Protein AF-A0A661V2V6-F1 (afdb_monomer_lite)

Secondary structure (DSSP, 8-state):
-HHHHHHHHHHHHHHHHHHHHHTEEEEEEE-GGGGGTSSTHHHHHHHHHHHHHHTT-HHHHHHHTTS----TTS-HHHHHHHHHHHHHHS-HHHHHHHHHHHHHHHT---THHHHHHHHHHHHHH--SEEEEE-HHHHHHHHHHHHHHHHTT-EEEEEEES--TTSTT--TTHHHHHHHHHHHT--SS-EEEEEEESSS-TTTHHHHHHHHHHHHT--TTSEEEEEGGGGGSHHHHHHHHHHHHHHHHHHHHHHHHHHHHHHHHHHHHHHHHT--HHHHIIIIIIHHHHHT--HHHHHHHHHHHHHHHHHHHHHTSHHHHHHHHHHHHHHHHHHHS---------HHHHHHHHHHHH---HHHHHHHTPPP-TT-EEEETTEEEEEE--HHHHPPPTTS--S-SEEEEEEEE--SSPPPTTTEEEETT-SSSTTT--EEEEEEEEEEEETT--

Foldseek 3Di:
DVVQVVQLVLLLVLLVLLQVLQQAFEEEEEALLCVLVDLQVLVLVLVLVVVLVVVVVQVLLCVLLVHNLNDPPDDSVRSSVVSSVVSVVDDSVSSLVSVVSSCVSVVHPPCSVVVVVLVVLVVSSHPHHYHYDYPVRCVVCVLVVQVVCVVRGEYEYEYECANVSGPPGGNHVSVVSLVVNLVSHDPGHYQYEYEYQVDDPPCFLVVLVVCCVVVVHDSLRYTYDYSVLSVGSLSVSVVSLVSSLSNLVVQLVVLLVVLLVVLLVQLVVVLVVQDPVNLCVQQPVVCLQQLHHSVVSSVVSSVVSSVVSSCCVCPDPVNVVVNVSSVVSSVSSVPSDSPDDDPDPLPPVLVVVCVVQDDDPVVCVVVVDFDDQQDWDDDDPWIWGWHDDRQQRRQHPVRDGNDQKTKIFTKDFDPDDDDPVFWDWDPSPDPDRPPTIIIGGPVRMDIDTSVVD

Radius of gyration: 32.31 Å; chains: 1; bounding box: 74×48×96 Å

Sequence (453 aa):
MSENKENIVAARQAIEQIFSGLEIKTVVYVDDVYSIQDDAGVELVIEWFSNALSKGKTQECNALVGKTWFSDDRDDEIWKRRLREHWSNINTDARANMLDRLAAILGIEVETERDRKRVSLLQSLIPCKTLELSPSEWEERSKEIIQQAAAGNGVLCLFDYNLQGAHGYTDQHGVAFLKGAINARGERPVICGLLTHTVQEGDEIDRSSQLADEYGLNRSDFLILSKDRLNDSMHFAHGLKMMSLNYARDSLARSVREIAQEADRQANEDLMQVSVYNFDYMVLRSSEKEGVWEVETLFRLFEILRRIAFQKQAFSPNNIATFNTQIARIRVIREVKTDVEPDYPPNQRWKIRKSELYDEGEFINSAHLPLEPGDIFAIGDTKFILVAQPCDLVIRRNGKRAAETVVLLKVTTPSDPPSAVSSFTLNYFALDAGTRRAYAKFRSAYSISASVL

pLDDT: mean 83.72, std 11.11, range [40.19, 97.62]

Structure (mmCIF, N/CA/C/O backbone):
data_AF-A0A661V2V6-F1
#
_entry.id   AF-A0A661V2V6-F1
#
loop_
_atom_site.group_PDB
_atom_site.id
_atom_site.type_symbol
_atom_site.label_atom_id
_atom_site.label_alt_id
_atom_site.label_comp_id
_atom_site.label_asym_id
_atom_site.label_entity_id
_atom_site.label_seq_id
_atom_site.pdbx_PDB_ins_code
_atom_site.Cartn_x
_atom_site.Cartn_y
_atom_site.Cartn_z
_atom_site.occupancy
_atom_site.B_iso_or_equiv
_atom_site.auth_seq_id
_atom_site.auth_comp_id
_atom_site.auth_asym_id
_atom_site.auth_atom_id
_atom_site.pdbx_PDB_model_num
ATOM 1 N N . MET A 1 1 ? 1.151 21.329 -31.130 1.00 40.19 1 MET A N 1
ATOM 2 C CA . MET A 1 1 ? 2.611 21.138 -30.920 1.00 40.19 1 MET A CA 1
ATOM 3 C C . MET A 1 1 ? 3.157 21.910 -29.715 1.00 40.19 1 MET A C 1
ATOM 5 O O . MET A 1 1 ? 4.079 21.392 -29.101 1.00 40.19 1 MET A O 1
ATOM 9 N N . SER A 1 2 ? 2.635 23.096 -29.361 1.00 40.97 2 SER A N 1
ATOM 10 C CA . SER A 1 2 ? 3.008 23.806 -28.117 1.00 40.97 2 SER A CA 1
ATOM 11 C C . SER A 1 2 ? 2.483 23.103 -26.858 1.00 40.97 2 SER A C 1
ATOM 13 O O . SER A 1 2 ? 3.243 22.877 -25.928 1.00 40.97 2 SER A O 1
ATOM 15 N N . GLU A 1 3 ? 1.231 22.646 -26.897 1.00 47.69 3 GLU A N 1
ATOM 16 C CA . GLU A 1 3 ? 0.523 22.008 -25.773 1.00 47.69 3 GLU A CA 1
ATOM 17 C C . GLU A 1 3 ? 1.192 20.705 -25.288 1.00 47.69 3 GLU A C 1
ATOM 19 O O . GLU A 1 3 ? 1.349 20.485 -24.094 1.00 47.69 3 GLU A O 1
ATOM 24 N N . ASN A 1 4 ? 1.719 19.886 -26.210 1.00 66.88 4 ASN A N 1
ATOM 25 C CA . ASN A 1 4 ? 2.446 18.658 -25.860 1.00 66.88 4 ASN A CA 1
ATOM 26 C C . ASN A 1 4 ? 3.811 18.949 -25.194 1.00 66.88 4 ASN A C 1
ATOM 28 O O . ASN A 1 4 ? 4.265 18.203 -24.337 1.00 66.88 4 ASN A O 1
ATOM 32 N N . LYS A 1 5 ? 4.471 20.063 -25.549 1.00 73.75 5 LYS A N 1
ATOM 33 C CA . LYS A 1 5 ? 5.744 20.458 -24.921 1.00 73.75 5 LYS A CA 1
ATOM 34 C C . LYS A 1 5 ? 5.538 21.035 -23.523 1.00 73.75 5 LYS A C 1
ATOM 36 O O . LYS A 1 5 ? 6.331 20.736 -22.637 1.00 73.75 5 LYS A O 1
ATOM 41 N N . GLU A 1 6 ? 4.497 21.842 -23.327 1.00 79.00 6 GLU A N 1
ATOM 42 C CA . GLU A 1 6 ? 4.143 22.373 -22.005 1.00 79.00 6 GLU A CA 1
ATOM 43 C C . GLU A 1 6 ? 3.748 21.249 -21.040 1.00 79.00 6 GLU A C 1
ATOM 45 O O . GLU A 1 6 ? 4.233 21.233 -19.909 1.00 79.00 6 GLU A O 1
ATOM 50 N N . ASN A 1 7 ? 2.980 20.259 -21.514 1.00 84.31 7 ASN A N 1
ATOM 51 C CA . ASN A 1 7 ? 2.626 19.070 -20.736 1.00 84.31 7 ASN A CA 1
ATOM 52 C C . ASN A 1 7 ? 3.879 18.269 -20.305 1.00 84.31 7 ASN A C 1
ATOM 54 O O . ASN A 1 7 ? 4.078 18.024 -19.117 1.00 84.31 7 ASN A O 1
ATOM 58 N N . ILE A 1 8 ? 4.796 17.960 -21.232 1.00 86.56 8 ILE A N 1
ATOM 59 C CA . ILE A 1 8 ? 6.053 17.249 -20.914 1.00 86.56 8 ILE A CA 1
ATOM 60 C C . ILE A 1 8 ? 6.891 18.004 -19.867 1.00 86.56 8 ILE A C 1
ATOM 62 O O . ILE A 1 8 ? 7.448 17.388 -18.958 1.00 86.56 8 ILE A O 1
ATOM 66 N N . VAL A 1 9 ? 6.987 19.336 -19.966 1.00 89.31 9 VAL A N 1
ATOM 67 C CA . VAL A 1 9 ? 7.743 20.152 -19.000 1.00 89.31 9 VAL A CA 1
ATOM 68 C C . VAL A 1 9 ? 7.091 20.126 -17.617 1.00 89.31 9 VAL A C 1
ATOM 70 O O . VAL A 1 9 ? 7.796 19.930 -16.626 1.00 89.31 9 VAL A O 1
ATOM 73 N N . ALA A 1 10 ? 5.767 20.285 -17.538 1.00 91.25 10 ALA A N 1
ATOM 74 C CA . ALA A 1 10 ? 5.030 20.221 -16.276 1.00 91.25 10 ALA A CA 1
ATOM 75 C C . ALA A 1 10 ? 5.155 18.836 -15.617 1.00 91.25 10 ALA A C 1
ATOM 77 O O . ALA A 1 10 ? 5.474 18.736 -14.431 1.00 91.25 10 ALA A O 1
ATOM 78 N N . ALA A 1 11 ? 5.004 17.768 -16.402 1.00 91.75 11 ALA A N 1
ATOM 79 C CA . ALA A 1 11 ? 5.161 16.395 -15.939 1.00 91.75 11 ALA A CA 1
ATOM 80 C C . ALA A 1 11 ? 6.579 16.123 -15.428 1.00 91.75 11 ALA A C 1
ATOM 82 O O . ALA A 1 11 ? 6.752 15.578 -14.339 1.00 91.75 11 ALA A O 1
ATOM 83 N N . ARG A 1 12 ? 7.607 16.564 -16.161 1.00 93.81 12 ARG A N 1
ATOM 84 C CA . ARG A 1 12 ? 9.005 16.442 -15.733 1.00 93.81 12 ARG A CA 1
ATOM 85 C C . ARG A 1 12 ? 9.267 17.163 -14.409 1.00 93.81 12 ARG A C 1
ATOM 87 O O . ARG A 1 12 ? 9.924 16.599 -13.538 1.00 93.81 12 ARG A O 1
ATOM 94 N N . GLN A 1 13 ? 8.734 18.374 -14.229 1.00 93.62 13 GLN A N 1
ATOM 95 C CA . GLN A 1 13 ? 8.841 19.112 -12.962 1.00 93.62 13 GLN A CA 1
ATOM 96 C C . GLN A 1 13 ? 8.143 18.376 -11.811 1.00 93.62 13 GLN A C 1
ATOM 98 O O . GLN A 1 13 ? 8.682 18.304 -10.706 1.00 93.62 13 GLN A O 1
ATOM 103 N N . ALA A 1 14 ? 6.967 17.795 -12.061 1.00 93.44 14 ALA A N 1
ATOM 104 C CA . ALA A 1 14 ? 6.266 16.982 -11.073 1.00 93.44 14 ALA A CA 1
ATOM 105 C C . ALA A 1 14 ? 7.093 15.746 -10.674 1.00 93.44 14 ALA A C 1
ATOM 107 O O . ALA A 1 14 ? 7.284 15.483 -9.485 1.00 93.44 14 ALA A O 1
ATOM 108 N N . ILE A 1 15 ? 7.651 15.024 -11.650 1.00 94.44 15 ILE A N 1
ATOM 109 C CA . ILE A 1 15 ? 8.514 13.856 -11.418 1.00 94.44 15 ILE A CA 1
ATOM 110 C C . ILE A 1 15 ? 9.763 14.248 -10.617 1.00 94.44 15 ILE A C 1
ATOM 112 O O . ILE A 1 15 ? 10.130 13.550 -9.673 1.00 94.44 15 ILE A O 1
ATOM 116 N N . GLU A 1 16 ? 10.379 15.390 -10.921 1.00 93.94 16 GLU A N 1
ATOM 117 C CA . GLU A 1 16 ? 11.544 15.902 -10.189 1.00 93.94 16 GLU A CA 1
ATOM 118 C C . GLU A 1 16 ? 11.236 16.166 -8.709 1.00 93.94 16 GLU A C 1
ATOM 120 O O . GLU A 1 16 ? 12.020 15.793 -7.830 1.00 93.94 16 GLU A O 1
ATOM 125 N N . GLN A 1 17 ? 10.069 16.744 -8.412 1.00 92.69 17 GLN A N 1
ATOM 126 C CA . GLN A 1 17 ? 9.615 16.964 -7.036 1.00 92.69 17 GLN A CA 1
ATOM 127 C C . GLN A 1 17 ? 9.354 15.641 -6.302 1.00 92.69 17 GLN A C 1
ATOM 129 O O . GLN A 1 17 ? 9.771 15.485 -5.150 1.00 92.69 17 GLN A O 1
ATOM 134 N N . ILE A 1 18 ? 8.720 14.669 -6.969 1.00 92.81 18 ILE A N 1
ATOM 135 C CA . ILE A 1 18 ? 8.469 13.327 -6.414 1.00 92.81 18 ILE A CA 1
ATOM 136 C C . ILE A 1 18 ? 9.797 12.640 -6.071 1.00 92.81 18 ILE A C 1
ATOM 138 O O . ILE A 1 18 ? 9.973 12.145 -4.955 1.00 92.81 18 ILE A O 1
ATOM 142 N N . PHE A 1 19 ? 10.750 12.646 -7.006 1.00 91.25 19 PHE A N 1
ATOM 143 C CA . PHE A 1 19 ? 12.050 11.996 -6.842 1.00 91.25 19 PHE A CA 1
ATOM 144 C C . PHE A 1 19 ? 12.886 12.658 -5.754 1.00 91.25 19 PHE A C 1
ATOM 146 O O . PHE A 1 19 ? 13.491 11.958 -4.942 1.00 91.25 19 PHE A O 1
ATOM 153 N N . SER A 1 20 ? 12.847 13.988 -5.665 1.00 88.44 20 SER A N 1
ATOM 154 C CA . SER A 1 20 ? 13.505 14.742 -4.596 1.00 88.44 20 SER A CA 1
ATOM 155 C C . SER A 1 20 ? 12.972 14.351 -3.214 1.00 88.44 20 SER A C 1
ATOM 157 O O . SER A 1 20 ? 13.760 14.123 -2.298 1.00 88.44 20 SER A O 1
ATOM 159 N N . GLY A 1 21 ? 11.652 14.173 -3.068 1.00 84.25 21 GLY A N 1
ATOM 160 C CA . GLY A 1 21 ? 11.034 13.718 -1.815 1.00 84.25 21 GLY A CA 1
ATOM 161 C C . GLY A 1 21 ? 11.477 12.316 -1.372 1.00 84.25 21 GLY A C 1
ATOM 162 O O . GLY A 1 21 ? 11.432 11.988 -0.183 1.00 84.25 21 GLY A O 1
ATOM 163 N N . LEU A 1 22 ? 11.943 11.484 -2.306 1.00 84.56 22 LEU A N 1
ATOM 164 C CA . LEU A 1 22 ? 12.401 10.117 -2.052 1.00 84.56 22 LEU A CA 1
ATOM 165 C C . LEU A 1 22 ? 13.917 9.928 -2.203 1.00 84.56 22 LEU A C 1
ATOM 167 O O . LEU A 1 22 ? 14.404 8.817 -2.006 1.00 84.56 22 LEU A O 1
ATOM 171 N N . GLU A 1 23 ? 14.661 11.007 -2.451 1.00 87.19 23 GLU A N 1
ATOM 172 C CA . GLU A 1 23 ? 16.105 10.991 -2.722 1.00 87.19 23 GLU A CA 1
ATOM 173 C C . GLU A 1 23 ? 16.491 10.079 -3.904 1.00 87.19 23 GLU A C 1
ATOM 175 O O . GLU A 1 23 ? 17.594 9.530 -3.942 1.00 87.19 23 GLU A O 1
ATOM 180 N N . ILE A 1 24 ? 15.588 9.901 -4.874 1.00 89.06 24 ILE A N 1
ATOM 181 C CA . ILE A 1 24 ? 15.822 9.072 -6.061 1.00 89.06 24 ILE A CA 1
ATOM 182 C C . ILE A 1 24 ? 16.727 9.839 -7.020 1.00 89.06 24 ILE A C 1
ATOM 184 O O . ILE A 1 24 ? 16.363 10.913 -7.497 1.00 89.06 24 ILE A O 1
ATOM 188 N N . LYS A 1 25 ? 17.904 9.285 -7.326 1.00 87.81 25 LYS A N 1
ATOM 189 C CA . LYS A 1 25 ? 18.853 9.905 -8.276 1.00 87.81 25 LYS A CA 1
ATOM 190 C C . LYS A 1 25 ? 19.132 9.064 -9.515 1.00 87.81 25 LYS A C 1
ATOM 192 O O . LYS A 1 25 ? 19.698 9.585 -10.476 1.00 87.81 25 LYS A O 1
ATOM 197 N N . THR A 1 26 ? 18.719 7.802 -9.488 1.00 90.00 26 THR A N 1
ATOM 198 C CA . THR A 1 26 ? 18.871 6.868 -10.599 1.00 90.00 26 THR A CA 1
ATOM 199 C C . THR A 1 26 ? 17.530 6.204 -10.879 1.00 90.00 26 THR A C 1
ATOM 201 O O . THR A 1 26 ? 16.888 5.700 -9.955 1.00 90.00 26 THR A O 1
ATOM 204 N N . VAL A 1 27 ? 17.132 6.178 -12.146 1.00 91.62 27 VAL A N 1
ATOM 205 C CA . VAL A 1 27 ? 16.068 5.302 -12.638 1.00 91.62 27 VAL A CA 1
ATOM 206 C C . VAL A 1 27 ? 16.713 4.196 -13.455 1.00 91.62 27 VAL A C 1
ATOM 208 O O . VAL A 1 27 ? 17.593 4.460 -14.268 1.00 91.62 27 VAL A O 1
ATOM 211 N N . VAL A 1 28 ? 16.296 2.962 -13.226 1.00 92.06 28 VAL A N 1
ATOM 212 C CA . VAL A 1 28 ? 16.625 1.815 -14.063 1.00 92.06 28 VAL A CA 1
ATOM 213 C C . VAL A 1 28 ? 15.369 1.440 -14.822 1.00 92.06 28 VAL A C 1
ATOM 215 O O . VAL A 1 28 ? 14.318 1.281 -14.204 1.00 92.06 28 VAL A O 1
ATOM 218 N N . TYR A 1 29 ? 15.482 1.297 -16.134 1.00 91.38 29 TYR A N 1
ATOM 219 C CA . TYR A 1 29 ? 14.418 0.781 -16.973 1.00 91.38 29 TYR A CA 1
ATOM 220 C C . TYR A 1 29 ? 14.922 -0.451 -17.717 1.00 91.38 29 TYR A C 1
ATOM 222 O O . TYR A 1 29 ? 15.934 -0.381 -18.413 1.00 91.38 29 TYR A O 1
ATOM 230 N N . VAL A 1 30 ? 14.238 -1.576 -17.512 1.00 89.56 30 VAL A N 1
ATOM 231 C CA . VAL A 1 30 ? 14.553 -2.851 -18.156 1.00 89.56 30 VAL A CA 1
ATOM 232 C C . VAL A 1 30 ? 13.418 -3.215 -19.095 1.00 89.56 30 VAL A C 1
ATOM 234 O O . VAL A 1 30 ? 12.274 -3.345 -18.657 1.00 89.56 30 VAL A O 1
ATOM 237 N N . ASP A 1 31 ? 13.746 -3.373 -20.368 1.00 85.50 31 ASP A N 1
ATOM 238 C CA . ASP A 1 31 ? 12.794 -3.640 -21.445 1.00 85.50 31 ASP A CA 1
ATOM 239 C C . ASP A 1 31 ? 13.508 -4.454 -22.539 1.00 85.50 31 ASP A C 1
ATOM 241 O O . ASP A 1 31 ? 14.721 -4.314 -22.740 1.00 85.50 31 ASP A O 1
ATOM 245 N N . ASP A 1 32 ? 12.786 -5.338 -23.221 1.00 77.69 32 ASP A N 1
ATOM 246 C CA . ASP A 1 32 ? 13.356 -6.200 -24.259 1.00 77.69 32 ASP A CA 1
ATOM 247 C C . ASP A 1 32 ? 13.728 -5.427 -25.536 1.00 77.69 32 ASP A C 1
ATOM 249 O O . ASP A 1 32 ? 14.610 -5.853 -26.288 1.00 77.69 32 ASP A O 1
ATOM 253 N N . VAL A 1 33 ? 13.192 -4.215 -25.723 1.00 73.19 33 VAL A N 1
ATOM 254 C CA . VAL A 1 33 ? 13.611 -3.284 -26.782 1.00 73.19 33 VAL A CA 1
ATOM 255 C C . VAL A 1 33 ? 15.115 -2.982 -26.717 1.00 73.19 33 VAL A C 1
ATOM 257 O O . VAL A 1 33 ? 15.740 -2.724 -27.753 1.00 73.19 33 VAL A O 1
ATOM 260 N N . TYR A 1 34 ? 15.733 -3.047 -25.533 1.00 71.88 34 TYR A N 1
ATOM 261 C CA . TYR A 1 34 ? 17.171 -2.813 -25.371 1.00 71.88 34 TYR A CA 1
ATOM 262 C C . TYR A 1 34 ? 18.037 -4.023 -25.732 1.00 71.88 34 TYR A C 1
ATOM 264 O O . TYR A 1 34 ? 19.221 -3.839 -26.014 1.00 71.88 34 TYR A O 1
ATOM 272 N N . SER A 1 35 ? 17.472 -5.230 -25.863 1.00 66.94 35 SER A N 1
ATOM 273 C CA . SER A 1 35 ? 18.210 -6.393 -26.385 1.00 66.94 35 SER A CA 1
ATOM 274 C C . SER A 1 35 ? 18.684 -6.187 -27.824 1.00 66.94 35 SER A C 1
ATOM 276 O O . SER A 1 35 ? 19.633 -6.810 -28.269 1.00 66.94 35 SER A O 1
ATOM 278 N N . ILE A 1 36 ? 18.104 -5.241 -28.566 1.00 61.72 36 ILE A N 1
ATOM 279 C CA . ILE A 1 36 ? 18.593 -4.846 -29.897 1.00 61.72 36 ILE A CA 1
ATOM 280 C C . ILE A 1 36 ? 20.018 -4.253 -29.828 1.00 61.72 36 ILE A C 1
ATOM 282 O O . ILE A 1 36 ? 20.766 -4.266 -30.811 1.00 61.72 36 ILE A O 1
ATOM 286 N N . GLN A 1 37 ? 20.392 -3.689 -28.680 1.00 57.62 37 GLN A N 1
ATOM 287 C CA . GLN A 1 37 ? 21.665 -3.002 -28.482 1.00 57.62 37 GLN A CA 1
ATOM 288 C C . GLN A 1 37 ? 22.770 -3.938 -27.976 1.00 57.62 37 GLN A C 1
ATOM 290 O O . GLN A 1 37 ? 23.946 -3.624 -28.175 1.00 57.62 37 GLN A O 1
ATOM 295 N N . ASP A 1 38 ? 22.413 -5.088 -27.402 1.00 57.75 38 ASP A N 1
ATOM 296 C CA . ASP A 1 38 ? 23.360 -6.070 -26.875 1.00 57.75 38 ASP A CA 1
ATOM 297 C C . ASP A 1 38 ? 23.757 -7.136 -27.924 1.00 57.75 38 ASP A C 1
ATOM 299 O O . ASP A 1 38 ? 23.220 -7.210 -29.039 1.00 57.75 38 ASP A O 1
ATOM 303 N N . ASP A 1 39 ? 24.761 -7.948 -27.582 1.00 57.69 39 ASP A N 1
ATOM 304 C CA . ASP A 1 39 ? 25.183 -9.088 -28.401 1.00 57.69 39 ASP A CA 1
ATOM 305 C C . ASP A 1 39 ? 24.166 -10.247 -28.353 1.00 57.69 39 ASP A C 1
ATOM 307 O O . ASP A 1 39 ? 24.217 -11.119 -29.215 1.00 57.69 39 ASP A O 1
ATOM 311 N N . ALA A 1 40 ? 23.211 -10.261 -27.413 1.00 56.66 40 ALA A N 1
ATOM 312 C CA . ALA A 1 40 ? 22.142 -11.262 -27.336 1.00 56.66 40 ALA A CA 1
ATOM 313 C C . ALA A 1 40 ? 21.024 -11.010 -28.369 1.00 56.66 40 ALA A C 1
ATOM 315 O O . ALA A 1 40 ? 20.428 -11.965 -28.876 1.00 56.66 40 ALA A O 1
ATOM 316 N N . GLY A 1 41 ? 20.804 -9.758 -28.789 1.00 62.38 41 GLY A N 1
ATOM 317 C CA . GLY A 1 41 ? 19.906 -9.393 -29.889 1.00 62.38 41 GLY A CA 1
ATOM 318 C C . GLY A 1 41 ? 20.276 -10.037 -31.220 1.00 62.38 41 GLY A C 1
ATOM 319 O O . GLY A 1 41 ? 19.418 -10.213 -32.084 1.00 62.38 41 GLY A O 1
ATOM 320 N N . VAL A 1 42 ? 21.533 -10.459 -31.384 1.00 73.69 42 VAL A N 1
ATOM 321 C CA . VAL A 1 42 ? 21.968 -11.161 -32.590 1.00 73.69 42 VAL A CA 1
ATOM 322 C C . VAL A 1 42 ? 21.298 -12.519 -32.753 1.00 73.69 42 VAL A C 1
ATOM 324 O O . VAL A 1 42 ? 21.024 -12.920 -33.881 1.00 73.69 42 VAL A O 1
ATOM 327 N N . GLU A 1 43 ? 20.997 -13.215 -31.654 1.00 75.19 43 GLU A N 1
ATOM 328 C CA . GLU A 1 43 ? 20.341 -14.524 -31.703 1.00 75.19 43 GLU A CA 1
ATOM 329 C C . GLU A 1 43 ? 18.865 -14.380 -32.079 1.00 75.19 43 GLU A C 1
ATOM 331 O O . GLU A 1 43 ? 18.372 -15.144 -32.906 1.00 75.19 43 GLU A O 1
ATOM 336 N N . LEU A 1 44 ? 18.192 -13.333 -31.587 1.00 69.00 44 LEU A N 1
ATOM 337 C CA . LEU A 1 44 ? 16.842 -12.970 -32.028 1.00 69.00 44 LEU A CA 1
ATOM 338 C C . LEU A 1 44 ? 16.819 -12.669 -33.535 1.00 69.00 44 LEU A C 1
ATOM 340 O O . LEU A 1 44 ? 15.975 -13.170 -34.277 1.00 69.00 44 LEU A O 1
ATOM 344 N N . VAL A 1 45 ? 17.788 -11.882 -34.010 1.00 77.19 45 VAL A N 1
ATOM 345 C CA . VAL A 1 45 ? 17.929 -11.550 -35.432 1.00 77.19 45 VAL A CA 1
ATOM 346 C C . VAL A 1 45 ? 18.189 -12.820 -36.248 1.00 77.19 45 VAL A C 1
ATOM 348 O O . VAL A 1 45 ? 17.554 -13.017 -37.282 1.00 77.19 45 VAL A O 1
ATOM 351 N N . ILE A 1 46 ? 19.058 -13.722 -35.780 1.00 82.19 46 ILE A N 1
ATOM 352 C CA . ILE A 1 46 ? 19.303 -15.033 -36.403 1.00 82.19 46 ILE A CA 1
ATOM 353 C C . ILE A 1 46 ? 18.015 -15.856 -36.485 1.00 82.19 46 ILE A C 1
ATOM 355 O O . ILE A 1 46 ? 17.745 -16.455 -37.528 1.00 82.19 46 ILE A O 1
ATOM 359 N N . GLU A 1 47 ? 17.209 -15.890 -35.429 1.00 78.06 47 GLU A N 1
ATOM 360 C CA . GLU A 1 47 ? 15.938 -16.611 -35.411 1.00 78.06 47 GLU A CA 1
ATOM 361 C C . GLU A 1 47 ? 14.953 -16.030 -36.435 1.00 78.06 47 GLU A C 1
ATOM 363 O O . GLU A 1 47 ? 14.350 -16.765 -37.222 1.00 78.06 47 GLU A O 1
ATOM 368 N N . TRP A 1 48 ? 14.857 -14.703 -36.513 1.00 81.00 48 TRP A N 1
ATOM 369 C CA . TRP A 1 48 ? 13.995 -14.011 -37.471 1.00 81.00 48 TRP A CA 1
ATOM 370 C C . TRP A 1 48 ? 14.455 -14.213 -38.916 1.00 81.00 48 TRP A C 1
ATOM 372 O O . TRP A 1 48 ? 13.626 -14.468 -39.793 1.00 81.00 48 TRP A O 1
ATOM 382 N N . PHE A 1 49 ? 15.766 -14.178 -39.178 1.00 84.94 49 PHE A N 1
ATOM 383 C CA . PHE A 1 49 ? 16.318 -14.552 -40.480 1.00 84.94 49 PHE A CA 1
ATOM 384 C C . PHE A 1 49 ? 16.027 -16.021 -40.798 1.00 84.94 49 PHE A C 1
ATOM 386 O O . PHE A 1 49 ? 15.563 -16.307 -41.895 1.00 84.94 49 PHE A O 1
ATOM 393 N N . SER A 1 50 ? 16.200 -16.944 -39.849 1.00 84.50 50 SER A N 1
ATOM 394 C CA . SER A 1 50 ? 15.887 -18.370 -40.046 1.00 84.50 50 SER A CA 1
ATOM 395 C C . SER A 1 50 ? 14.414 -18.572 -40.417 1.00 84.50 50 SER A C 1
ATOM 397 O O . SER A 1 50 ? 14.097 -19.287 -41.367 1.00 84.50 50 SER A O 1
ATOM 399 N N . ASN A 1 51 ? 13.504 -17.876 -39.731 1.00 81.19 51 ASN A N 1
ATOM 400 C CA . ASN A 1 51 ? 12.073 -17.895 -40.024 1.00 81.19 51 ASN A CA 1
ATOM 401 C C . ASN A 1 51 ? 11.775 -17.307 -41.417 1.00 81.19 51 ASN A C 1
ATOM 403 O O . ASN A 1 51 ? 11.084 -17.933 -42.222 1.00 81.19 51 ASN A O 1
ATOM 407 N N . ALA A 1 52 ? 12.352 -16.152 -41.757 1.00 82.81 52 ALA A N 1
ATOM 408 C CA . ALA A 1 52 ? 12.167 -15.517 -43.062 1.00 82.81 52 ALA A CA 1
ATOM 409 C C . ALA A 1 52 ? 12.687 -16.399 -44.213 1.00 82.81 52 ALA A C 1
ATOM 411 O O . ALA A 1 52 ? 12.018 -16.543 -45.241 1.00 82.81 52 ALA A O 1
ATOM 412 N N . LEU A 1 53 ? 13.838 -17.047 -44.022 1.00 85.19 53 LEU A N 1
ATOM 413 C CA . LEU A 1 53 ? 14.424 -17.986 -44.979 1.00 85.19 53 LEU A CA 1
ATOM 414 C C . LEU A 1 53 ? 13.569 -19.248 -45.127 1.00 85.19 53 LEU A C 1
ATOM 416 O O . LEU A 1 53 ? 13.310 -19.666 -46.253 1.00 85.19 53 LEU A O 1
ATOM 420 N N . SER A 1 54 ? 13.028 -19.789 -44.028 1.00 83.06 54 SER A N 1
ATOM 421 C CA . SER A 1 54 ? 12.096 -20.929 -44.072 1.00 83.06 54 SER A CA 1
ATOM 422 C C . SER A 1 54 ? 10.806 -20.625 -44.851 1.00 83.06 54 SER A C 1
ATOM 424 O O . SER A 1 54 ? 10.198 -21.521 -45.433 1.00 83.06 54 SER A O 1
ATOM 426 N N . LYS A 1 55 ? 10.420 -19.344 -44.927 1.00 83.31 55 LYS A N 1
ATOM 427 C CA . LYS A 1 55 ? 9.289 -18.833 -45.721 1.00 83.31 55 LYS A CA 1
ATOM 428 C C . LYS A 1 55 ? 9.670 -18.464 -47.165 1.00 83.31 55 LYS A C 1
ATOM 430 O O . LYS A 1 55 ? 8.860 -17.872 -47.876 1.00 83.31 55 LYS A O 1
ATOM 435 N N . GLY A 1 56 ? 10.891 -18.778 -47.607 1.00 84.12 56 GLY A N 1
ATOM 436 C CA . GLY A 1 56 ? 11.369 -18.530 -48.970 1.00 84.12 56 GLY A CA 1
ATOM 437 C C . GLY A 1 56 ? 11.739 -17.073 -49.268 1.00 84.12 56 GLY A C 1
ATOM 438 O O . GLY A 1 56 ? 11.837 -16.695 -50.435 1.00 84.12 56 GLY A O 1
ATOM 439 N N . LYS A 1 57 ? 11.958 -16.228 -48.250 1.00 86.12 57 LYS A N 1
ATOM 440 C CA . LYS A 1 57 ? 12.259 -14.790 -48.418 1.00 86.12 57 LYS A CA 1
ATOM 441 C C . LYS A 1 57 ? 13.739 -14.472 -48.666 1.00 86.12 57 LYS A C 1
ATOM 443 O O . LYS A 1 57 ? 14.224 -13.385 -48.361 1.00 86.12 57 LYS A O 1
ATOM 448 N N . THR A 1 58 ? 14.471 -15.395 -49.283 1.00 84.44 58 THR A N 1
ATOM 449 C CA . THR A 1 58 ? 15.927 -15.329 -49.489 1.00 84.44 58 THR A CA 1
ATOM 450 C C . THR A 1 58 ? 16.410 -14.049 -50.180 1.00 84.44 58 THR A C 1
ATOM 452 O O . THR A 1 58 ? 17.424 -13.467 -49.784 1.00 84.44 58 THR A O 1
ATOM 455 N N . GLN A 1 59 ? 15.705 -13.573 -51.210 1.00 83.69 59 GLN A N 1
ATOM 456 C CA . GLN A 1 59 ? 16.084 -12.343 -51.921 1.00 83.69 59 GLN A CA 1
ATOM 457 C C . GLN A 1 59 ? 15.919 -11.092 -51.048 1.00 83.69 59 GLN A C 1
ATOM 459 O O . GLN A 1 59 ? 16.777 -10.211 -51.068 1.00 83.69 59 GLN A O 1
ATOM 464 N N . GLU A 1 60 ? 14.858 -11.043 -50.246 1.00 84.69 60 GLU A N 1
ATOM 465 C CA . GLU A 1 60 ? 14.544 -9.925 -49.355 1.00 84.69 60 GLU A CA 1
ATOM 466 C C . GLU A 1 60 ? 15.561 -9.860 -48.203 1.00 84.69 60 GLU A C 1
ATOM 468 O O . GLU A 1 60 ? 16.115 -8.797 -47.919 1.00 84.69 60 GLU A O 1
ATOM 473 N N . CYS A 1 61 ? 15.917 -11.013 -47.625 1.00 85.12 61 CYS A N 1
ATOM 474 C CA . CYS A 1 61 ? 16.971 -11.128 -46.615 1.00 85.12 61 CYS A CA 1
ATOM 475 C C . CYS A 1 61 ? 18.357 -10.722 -47.150 1.00 85.12 61 CYS A C 1
ATOM 477 O O . CYS A 1 61 ? 19.088 -10.003 -46.471 1.00 85.12 61 CYS A O 1
ATOM 479 N N . ASN A 1 62 ? 18.729 -11.131 -48.370 1.00 86.31 62 ASN A N 1
ATOM 480 C CA . ASN A 1 62 ? 20.001 -10.725 -48.989 1.00 86.31 62 ASN A CA 1
ATOM 481 C C . ASN A 1 62 ? 20.047 -9.214 -49.283 1.00 86.31 62 ASN A C 1
ATOM 483 O O . ASN A 1 62 ? 21.087 -8.576 -49.101 1.00 86.31 62 ASN A O 1
ATOM 487 N N . ALA A 1 63 ? 18.925 -8.627 -49.712 1.00 85.25 63 ALA A N 1
ATOM 488 C CA . ALA A 1 63 ? 18.809 -7.186 -49.924 1.00 85.25 63 ALA A CA 1
ATOM 489 C C . ALA A 1 63 ? 18.947 -6.403 -48.610 1.00 85.25 63 ALA A C 1
ATOM 491 O O . ALA A 1 63 ? 19.563 -5.338 -48.591 1.00 85.25 63 ALA A O 1
ATOM 492 N N . LEU A 1 64 ? 18.428 -6.952 -47.509 1.00 84.19 64 LEU A N 1
ATOM 493 C CA . LEU A 1 64 ? 18.483 -6.341 -46.184 1.00 84.19 64 LEU A CA 1
ATOM 494 C C . LEU A 1 64 ? 19.918 -6.184 -45.658 1.00 84.19 64 LEU A C 1
ATOM 496 O O . LEU A 1 64 ? 20.268 -5.129 -45.137 1.00 84.19 64 LEU A O 1
ATOM 500 N N . VAL A 1 65 ? 20.755 -7.208 -45.836 1.00 84.38 65 VAL A N 1
ATOM 501 C CA . VAL A 1 65 ? 22.175 -7.193 -45.428 1.00 84.38 65 VAL A CA 1
ATOM 502 C C . VAL A 1 65 ? 23.111 -6.655 -46.521 1.00 84.38 65 VAL A C 1
ATOM 504 O O . VAL A 1 65 ? 24.327 -6.591 -46.332 1.00 84.38 65 VAL A O 1
ATOM 507 N N . GLY A 1 66 ? 22.565 -6.303 -47.693 1.00 80.50 66 GLY A N 1
ATOM 508 C CA . GLY A 1 66 ? 23.315 -5.809 -48.852 1.00 80.50 66 GLY A CA 1
ATOM 509 C C . GLY A 1 66 ? 24.328 -6.809 -49.425 1.00 80.50 66 GLY A C 1
ATOM 510 O O . GLY A 1 66 ? 25.268 -6.411 -50.115 1.00 80.50 66 GLY A O 1
ATOM 511 N N . LYS A 1 67 ? 24.189 -8.101 -49.108 1.00 82.75 67 LYS A N 1
ATOM 512 C CA . LYS A 1 67 ? 25.146 -9.164 -49.439 1.00 82.75 67 LYS A CA 1
ATOM 513 C C . LYS A 1 67 ? 24.404 -10.457 -49.755 1.00 82.75 67 LYS A C 1
ATOM 515 O O . LYS A 1 67 ? 23.359 -10.747 -49.190 1.00 82.75 67 LYS A O 1
ATOM 520 N N . THR A 1 68 ? 24.977 -11.276 -50.632 1.00 81.38 68 THR A N 1
ATOM 521 C CA . THR A 1 68 ? 24.446 -12.602 -50.972 1.00 81.38 68 THR A CA 1
ATOM 522 C C . THR A 1 68 ? 24.936 -13.635 -49.962 1.00 81.38 68 THR A C 1
ATOM 524 O O . THR A 1 68 ? 25.873 -14.393 -50.222 1.00 81.38 68 THR A O 1
ATOM 527 N N . TRP A 1 69 ? 24.364 -13.634 -48.761 1.00 81.81 69 TRP A N 1
ATOM 528 C CA . TRP A 1 69 ? 24.719 -14.569 -47.689 1.00 81.81 69 TRP A CA 1
ATOM 529 C C . TRP A 1 69 ? 23.891 -15.844 -47.685 1.00 81.81 69 TRP A C 1
ATOM 531 O O . TRP A 1 69 ? 24.446 -16.894 -47.368 1.00 81.81 69 TRP A O 1
ATOM 541 N N . PHE A 1 70 ? 22.633 -15.759 -48.102 1.00 79.06 70 PHE A N 1
ATOM 542 C CA . PHE A 1 70 ? 21.618 -16.783 -47.861 1.00 79.06 70 PHE A CA 1
ATOM 543 C C . PHE A 1 70 ? 21.300 -17.650 -49.094 1.00 79.06 70 PHE A C 1
ATOM 545 O O . PHE A 1 70 ? 20.170 -18.071 -49.273 1.00 79.06 70 PHE A O 1
ATOM 552 N N . SER A 1 71 ? 22.252 -17.855 -50.010 1.00 71.31 71 SER A N 1
ATOM 553 C CA . SER A 1 71 ? 22.017 -18.655 -51.228 1.00 71.31 71 SER A CA 1
ATOM 554 C C . SER A 1 71 ? 21.811 -20.144 -50.919 1.00 71.31 71 SER A C 1
ATOM 556 O O . SER A 1 71 ? 22.533 -20.656 -50.066 1.00 71.31 71 SER A O 1
ATOM 558 N N . ASP A 1 72 ? 20.960 -20.810 -51.706 1.00 59.47 72 ASP A N 1
ATOM 559 C CA . ASP A 1 72 ? 20.376 -22.154 -51.500 1.00 59.47 72 ASP A CA 1
ATOM 560 C C . ASP A 1 72 ? 21.338 -23.325 -51.170 1.00 59.47 72 ASP A C 1
ATOM 562 O O . ASP A 1 72 ? 20.877 -24.359 -50.704 1.00 59.47 72 ASP A O 1
ATOM 566 N N . ASP A 1 73 ? 22.659 -23.164 -51.322 1.00 55.78 73 ASP A N 1
ATOM 567 C CA . ASP A 1 73 ? 23.672 -24.220 -51.119 1.00 55.78 73 ASP A CA 1
ATOM 568 C C . ASP A 1 73 ? 24.638 -23.979 -49.933 1.00 55.78 73 ASP A C 1
ATOM 570 O O . ASP A 1 73 ? 25.714 -24.582 -49.868 1.00 55.78 73 ASP A O 1
ATOM 574 N N . ARG A 1 74 ? 24.342 -23.056 -49.004 1.00 61.00 74 ARG A N 1
ATOM 575 C CA . ARG A 1 74 ? 25.256 -22.747 -47.880 1.00 61.00 74 ARG A CA 1
ATOM 576 C C . ARG A 1 74 ? 24.778 -23.312 -46.548 1.00 61.00 74 ARG A C 1
ATOM 578 O O . ARG A 1 74 ? 23.630 -23.134 -46.177 1.00 61.00 74 ARG A O 1
ATOM 585 N N . ASP A 1 75 ? 25.722 -23.903 -45.816 1.00 74.06 75 ASP A N 1
ATOM 586 C CA . ASP A 1 75 ? 25.580 -24.352 -44.427 1.00 74.06 75 ASP A CA 1
ATOM 587 C C . ASP A 1 75 ? 25.077 -23.215 -43.518 1.00 74.06 75 ASP A C 1
ATOM 589 O O . ASP A 1 75 ? 25.610 -22.094 -43.545 1.00 74.06 75 ASP A O 1
ATOM 593 N N . ASP A 1 76 ? 24.061 -23.525 -42.710 1.00 77.44 76 ASP A N 1
ATOM 594 C CA . ASP A 1 76 ? 23.405 -22.595 -41.799 1.00 77.44 76 ASP A CA 1
ATOM 595 C C . ASP A 1 76 ? 24.380 -21.932 -40.822 1.00 77.44 76 ASP A C 1
ATOM 597 O O . ASP A 1 76 ? 24.261 -20.746 -40.503 1.00 77.44 76 ASP A O 1
ATOM 601 N N . GLU A 1 77 ? 25.419 -22.650 -40.404 1.00 79.44 77 GLU A N 1
ATOM 602 C CA . GLU A 1 77 ? 26.409 -22.120 -39.468 1.00 79.44 77 GLU A CA 1
ATOM 603 C C . GLU A 1 77 ? 27.291 -21.030 -40.096 1.00 79.44 77 GLU A C 1
ATOM 605 O O . GLU A 1 77 ? 27.796 -20.131 -39.412 1.00 79.44 77 GLU A O 1
ATOM 610 N N . ILE A 1 78 ? 27.440 -21.035 -41.425 1.00 81.56 78 ILE A N 1
ATOM 611 C CA . ILE A 1 78 ? 28.261 -20.053 -42.137 1.00 81.56 78 ILE A CA 1
ATOM 612 C C . ILE A 1 78 ? 27.572 -18.691 -42.169 1.00 81.56 78 ILE A C 1
ATOM 614 O O . ILE A 1 78 ? 28.240 -17.671 -41.958 1.00 81.56 78 ILE A O 1
ATOM 618 N N . TRP A 1 79 ? 26.271 -18.638 -42.467 1.00 84.50 79 TRP A N 1
ATOM 619 C CA . TRP A 1 79 ? 25.567 -17.358 -42.526 1.00 84.50 79 TRP A CA 1
ATOM 620 C C . TRP A 1 79 ? 25.286 -16.815 -41.125 1.00 84.50 79 TRP A C 1
ATOM 622 O O . TRP A 1 79 ? 25.456 -15.612 -40.931 1.00 84.50 79 TRP A O 1
ATOM 632 N N . LYS A 1 80 ? 24.981 -17.671 -40.135 1.00 86.50 80 LYS A N 1
ATOM 633 C CA . LYS A 1 80 ? 24.804 -17.251 -38.733 1.00 86.50 80 LYS A CA 1
ATOM 634 C C . LYS A 1 80 ? 26.055 -16.573 -38.191 1.00 86.50 80 LYS A C 1
ATOM 636 O O . LYS A 1 80 ? 25.980 -15.467 -37.665 1.00 86.50 80 LYS A O 1
ATOM 641 N N . ARG A 1 81 ? 27.237 -17.168 -38.400 1.00 83.12 81 ARG A N 1
ATOM 642 C CA . ARG A 1 81 ? 28.515 -16.555 -37.996 1.00 83.12 81 ARG A CA 1
ATOM 643 C C . ARG A 1 81 ? 28.761 -15.206 -38.677 1.00 83.12 81 ARG A C 1
ATOM 645 O O . ARG A 1 81 ? 29.145 -14.251 -38.012 1.00 83.12 81 ARG A O 1
ATOM 652 N N . ARG A 1 82 ? 28.509 -15.106 -39.987 1.00 85.31 82 ARG A N 1
ATOM 653 C CA . ARG A 1 82 ? 28.657 -13.840 -40.733 1.00 85.31 82 ARG A CA 1
ATOM 654 C C . ARG A 1 82 ? 27.695 -12.766 -40.243 1.00 85.31 82 ARG A C 1
ATOM 656 O O . ARG A 1 82 ? 28.059 -11.594 -40.225 1.00 85.31 82 ARG A O 1
ATOM 663 N N . LEU A 1 83 ? 26.483 -13.162 -39.866 1.00 85.12 83 LEU A N 1
ATOM 664 C CA . LEU A 1 83 ? 25.489 -12.259 -39.311 1.00 85.12 83 LEU A CA 1
ATOM 665 C C . LEU A 1 83 ? 25.926 -11.752 -37.933 1.00 85.12 83 LEU A C 1
ATOM 667 O O . LEU A 1 83 ? 25.840 -10.550 -37.709 1.00 85.12 83 LEU A O 1
ATOM 671 N N . ARG A 1 84 ? 26.511 -12.613 -37.083 1.00 84.88 84 ARG A N 1
ATOM 672 C CA . ARG A 1 84 ? 27.123 -12.201 -35.805 1.00 84.88 84 ARG A CA 1
ATOM 673 C C . ARG A 1 84 ? 28.227 -11.165 -35.985 1.00 84.88 84 ARG A C 1
ATOM 675 O O . ARG A 1 84 ? 28.172 -10.094 -35.390 1.00 84.88 84 ARG A O 1
ATOM 682 N N . GLU A 1 85 ? 29.175 -11.443 -36.876 1.00 83.69 85 GLU A N 1
ATOM 683 C CA . GLU A 1 85 ? 30.260 -10.511 -37.212 1.00 83.69 85 GLU A CA 1
ATOM 684 C C . GLU A 1 85 ? 29.746 -9.209 -37.838 1.00 83.69 85 GLU A C 1
ATOM 686 O O . GLU A 1 85 ? 30.342 -8.147 -37.677 1.00 83.69 85 GLU A O 1
ATOM 691 N N . HIS A 1 86 ? 28.656 -9.256 -38.600 1.00 84.56 86 HIS A N 1
ATOM 692 C CA . HIS A 1 86 ? 28.080 -8.045 -39.166 1.00 84.56 86 HIS A CA 1
ATOM 693 C C . HIS A 1 86 ? 27.368 -7.209 -38.112 1.00 84.56 86 HIS A C 1
ATOM 695 O O . HIS A 1 86 ? 27.569 -5.998 -38.081 1.00 84.56 86 HIS A O 1
ATOM 701 N N . TRP A 1 87 ? 26.590 -7.857 -37.246 1.00 81.56 87 TRP A N 1
ATOM 702 C CA . TRP A 1 87 ? 25.840 -7.233 -36.164 1.00 81.56 87 TRP A CA 1
ATOM 703 C C . TRP A 1 87 ? 26.756 -6.477 -35.201 1.00 81.56 87 TRP A C 1
ATOM 705 O O . TRP A 1 87 ? 26.491 -5.317 -34.880 1.00 81.56 87 TRP A O 1
ATOM 715 N N . SER A 1 88 ? 27.893 -7.073 -34.826 1.00 80.81 88 SER A N 1
ATOM 716 C CA . SER A 1 88 ? 28.893 -6.432 -33.962 1.00 80.81 88 SER A CA 1
ATOM 717 C C . SER A 1 88 ? 29.533 -5.185 -34.592 1.00 80.81 88 SER A C 1
ATOM 719 O O . SER A 1 88 ? 30.025 -4.319 -33.877 1.00 80.81 88 SER A O 1
ATOM 721 N N . ASN A 1 89 ? 29.515 -5.073 -35.926 1.00 82.69 89 ASN A N 1
ATOM 722 C CA . ASN A 1 89 ? 30.171 -4.002 -36.683 1.00 82.69 89 ASN A CA 1
ATOM 723 C C . ASN A 1 89 ? 29.227 -2.876 -37.142 1.00 82.69 89 ASN A C 1
ATOM 725 O O . ASN A 1 89 ? 29.701 -1.865 -37.663 1.00 82.69 89 ASN A O 1
ATOM 729 N N . ILE A 1 90 ? 27.909 -3.036 -36.996 1.00 81.31 90 ILE A N 1
ATOM 730 C CA . ILE A 1 90 ? 26.922 -2.005 -37.343 1.00 81.31 90 ILE A CA 1
ATOM 731 C C . ILE A 1 90 ? 26.468 -1.240 -36.094 1.00 81.31 90 ILE A C 1
ATOM 733 O O . ILE A 1 90 ? 26.375 -1.803 -35.006 1.00 81.31 90 ILE A O 1
ATOM 737 N N . ASN A 1 91 ? 26.196 0.058 -36.253 1.00 75.69 91 ASN A N 1
ATOM 738 C CA . ASN A 1 91 ? 25.743 0.918 -35.159 1.00 75.69 91 ASN A CA 1
ATOM 739 C C . ASN A 1 91 ? 24.270 0.661 -34.791 1.00 75.69 91 ASN A C 1
ATOM 741 O O . ASN A 1 91 ? 23.529 0.008 -35.528 1.00 75.69 91 ASN A O 1
ATOM 745 N N . THR A 1 92 ? 23.836 1.212 -33.658 1.00 65.94 92 THR A N 1
ATOM 746 C CA . THR A 1 92 ? 22.488 1.010 -33.108 1.00 65.94 92 THR A CA 1
ATOM 747 C C . THR A 1 92 ? 21.373 1.399 -34.083 1.00 65.94 92 THR A C 1
ATOM 749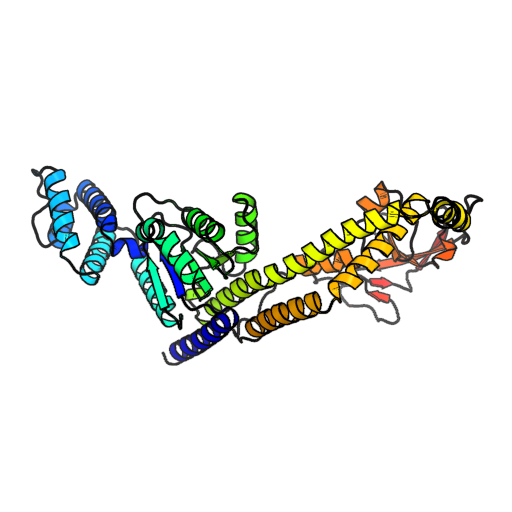 O O . THR A 1 92 ? 20.409 0.651 -34.227 1.00 65.94 92 THR A O 1
ATOM 752 N N . ASP A 1 93 ? 21.525 2.500 -34.825 1.00 65.06 93 ASP A N 1
ATOM 753 C CA . ASP A 1 93 ? 20.536 2.939 -35.822 1.00 65.06 93 ASP A CA 1
ATOM 754 C C . ASP A 1 93 ? 20.411 1.955 -36.998 1.00 65.06 93 ASP A C 1
ATOM 756 O O . ASP A 1 93 ? 19.316 1.698 -37.504 1.00 65.06 93 ASP A O 1
ATOM 760 N N . ALA A 1 94 ? 21.527 1.366 -37.434 1.00 73.44 94 ALA A N 1
ATOM 761 C CA . ALA A 1 94 ? 21.532 0.356 -38.486 1.00 73.44 94 ALA A CA 1
ATOM 762 C C . ALA A 1 94 ? 20.949 -0.983 -38.006 1.00 73.44 94 ALA A C 1
ATOM 764 O O . ALA A 1 94 ? 20.202 -1.611 -38.758 1.00 73.44 94 ALA A O 1
ATOM 765 N N . ARG A 1 95 ? 21.233 -1.396 -36.761 1.00 75.88 95 ARG A N 1
ATOM 766 C CA . ARG A 1 95 ? 20.611 -2.574 -36.118 1.00 75.88 95 ARG A CA 1
ATOM 767 C C . ARG A 1 95 ? 19.094 -2.421 -36.039 1.00 75.88 95 ARG A C 1
ATOM 769 O O . ARG A 1 95 ? 18.350 -3.310 -36.447 1.00 75.88 95 ARG A O 1
ATOM 776 N N . ALA A 1 96 ? 18.648 -1.251 -35.595 1.00 65.69 96 ALA A N 1
ATOM 777 C CA . ALA A 1 96 ? 17.247 -0.873 -35.503 1.00 65.69 96 ALA A CA 1
ATOM 778 C C . ALA A 1 96 ? 16.526 -0.940 -36.862 1.00 65.69 96 ALA A C 1
ATOM 780 O O . ALA A 1 96 ? 15.498 -1.606 -36.981 1.00 65.69 96 ALA A O 1
ATOM 781 N N . ASN A 1 97 ? 17.097 -0.322 -37.901 1.00 74.69 97 ASN A N 1
ATOM 782 C CA . ASN A 1 97 ? 16.544 -0.337 -39.260 1.00 74.69 97 ASN A CA 1
ATOM 783 C C . ASN A 1 97 ? 16.516 -1.755 -39.863 1.00 74.69 97 ASN A C 1
ATOM 785 O O . ASN A 1 97 ? 15.579 -2.121 -40.574 1.00 74.69 97 ASN A O 1
ATOM 789 N N . MET A 1 98 ? 17.530 -2.576 -39.564 1.00 79.00 98 MET A N 1
ATOM 790 C CA . MET A 1 98 ? 17.564 -3.973 -39.992 1.00 79.00 98 MET A CA 1
ATOM 791 C C . MET A 1 98 ? 16.389 -4.763 -39.409 1.00 79.00 98 MET A C 1
ATOM 793 O O . MET A 1 98 ? 15.714 -5.471 -40.154 1.00 79.00 98 MET A O 1
ATOM 797 N N . LEU A 1 99 ? 16.112 -4.603 -38.114 1.00 74.81 99 LEU A N 1
ATOM 798 C CA . LEU A 1 99 ? 14.985 -5.255 -37.449 1.00 74.81 99 LEU A CA 1
ATOM 799 C C . LEU A 1 99 ? 13.630 -4.777 -37.969 1.00 74.81 99 LEU A C 1
ATOM 801 O O . LEU A 1 99 ? 12.781 -5.614 -38.258 1.00 74.81 99 LEU A O 1
ATOM 805 N N . ASP A 1 100 ? 13.440 -3.469 -38.158 1.00 71.88 100 ASP A N 1
ATOM 806 C CA . ASP A 1 100 ? 12.163 -2.924 -38.645 1.00 71.88 100 ASP A CA 1
ATOM 807 C C . ASP A 1 100 ? 11.829 -3.470 -40.043 1.00 71.88 100 ASP A C 1
ATOM 809 O O . ASP A 1 100 ? 10.705 -3.887 -40.329 1.00 71.88 100 ASP A O 1
ATOM 813 N N . ARG A 1 101 ? 12.838 -3.542 -40.919 1.00 79.38 101 ARG A N 1
ATOM 814 C CA . ARG A 1 101 ? 12.693 -4.127 -42.257 1.00 79.38 101 ARG A CA 1
ATOM 815 C C . ARG A 1 101 ? 12.509 -5.644 -42.222 1.00 79.38 101 ARG A C 1
ATOM 817 O O . ARG A 1 101 ? 11.751 -6.168 -43.034 1.00 79.38 101 ARG A O 1
ATOM 824 N N . LEU A 1 102 ? 13.182 -6.352 -41.314 1.00 79.00 102 LEU A N 1
ATOM 825 C CA . LEU A 1 102 ? 13.035 -7.803 -41.164 1.00 79.00 102 LEU A CA 1
ATOM 826 C C . LEU A 1 102 ? 11.643 -8.177 -40.641 1.00 79.00 102 LEU A C 1
ATOM 828 O O . LEU A 1 102 ? 11.025 -9.115 -41.140 1.00 79.00 102 LEU A O 1
ATOM 832 N N . ALA A 1 103 ? 11.111 -7.407 -39.697 1.00 70.38 103 ALA A N 1
ATOM 833 C CA . ALA A 1 103 ? 9.757 -7.585 -39.199 1.00 70.38 103 ALA A CA 1
ATOM 834 C C . ALA A 1 103 ? 8.703 -7.278 -40.277 1.00 70.38 103 ALA A C 1
ATOM 836 O O . ALA A 1 103 ? 7.756 -8.050 -40.438 1.00 70.38 103 ALA A O 1
ATOM 837 N N . ALA A 1 104 ? 8.926 -6.245 -41.103 1.00 77.31 104 ALA A N 1
ATOM 838 C CA . ALA A 1 104 ? 8.092 -5.974 -42.275 1.00 77.31 104 ALA A CA 1
ATOM 839 C C . ALA A 1 104 ? 8.089 -7.142 -43.284 1.00 77.31 104 ALA A C 1
ATOM 841 O O . ALA A 1 104 ? 7.036 -7.482 -43.823 1.00 77.31 104 ALA A O 1
ATOM 842 N N . ILE A 1 105 ? 9.237 -7.797 -43.508 1.00 80.12 105 ILE A N 1
ATOM 843 C CA . ILE A 1 105 ? 9.343 -9.012 -44.343 1.00 80.12 105 ILE A CA 1
ATOM 844 C C . ILE A 1 105 ? 8.533 -10.173 -43.747 1.00 80.12 105 ILE A C 1
ATOM 846 O O . ILE A 1 105 ? 7.884 -10.926 -44.477 1.00 80.12 105 ILE A O 1
ATOM 850 N N . LEU A 1 106 ? 8.564 -10.323 -42.422 1.00 74.50 106 LEU A N 1
ATOM 851 C CA . LEU A 1 106 ? 7.881 -11.399 -41.705 1.00 74.50 106 LEU A CA 1
ATOM 852 C C . LEU A 1 106 ? 6.377 -11.160 -41.513 1.00 74.50 106 LEU A C 1
ATOM 854 O O . LEU A 1 106 ? 5.679 -12.093 -41.108 1.00 74.50 106 LEU A O 1
ATOM 858 N N . GLY A 1 107 ? 5.880 -9.956 -41.819 1.00 61.62 107 GLY A N 1
ATOM 859 C CA . GLY A 1 107 ? 4.499 -9.553 -41.549 1.00 61.62 107 GLY A CA 1
ATOM 860 C C . GLY A 1 107 ? 4.191 -9.467 -40.052 1.00 61.62 107 GLY A C 1
ATOM 861 O O . GLY A 1 107 ? 3.040 -9.624 -39.656 1.00 61.62 107 GLY A O 1
ATOM 862 N N . ILE A 1 108 ? 5.224 -9.273 -39.229 1.00 61.69 108 ILE A N 1
ATOM 863 C CA . ILE A 1 108 ? 5.091 -9.040 -37.794 1.00 61.69 108 ILE A CA 1
ATOM 864 C C . ILE A 1 108 ? 4.809 -7.545 -37.639 1.00 61.69 108 ILE A C 1
ATOM 866 O O . ILE A 1 108 ? 5.600 -6.725 -38.109 1.00 61.69 108 ILE A O 1
ATOM 870 N N . GLU A 1 109 ? 3.680 -7.175 -37.026 1.00 45.81 109 GLU A N 1
ATOM 871 C CA . GLU A 1 109 ? 3.490 -5.797 -36.565 1.00 45.81 109 GLU A CA 1
ATOM 872 C C . GLU A 1 109 ? 4.598 -5.508 -35.556 1.00 45.81 109 GLU A C 1
ATOM 874 O O . GLU A 1 109 ? 4.630 -6.073 -34.466 1.00 45.81 109 GLU A O 1
ATOM 879 N N . VAL A 1 110 ? 5.557 -4.675 -35.950 1.00 51.41 110 VAL A N 1
ATOM 880 C CA . VAL A 1 110 ? 6.650 -4.309 -35.061 1.00 51.41 110 VAL A CA 1
ATOM 881 C C . VAL A 1 110 ? 6.104 -3.305 -34.054 1.00 51.41 110 VAL A C 1
ATOM 883 O O . VAL A 1 110 ? 5.962 -2.117 -34.348 1.00 51.41 110 VAL A O 1
ATOM 886 N N . GLU A 1 111 ? 5.804 -3.782 -32.847 1.00 50.84 111 GLU A N 1
ATOM 887 C CA . GLU A 1 111 ? 5.569 -2.931 -31.673 1.00 50.84 111 GLU A CA 1
ATOM 888 C C . GLU A 1 111 ? 6.760 -1.972 -31.420 1.00 50.84 111 GLU A C 1
ATOM 890 O O . GLU A 1 111 ? 6.582 -0.901 -30.836 1.00 50.84 111 GLU A O 1
ATOM 895 N N . THR A 1 112 ? 7.942 -2.251 -31.998 1.00 52.28 112 THR A N 1
ATOM 896 C CA . THR A 1 112 ? 9.182 -1.466 -31.855 1.00 52.28 112 THR A CA 1
ATOM 897 C C . THR A 1 112 ? 9.061 0.013 -32.212 1.00 52.28 112 THR A C 1
ATOM 899 O O . THR A 1 112 ? 9.716 0.822 -31.562 1.00 52.28 112 THR A O 1
ATOM 902 N N . GLU A 1 113 ? 8.269 0.439 -33.205 1.00 47.50 113 GLU A N 1
ATOM 903 C CA . GLU A 1 113 ? 8.160 1.879 -33.511 1.00 47.50 113 GLU A CA 1
ATOM 904 C C . GLU A 1 113 ? 7.370 2.643 -32.438 1.00 47.50 113 GLU A C 1
ATOM 906 O O . GLU A 1 113 ? 7.689 3.797 -32.126 1.00 47.50 113 GLU A O 1
ATOM 911 N N . ARG A 1 114 ? 6.332 2.016 -31.868 1.00 54.62 114 ARG A N 1
ATOM 912 C CA . ARG A 1 114 ? 5.559 2.604 -30.765 1.00 54.62 114 ARG A CA 1
ATOM 913 C C . ARG A 1 114 ? 6.364 2.558 -29.476 1.00 54.62 114 ARG A C 1
ATOM 915 O O . ARG A 1 114 ? 6.402 3.563 -28.767 1.00 54.62 114 ARG A O 1
ATOM 922 N N . ASP A 1 115 ? 7.072 1.466 -29.226 1.00 60.72 115 ASP A N 1
ATOM 923 C CA . ASP A 1 115 ? 7.860 1.312 -28.009 1.00 60.72 115 ASP A CA 1
ATOM 924 C C . ASP A 1 115 ? 9.129 2.159 -28.026 1.00 60.72 115 ASP A C 1
ATOM 926 O O . ASP A 1 115 ? 9.421 2.811 -27.030 1.00 60.72 115 ASP A O 1
ATOM 930 N N . ARG A 1 116 ? 9.792 2.352 -29.176 1.00 62.41 116 ARG A N 1
ATOM 931 C CA . ARG A 1 116 ? 10.873 3.351 -29.301 1.00 62.41 116 ARG A CA 1
ATOM 932 C C . ARG A 1 116 ? 10.386 4.777 -29.051 1.00 62.41 116 ARG A C 1
ATOM 934 O O . ARG A 1 116 ? 11.086 5.561 -28.410 1.00 62.41 116 ARG A O 1
ATOM 941 N N . LYS A 1 117 ? 9.187 5.138 -29.530 1.00 64.62 117 LYS A N 1
ATOM 942 C CA . LYS A 1 117 ? 8.589 6.455 -29.235 1.00 64.62 117 LYS A CA 1
ATOM 943 C C . LYS A 1 117 ? 8.285 6.608 -27.744 1.00 64.62 117 LYS A C 1
ATOM 945 O O . LYS A 1 117 ? 8.533 7.678 -27.193 1.00 64.62 117 LYS A O 1
ATOM 950 N N . ARG A 1 118 ? 7.799 5.552 -27.087 1.00 69.38 118 ARG A N 1
ATOM 951 C CA . ARG A 1 118 ? 7.527 5.525 -25.641 1.00 69.38 118 ARG A CA 1
ATOM 952 C C . ARG A 1 118 ? 8.800 5.578 -24.800 1.00 69.38 118 ARG A C 1
ATOM 954 O O . ARG A 1 118 ? 8.838 6.351 -23.851 1.00 69.38 118 ARG A O 1
ATOM 961 N N . VAL A 1 119 ? 9.848 4.853 -25.189 1.00 70.50 119 VAL A N 1
ATOM 962 C CA . VAL A 1 119 ? 11.193 4.920 -24.592 1.00 70.50 119 VAL A CA 1
ATOM 963 C C . VAL A 1 119 ? 11.737 6.345 -24.672 1.00 70.50 119 VAL A C 1
ATOM 965 O O . VAL A 1 119 ? 12.114 6.928 -23.659 1.00 70.50 119 VAL A O 1
ATOM 968 N N . SER A 1 120 ? 11.704 6.955 -25.861 1.00 71.50 120 SER A N 1
ATOM 969 C CA . SER A 1 120 ? 12.172 8.334 -26.048 1.00 71.50 120 SER A CA 1
ATOM 970 C C . SER A 1 120 ? 11.369 9.339 -25.210 1.00 71.50 120 SER A C 1
ATOM 972 O O . SER A 1 120 ? 11.929 10.284 -24.649 1.00 71.50 120 SER A O 1
ATOM 974 N N . LEU A 1 121 ? 10.060 9.122 -25.070 1.00 77.31 121 LEU A N 1
ATOM 975 C CA . LEU A 1 121 ? 9.216 9.946 -24.213 1.00 77.31 121 LEU A CA 1
ATOM 976 C C . LEU A 1 121 ? 9.554 9.755 -22.727 1.00 77.31 121 LEU A C 1
ATOM 978 O O . LEU A 1 121 ? 9.710 10.747 -22.017 1.00 77.31 121 LEU A O 1
ATOM 982 N N . LEU A 1 122 ? 9.746 8.517 -22.271 1.00 81.81 122 LEU A N 1
ATOM 983 C CA . LEU A 1 122 ? 10.161 8.193 -20.905 1.00 81.81 122 LEU A CA 1
ATOM 984 C C . LEU A 1 122 ? 11.490 8.880 -20.553 1.00 81.81 122 LEU A C 1
ATOM 986 O O . LEU A 1 122 ? 11.576 9.551 -19.524 1.00 81.81 122 LEU A O 1
ATOM 990 N N . GLN A 1 123 ? 12.481 8.829 -21.450 1.00 79.44 123 GLN A N 1
ATOM 991 C CA . GLN A 1 123 ? 13.749 9.555 -21.299 1.00 79.44 123 GLN A CA 1
ATOM 992 C C . GLN A 1 123 ? 13.544 11.070 -21.150 1.00 79.44 123 GLN A C 1
ATOM 994 O O . GLN A 1 123 ? 14.222 11.722 -20.358 1.00 79.44 123 GLN A O 1
ATOM 999 N N . SER A 1 124 ? 12.609 11.652 -21.908 1.00 84.19 124 SER A N 1
ATOM 1000 C CA . SER A 1 124 ? 12.346 13.095 -21.858 1.00 84.19 124 SER A CA 1
ATOM 1001 C C . SER A 1 124 ? 11.712 13.549 -20.534 1.00 84.19 124 SER A C 1
ATOM 1003 O O . SER A 1 124 ? 11.937 14.688 -20.103 1.00 84.19 124 SER A O 1
ATOM 1005 N N . LEU A 1 125 ? 10.963 12.650 -19.883 1.00 88.06 125 LEU A N 1
ATOM 1006 C CA . LEU A 1 125 ? 10.224 12.894 -18.644 1.00 88.06 125 LEU A CA 1
ATOM 1007 C C . LEU A 1 125 ? 11.070 12.693 -17.387 1.00 88.06 125 LEU A C 1
ATOM 1009 O O . LEU A 1 125 ? 10.815 13.351 -16.379 1.00 88.06 125 LEU A O 1
ATOM 1013 N N . ILE A 1 126 ? 12.073 11.814 -17.429 1.00 90.31 126 ILE A N 1
ATOM 1014 C CA . ILE A 1 126 ? 12.914 11.520 -16.268 1.00 90.31 126 ILE A CA 1
ATOM 1015 C C . ILE A 1 126 ? 13.984 12.616 -16.092 1.00 90.31 126 ILE A C 1
ATOM 1017 O O . ILE A 1 126 ? 14.816 12.831 -16.974 1.00 90.31 126 ILE A O 1
ATOM 1021 N N . PRO A 1 127 ? 14.015 13.320 -14.943 1.00 87.56 127 PRO A N 1
ATOM 1022 C CA . PRO A 1 127 ? 14.921 14.448 -14.725 1.00 87.56 127 PRO A CA 1
ATOM 1023 C C . PRO A 1 127 ? 16.312 14.041 -14.208 1.00 87.56 127 PRO A C 1
ATOM 1025 O O . PRO A 1 127 ? 17.141 14.912 -13.952 1.00 87.56 127 PRO A O 1
ATOM 1028 N N . CYS A 1 128 ? 16.584 12.747 -14.025 1.00 86.44 128 CYS A N 1
ATOM 1029 C CA . CYS A 1 128 ? 17.823 12.235 -13.438 1.00 86.44 128 CYS A CA 1
ATOM 1030 C C . CYS A 1 128 ? 18.480 11.144 -14.303 1.00 86.44 128 CYS A C 1
ATOM 1032 O O . CYS A 1 128 ? 18.071 10.894 -15.438 1.00 86.44 128 CYS A O 1
ATOM 1034 N N . LYS A 1 129 ? 19.555 10.526 -13.794 1.00 87.31 129 LYS A N 1
ATOM 1035 C CA . LYS A 1 129 ? 20.300 9.502 -14.534 1.00 87.31 129 LYS A CA 1
ATOM 1036 C C . LYS A 1 129 ? 19.390 8.301 -14.797 1.00 87.31 129 LYS A C 1
ATOM 1038 O O . LYS A 1 129 ? 18.925 7.673 -13.849 1.00 87.31 129 LYS A O 1
ATOM 1043 N N . THR A 1 130 ? 19.204 7.961 -16.069 1.00 88.12 130 THR A N 1
ATOM 1044 C CA . THR A 1 130 ? 18.462 6.766 -16.488 1.00 88.12 130 THR A CA 1
ATOM 1045 C C . THR A 1 130 ? 19.449 5.708 -16.970 1.00 88.12 130 THR A C 1
ATOM 1047 O O . THR A 1 130 ? 20.350 6.011 -17.752 1.00 88.12 130 THR A O 1
ATOM 1050 N N . LEU A 1 131 ? 19.326 4.493 -16.442 1.00 88.62 131 LEU A N 1
ATOM 1051 C CA . LEU A 1 131 ? 20.030 3.301 -16.894 1.00 88.62 131 LEU A CA 1
ATOM 1052 C C . LEU A 1 131 ? 19.036 2.448 -17.667 1.00 88.62 131 LEU A C 1
ATOM 1054 O O . LEU A 1 131 ? 18.096 1.914 -17.086 1.00 88.62 131 LEU A O 1
ATOM 1058 N N . GLU A 1 132 ? 19.251 2.360 -18.966 1.00 88.00 132 GLU A N 1
ATOM 1059 C CA . GLU A 1 132 ? 18.459 1.548 -19.876 1.00 88.00 132 GLU A CA 1
ATOM 1060 C C . GLU A 1 132 ? 19.197 0.243 -20.085 1.00 88.00 132 GLU A C 1
ATOM 1062 O O . GLU A 1 132 ? 20.373 0.274 -20.449 1.00 88.00 132 GLU A O 1
ATOM 1067 N N . LEU A 1 133 ? 18.551 -0.868 -19.755 1.00 87.38 133 LEU A N 1
ATOM 1068 C CA . LEU A 1 133 ? 19.198 -2.171 -19.733 1.00 87.38 133 LEU A CA 1
ATOM 1069 C C . LEU A 1 133 ? 18.334 -3.187 -20.457 1.00 87.38 133 LEU A C 1
ATOM 1071 O O . LEU A 1 133 ? 17.111 -3.204 -20.298 1.00 87.38 133 LEU A O 1
ATOM 1075 N N . SER A 1 134 ? 18.981 -4.077 -21.196 1.00 84.50 134 SER A N 1
ATOM 1076 C CA . SER A 1 134 ? 18.326 -5.304 -21.622 1.00 84.50 134 SER A CA 1
ATOM 1077 C C . SER A 1 134 ? 18.130 -6.259 -20.430 1.00 84.50 134 SER A C 1
ATOM 1079 O O . SER A 1 134 ? 18.763 -6.099 -19.375 1.00 84.50 134 SER A O 1
ATOM 1081 N N . PRO A 1 135 ? 17.270 -7.285 -20.563 1.00 86.00 135 PRO A N 1
ATOM 1082 C CA . PRO A 1 135 ? 17.119 -8.318 -19.542 1.00 86.00 135 PRO A CA 1
ATOM 1083 C C . PRO A 1 135 ? 18.439 -8.991 -19.136 1.00 86.00 135 PRO A C 1
ATOM 1085 O O . PRO A 1 135 ? 18.669 -9.217 -17.948 1.00 86.00 135 PRO A O 1
ATOM 1088 N N . SER A 1 136 ? 19.334 -9.237 -20.098 1.00 84.06 136 SER A N 1
ATOM 1089 C CA . SER A 1 136 ? 20.626 -9.888 -19.854 1.00 84.06 136 SER A CA 1
ATOM 1090 C C . SER A 1 136 ? 21.582 -8.978 -19.072 1.00 84.06 136 SER A C 1
ATOM 1092 O O . SER A 1 136 ? 22.181 -9.398 -18.079 1.00 84.06 136 SER A O 1
ATOM 1094 N N . GLU A 1 137 ? 21.653 -7.695 -19.437 1.00 86.19 137 GLU A N 1
ATOM 1095 C CA . GLU A 1 137 ? 22.457 -6.699 -18.725 1.00 86.19 137 GLU A CA 1
ATOM 1096 C C . GLU A 1 137 ? 21.965 -6.485 -17.288 1.00 86.19 137 GLU A C 1
ATOM 1098 O O . GLU A 1 137 ? 22.766 -6.266 -16.373 1.00 86.19 137 GLU A O 1
ATOM 1103 N N . TRP A 1 138 ? 20.648 -6.550 -17.066 1.00 90.50 138 TRP A N 1
ATOM 1104 C CA . TRP A 1 138 ? 20.077 -6.482 -15.725 1.00 90.50 138 TRP A CA 1
ATOM 1105 C C . TRP A 1 138 ? 20.503 -7.677 -14.868 1.00 90.50 138 TRP A C 1
ATOM 1107 O O . TRP A 1 138 ? 20.927 -7.489 -13.726 1.00 90.50 138 TRP A O 1
ATOM 1117 N N . GLU A 1 139 ? 20.445 -8.899 -15.389 1.00 87.44 139 GLU A N 1
ATOM 1118 C CA . GLU A 1 139 ? 20.871 -10.086 -14.640 1.00 87.44 139 GLU A CA 1
ATOM 1119 C C . GLU A 1 139 ? 22.344 -10.006 -14.226 1.00 87.44 139 GLU A C 1
ATOM 1121 O O . GLU A 1 139 ? 22.680 -10.318 -13.079 1.00 87.44 139 GLU A O 1
ATOM 1126 N N . GLU A 1 140 ? 23.204 -9.502 -15.112 1.00 86.31 140 GLU A N 1
ATOM 1127 C CA . GLU A 1 140 ? 24.631 -9.341 -14.841 1.00 86.31 140 GLU A CA 1
ATOM 1128 C C . GLU A 1 140 ? 24.912 -8.223 -13.820 1.00 86.31 140 GLU A C 1
ATOM 1130 O O . GLU A 1 140 ? 25.706 -8.400 -12.891 1.00 86.31 140 GLU A O 1
ATOM 1135 N N . ARG A 1 141 ? 24.243 -7.069 -13.955 1.00 88.62 141 ARG A N 1
ATOM 1136 C CA . ARG A 1 141 ? 24.626 -5.826 -13.257 1.00 88.62 141 ARG A CA 1
ATOM 1137 C C . ARG A 1 141 ? 23.699 -5.418 -12.115 1.00 88.62 141 ARG A C 1
ATOM 1139 O O . ARG A 1 141 ? 24.041 -4.510 -11.356 1.00 88.62 141 ARG A O 1
ATOM 1146 N N . SER A 1 142 ? 22.549 -6.069 -11.939 1.00 88.06 142 SER A N 1
ATOM 1147 C CA . SER A 1 142 ? 21.516 -5.683 -10.957 1.00 88.06 142 SER A CA 1
ATOM 1148 C C . SER A 1 142 ? 22.065 -5.515 -9.543 1.00 88.06 142 SER A C 1
ATOM 1150 O O . SER A 1 142 ? 21.794 -4.512 -8.883 1.00 88.06 142 SER A O 1
ATOM 1152 N N . LYS A 1 143 ? 22.891 -6.462 -9.081 1.00 85.44 143 LYS A N 1
ATOM 1153 C CA . LYS A 1 143 ? 23.507 -6.413 -7.746 1.00 85.44 143 LYS A CA 1
ATOM 1154 C C . LYS A 1 143 ? 24.387 -5.182 -7.571 1.00 85.44 143 LYS A C 1
ATOM 1156 O O . LYS A 1 143 ? 24.277 -4.506 -6.553 1.00 85.44 143 LYS A O 1
ATOM 1161 N N . GLU A 1 144 ? 25.230 -4.885 -8.556 1.00 86.69 144 GLU A N 1
ATOM 1162 C CA . GLU A 1 144 ? 26.112 -3.717 -8.528 1.00 86.69 144 GLU A CA 1
ATOM 1163 C C . GLU A 1 144 ? 25.291 -2.425 -8.517 1.00 86.69 144 GLU A C 1
ATOM 1165 O O . GLU A 1 144 ? 25.526 -1.555 -7.683 1.00 86.69 144 GLU A O 1
ATOM 1170 N N . ILE A 1 145 ? 24.286 -2.318 -9.390 1.00 85.44 145 ILE A N 1
ATOM 1171 C CA . ILE A 1 145 ? 23.438 -1.127 -9.513 1.00 85.44 145 ILE A CA 1
ATOM 1172 C C . ILE A 1 145 ? 22.689 -0.853 -8.205 1.00 85.44 145 ILE A C 1
ATOM 1174 O O . ILE A 1 145 ? 22.683 0.279 -7.714 1.00 85.44 145 ILE A O 1
ATOM 1178 N N . ILE A 1 146 ? 22.093 -1.889 -7.610 1.00 83.75 146 ILE A N 1
ATOM 1179 C CA . ILE A 1 146 ? 21.346 -1.769 -6.354 1.00 83.75 146 ILE A CA 1
ATOM 1180 C C . ILE A 1 146 ? 22.292 -1.448 -5.185 1.00 83.75 146 ILE A C 1
ATOM 1182 O O . ILE A 1 146 ? 21.968 -0.600 -4.352 1.00 83.75 146 ILE A O 1
ATOM 1186 N N . GLN A 1 147 ? 23.487 -2.046 -5.131 1.00 79.12 147 GLN A N 1
ATOM 1187 C CA . GLN A 1 147 ? 24.482 -1.746 -4.091 1.00 79.12 147 GLN A CA 1
ATOM 1188 C C . GLN A 1 147 ? 25.078 -0.337 -4.227 1.00 79.12 147 GLN A C 1
ATOM 1190 O O . GLN A 1 147 ? 25.264 0.353 -3.226 1.00 79.12 147 GLN A O 1
ATOM 1195 N N . GLN A 1 148 ? 25.341 0.131 -5.448 1.00 74.56 148 GLN A N 1
ATOM 1196 C CA . GLN A 1 148 ? 25.805 1.498 -5.697 1.00 74.56 148 GLN A CA 1
ATOM 1197 C C . GLN A 1 148 ? 24.736 2.532 -5.344 1.00 74.56 148 GLN A C 1
ATOM 1199 O O . GLN A 1 148 ? 25.065 3.594 -4.814 1.00 74.56 148 GLN A O 1
ATOM 1204 N N . ALA A 1 149 ? 23.456 2.223 -5.575 1.00 67.75 149 ALA A N 1
ATOM 1205 C CA . ALA A 1 149 ? 22.363 3.041 -5.062 1.00 67.75 149 ALA A CA 1
ATOM 1206 C C . ALA A 1 149 ? 22.396 3.077 -3.523 1.00 67.75 149 ALA A C 1
ATOM 1208 O O . ALA A 1 149 ? 22.406 4.157 -2.927 1.00 67.75 149 ALA A O 1
ATOM 1209 N N . ALA A 1 150 ? 22.566 1.925 -2.866 1.00 59.66 150 ALA A N 1
ATOM 1210 C CA . ALA A 1 150 ? 22.677 1.855 -1.408 1.00 59.66 150 ALA A CA 1
ATOM 1211 C C . ALA A 1 150 ? 23.821 2.717 -0.821 1.00 59.66 150 ALA A C 1
ATOM 1213 O O . ALA A 1 150 ? 23.701 3.182 0.312 1.00 59.66 150 ALA A O 1
ATOM 1214 N N . ALA A 1 151 ? 24.875 3.008 -1.596 1.00 59.50 151 ALA A N 1
ATOM 1215 C CA . ALA A 1 151 ? 26.006 3.848 -1.192 1.00 59.50 151 ALA A CA 1
ATOM 1216 C C . ALA A 1 151 ? 25.721 5.369 -1.153 1.00 59.50 151 ALA A C 1
ATOM 1218 O O . ALA A 1 151 ? 26.605 6.139 -0.774 1.00 59.50 151 ALA A O 1
ATOM 1219 N N . GLY A 1 152 ? 24.508 5.833 -1.494 1.00 60.12 152 GLY A N 1
ATOM 1220 C CA . GLY A 1 152 ? 24.143 7.231 -1.227 1.00 60.12 152 GLY A CA 1
ATOM 1221 C C . GLY A 1 152 ? 22.817 7.764 -1.774 1.00 60.12 152 GLY A C 1
ATOM 1222 O O . GLY A 1 152 ? 22.469 8.889 -1.422 1.00 60.12 152 GLY A O 1
ATOM 1223 N N . ASN A 1 153 ? 22.074 7.019 -2.606 1.00 75.44 153 ASN A N 1
ATOM 1224 C CA . ASN A 1 153 ? 20.884 7.519 -3.316 1.00 75.44 153 ASN A CA 1
ATOM 1225 C C . ASN A 1 153 ? 19.756 6.468 -3.407 1.00 75.44 153 ASN A C 1
ATOM 1227 O O . ASN A 1 153 ? 20.009 5.273 -3.472 1.00 75.44 153 ASN A O 1
ATOM 1231 N N . GLY A 1 154 ? 18.497 6.899 -3.487 1.00 83.19 154 GLY A N 1
ATOM 1232 C CA . GLY A 1 154 ? 17.388 6.016 -3.860 1.00 83.19 154 GLY A CA 1
ATOM 1233 C C . GLY A 1 154 ? 17.440 5.610 -5.337 1.00 83.19 154 GLY A C 1
ATOM 1234 O O . GLY A 1 154 ? 17.932 6.375 -6.179 1.00 83.19 154 GLY A O 1
ATOM 1235 N N . VAL A 1 155 ? 16.896 4.432 -5.652 1.00 90.06 155 VAL A N 1
ATOM 1236 C CA . VAL A 1 155 ? 16.733 3.945 -7.030 1.00 90.06 155 VAL A CA 1
ATOM 1237 C C . VAL A 1 155 ? 15.276 3.591 -7.306 1.00 90.06 155 VAL A C 1
ATOM 1239 O O . VAL A 1 155 ? 14.595 2.993 -6.470 1.00 90.06 155 VAL A O 1
ATOM 1242 N N . LEU A 1 156 ? 14.805 3.977 -8.488 1.00 92.31 156 LEU A N 1
ATOM 1243 C CA . LEU A 1 156 ? 13.545 3.508 -9.046 1.00 92.31 156 LEU A CA 1
ATOM 1244 C C . LEU A 1 156 ? 13.850 2.479 -10.133 1.00 92.31 156 LEU A C 1
ATOM 1246 O O . LEU A 1 156 ? 14.561 2.797 -11.079 1.00 92.31 156 LEU A O 1
ATOM 1250 N N . CYS A 1 157 ? 13.302 1.279 -10.016 1.00 93.56 157 CYS A N 1
ATOM 1251 C CA . CYS A 1 157 ? 13.395 0.232 -11.022 1.00 93.56 157 CYS A CA 1
ATOM 1252 C C . CYS A 1 157 ? 12.037 0.061 -11.707 1.00 93.56 157 CYS A C 1
ATOM 1254 O O . CYS A 1 157 ? 11.041 -0.233 -11.050 1.00 93.56 157 CYS A O 1
ATOM 1256 N N . LEU A 1 158 ? 12.001 0.245 -13.020 1.00 93.50 158 LEU A N 1
ATOM 1257 C CA . LEU A 1 158 ? 10.855 -0.027 -13.876 1.00 93.50 158 LEU A CA 1
ATOM 1258 C C . LEU A 1 158 ? 11.203 -1.242 -14.734 1.00 93.50 158 LEU A C 1
ATOM 1260 O O . LEU A 1 158 ? 12.208 -1.223 -15.441 1.00 93.50 158 LEU A O 1
ATOM 1264 N N . PHE A 1 159 ? 10.396 -2.292 -14.662 1.00 93.31 159 PHE A N 1
ATOM 1265 C CA . PHE A 1 159 ? 10.571 -3.487 -15.486 1.00 93.31 159 PHE A CA 1
ATOM 1266 C C . PHE A 1 159 ? 9.382 -3.617 -16.422 1.00 93.31 159 PHE A C 1
ATOM 1268 O O . PHE A 1 159 ? 8.242 -3.465 -15.975 1.00 93.31 159 PHE A O 1
ATOM 1275 N N . ASP A 1 160 ? 9.618 -3.923 -17.691 1.00 89.25 160 ASP A N 1
ATOM 1276 C CA . ASP A 1 160 ? 8.529 -4.410 -18.524 1.00 89.25 160 ASP A CA 1
ATOM 1277 C C . ASP A 1 160 ? 8.023 -5.756 -17.992 1.00 89.25 160 ASP A C 1
ATOM 1279 O O . ASP A 1 160 ? 8.793 -6.599 -17.525 1.00 89.25 160 ASP A O 1
ATOM 1283 N N . TYR A 1 161 ? 6.706 -5.935 -17.999 1.00 85.44 161 TYR A N 1
ATOM 1284 C CA . TYR A 1 161 ? 6.071 -7.145 -17.491 1.00 85.44 161 TYR A CA 1
ATOM 1285 C C . TYR A 1 161 ? 6.362 -8.341 -18.399 1.00 85.44 161 TYR A C 1
ATOM 1287 O O . TYR A 1 161 ? 6.749 -9.406 -17.912 1.00 85.44 161 TYR A O 1
ATOM 1295 N N . ASN A 1 162 ? 6.197 -8.132 -19.708 1.00 82.88 162 ASN A N 1
ATOM 1296 C CA . ASN A 1 162 ? 6.438 -9.130 -20.737 1.00 82.88 162 ASN A CA 1
ATOM 1297 C C . ASN A 1 162 ? 7.817 -8.888 -21.352 1.00 82.88 162 ASN A C 1
ATOM 1299 O O . ASN A 1 162 ? 8.052 -7.814 -21.880 1.00 82.88 162 ASN A O 1
ATOM 1303 N N . LEU A 1 163 ? 8.706 -9.879 -21.278 1.00 79.81 163 LEU A N 1
ATOM 1304 C CA . LEU A 1 163 ? 10.056 -9.799 -21.843 1.00 79.81 163 LEU A CA 1
ATOM 1305 C C . LEU A 1 163 ? 10.280 -10.834 -22.957 1.00 79.81 163 LEU A C 1
ATOM 1307 O O . LEU A 1 163 ? 11.421 -11.156 -23.272 1.00 79.81 163 LEU A O 1
ATOM 1311 N N . GLN A 1 164 ? 9.214 -11.400 -23.539 1.00 73.50 164 GLN A N 1
ATOM 1312 C CA . GLN A 1 164 ? 9.310 -12.425 -24.591 1.00 73.50 164 GLN A CA 1
ATOM 1313 C C . GLN A 1 164 ? 10.049 -11.960 -25.853 1.00 73.50 164 GLN A C 1
ATOM 1315 O O . GLN A 1 164 ? 10.494 -12.806 -26.628 1.00 73.50 164 GLN A O 1
ATOM 1320 N N . GLY A 1 165 ? 10.188 -10.652 -26.086 1.00 58.44 165 GLY A N 1
ATOM 1321 C CA . GLY A 1 165 ? 10.986 -10.122 -27.188 1.00 58.44 165 GLY A CA 1
ATOM 1322 C C . GLY A 1 165 ? 12.492 -10.326 -27.004 1.00 58.44 165 GLY A C 1
ATOM 1323 O O . GLY A 1 165 ? 13.234 -10.219 -27.979 1.00 58.44 165 GLY A O 1
ATOM 1324 N N . ALA A 1 166 ? 12.956 -10.678 -25.800 1.00 60.41 166 ALA A N 1
ATOM 1325 C CA . ALA A 1 166 ? 14.341 -11.043 -25.527 1.00 60.41 166 ALA A CA 1
ATOM 1326 C C . ALA A 1 166 ? 14.525 -12.571 -25.513 1.00 60.41 166 ALA A C 1
ATOM 1328 O O . ALA A 1 166 ? 13.739 -13.320 -24.926 1.00 60.41 166 ALA A O 1
ATOM 1329 N N . HIS A 1 167 ? 15.607 -13.052 -26.131 1.00 61.31 167 HIS A N 1
ATOM 1330 C CA . HIS A 1 167 ? 15.887 -14.486 -26.218 1.00 61.31 167 HIS A CA 1
ATOM 1331 C C . HIS A 1 167 ? 16.073 -15.114 -24.825 1.00 61.31 167 HIS A C 1
ATOM 1333 O O . HIS A 1 167 ? 16.907 -14.662 -24.046 1.00 61.31 167 HIS A O 1
ATOM 1339 N N . GLY A 1 168 ? 15.322 -16.181 -24.533 1.00 62.38 168 GLY A N 1
ATOM 1340 C CA . GLY A 1 168 ? 15.394 -16.910 -23.260 1.00 62.38 168 GLY A CA 1
ATOM 1341 C C . GLY A 1 168 ? 14.467 -16.396 -22.151 1.00 62.38 168 GLY A C 1
ATOM 1342 O O . GLY A 1 168 ? 14.457 -16.988 -21.073 1.00 62.38 168 GLY A O 1
ATOM 1343 N N . TYR A 1 169 ? 13.661 -15.362 -22.409 1.00 74.12 169 TYR A N 1
ATOM 1344 C CA . TYR A 1 169 ? 12.746 -14.764 -21.432 1.00 74.12 169 TYR A CA 1
ATOM 1345 C C . TYR A 1 169 ? 11.269 -15.041 -21.777 1.00 74.12 169 TYR A C 1
ATOM 1347 O O . TYR A 1 169 ? 10.920 -15.407 -22.898 1.00 74.12 169 TYR A O 1
ATOM 1355 N N . THR A 1 170 ? 10.381 -14.912 -20.785 1.00 73.38 170 THR A N 1
ATOM 1356 C CA . THR A 1 170 ? 8.927 -15.149 -20.922 1.00 73.38 170 THR A CA 1
ATOM 1357 C C . THR A 1 170 ? 8.095 -13.929 -20.514 1.00 73.38 170 THR A C 1
ATOM 1359 O O . THR A 1 170 ? 8.617 -12.919 -20.042 1.00 73.38 170 THR A O 1
ATOM 1362 N N . ASP A 1 171 ? 6.773 -14.048 -20.638 1.00 67.88 171 ASP A N 1
ATOM 1363 C CA . ASP A 1 171 ? 5.755 -13.016 -20.395 1.00 67.88 171 ASP A CA 1
ATOM 1364 C C . ASP A 1 171 ? 5.579 -12.607 -18.930 1.00 67.88 171 ASP A C 1
ATOM 1366 O O . ASP A 1 171 ? 4.772 -11.733 -18.625 1.00 67.88 171 ASP A O 1
ATOM 1370 N N . GLN A 1 172 ? 6.330 -13.228 -18.022 1.00 74.44 172 GLN A N 1
ATOM 1371 C CA . GLN A 1 172 ? 6.275 -12.970 -16.582 1.00 74.44 172 GLN A CA 1
ATOM 1372 C C . GLN A 1 172 ? 7.661 -12.717 -15.976 1.00 74.44 172 GLN A C 1
ATOM 1374 O O . GLN A 1 172 ? 7.781 -12.513 -14.764 1.00 74.44 172 GLN A O 1
ATOM 1379 N N . HIS A 1 173 ? 8.723 -12.714 -16.790 1.00 80.00 173 HIS A N 1
ATOM 1380 C CA . HIS A 1 173 ? 10.089 -12.531 -16.291 1.00 80.00 173 HIS A CA 1
ATOM 1381 C C . HIS A 1 173 ? 10.302 -11.153 -15.643 1.00 80.00 173 HIS A C 1
ATOM 1383 O O . HIS A 1 173 ? 11.106 -11.045 -14.714 1.00 80.00 173 HIS A O 1
ATOM 1389 N N . GLY A 1 174 ? 9.504 -10.137 -15.998 1.00 83.75 174 GLY A N 1
ATOM 1390 C CA . GLY A 1 174 ? 9.493 -8.853 -15.290 1.00 83.75 174 GLY A CA 1
ATOM 1391 C C . GLY A 1 174 ? 9.207 -8.991 -13.788 1.00 83.75 174 GLY A C 1
ATOM 1392 O O . GLY A 1 174 ? 9.822 -8.315 -12.962 1.00 83.75 174 GLY A O 1
ATOM 1393 N N . VAL A 1 175 ? 8.344 -9.937 -13.393 1.00 87.25 175 VAL A N 1
ATOM 1394 C CA . VAL A 1 175 ? 8.048 -10.221 -11.977 1.00 87.25 175 VAL A CA 1
ATOM 1395 C C . VAL A 1 175 ? 9.252 -10.855 -11.273 1.00 87.25 175 VAL A C 1
ATOM 1397 O O . VAL A 1 175 ? 9.511 -10.566 -10.103 1.00 87.25 175 VAL A O 1
ATOM 1400 N N . ALA A 1 176 ? 10.018 -11.699 -11.968 1.00 87.38 176 ALA A N 1
ATOM 1401 C CA . ALA A 1 176 ? 11.231 -12.298 -11.415 1.00 87.38 176 ALA A CA 1
ATOM 1402 C C . ALA A 1 176 ? 12.311 -11.235 -11.149 1.00 87.38 176 ALA A C 1
ATOM 1404 O O . ALA A 1 176 ? 12.919 -11.229 -10.075 1.00 87.38 176 ALA A O 1
ATOM 1405 N N . PHE A 1 177 ? 12.490 -10.285 -12.070 1.00 90.94 177 PHE A N 1
ATOM 1406 C CA . PHE A 1 177 ? 13.407 -9.157 -11.886 1.00 90.94 177 PHE A CA 1
ATOM 1407 C C . PHE A 1 177 ? 12.987 -8.248 -10.739 1.00 90.94 177 PHE A C 1
ATOM 1409 O O . PHE A 1 177 ? 13.819 -7.890 -9.902 1.00 90.94 177 PHE A O 1
ATOM 1416 N N . LEU A 1 178 ? 11.689 -7.968 -10.635 1.00 91.56 178 LEU A N 1
ATOM 1417 C CA . LEU A 1 178 ? 11.112 -7.236 -9.517 1.00 91.56 178 LEU A CA 1
ATOM 1418 C C . LEU A 1 178 ? 11.405 -7.920 -8.173 1.00 91.56 178 LEU A C 1
ATOM 1420 O O . LEU A 1 178 ? 11.894 -7.273 -7.246 1.00 91.56 178 LEU A O 1
ATOM 1424 N N . LYS A 1 179 ? 11.186 -9.238 -8.068 1.00 89.50 179 LYS A N 1
ATOM 1425 C CA . LYS A 1 179 ? 11.542 -10.020 -6.869 1.00 89.50 179 LYS A CA 1
ATOM 1426 C C . LYS A 1 179 ? 13.025 -9.910 -6.536 1.00 89.50 179 LYS A C 1
ATOM 1428 O O . LYS A 1 179 ? 13.378 -9.703 -5.376 1.00 89.50 179 LYS A O 1
ATOM 1433 N N . GLY A 1 180 ? 13.887 -10.045 -7.542 1.00 87.75 180 GLY A N 1
ATOM 1434 C CA . GLY A 1 180 ? 15.332 -9.902 -7.384 1.00 87.75 180 GLY A CA 1
ATOM 1435 C C . GLY A 1 180 ? 15.713 -8.535 -6.816 1.00 87.75 180 GLY A C 1
ATOM 1436 O O . GLY A 1 180 ? 16.461 -8.464 -5.841 1.00 87.75 180 GLY A O 1
ATOM 1437 N N . ALA A 1 181 ? 15.134 -7.463 -7.363 1.00 88.94 181 ALA A N 1
ATOM 1438 C CA . ALA A 1 181 ? 15.376 -6.095 -6.916 1.00 88.94 181 ALA A CA 1
ATOM 1439 C C . ALA A 1 181 ? 14.919 -5.857 -5.470 1.00 88.94 181 ALA A C 1
ATOM 1441 O O . ALA A 1 181 ? 15.665 -5.302 -4.662 1.00 88.94 181 ALA A O 1
ATOM 1442 N N . ILE A 1 182 ? 13.714 -6.325 -5.129 1.00 87.19 182 ILE A N 1
ATOM 1443 C CA . ILE A 1 182 ? 13.150 -6.215 -3.778 1.00 87.19 182 ILE A CA 1
ATOM 1444 C C . ILE A 1 182 ? 14.009 -6.982 -2.770 1.00 87.19 182 ILE A C 1
ATOM 1446 O O . ILE A 1 182 ? 14.275 -6.466 -1.690 1.00 87.19 182 ILE A O 1
ATOM 1450 N N . ASN A 1 183 ? 14.476 -8.183 -3.108 1.00 85.25 183 ASN A N 1
ATOM 1451 C CA . ASN A 1 183 ? 15.291 -8.999 -2.205 1.00 85.25 183 ASN A CA 1
ATOM 1452 C C . ASN A 1 183 ? 16.717 -8.461 -2.033 1.00 85.25 183 ASN A C 1
ATOM 1454 O O . ASN A 1 183 ? 17.335 -8.676 -0.994 1.00 85.25 183 ASN A O 1
ATOM 1458 N N . ALA A 1 184 ? 17.243 -7.765 -3.040 1.00 82.19 184 ALA A N 1
ATOM 1459 C CA . ALA A 1 184 ? 18.564 -7.150 -2.989 1.00 82.19 184 ALA A CA 1
ATOM 1460 C C . ALA A 1 184 ? 18.577 -5.793 -2.260 1.00 82.19 184 ALA A C 1
ATOM 1462 O O . ALA A 1 184 ? 19.653 -5.219 -2.069 1.00 82.19 184 ALA A O 1
ATOM 1463 N N . ARG A 1 185 ? 17.412 -5.257 -1.862 1.00 76.62 185 ARG A N 1
ATOM 1464 C CA . ARG A 1 185 ? 17.328 -3.946 -1.208 1.00 76.62 185 ARG A CA 1
ATOM 1465 C C . ARG A 1 185 ? 17.993 -3.968 0.171 1.00 76.62 185 ARG A C 1
ATOM 1467 O O . ARG A 1 185 ? 17.720 -4.834 0.998 1.00 76.62 185 ARG A O 1
ATOM 1474 N N . GLY A 1 186 ? 18.859 -2.986 0.410 1.00 70.56 186 GLY A N 1
ATOM 1475 C CA . GLY A 1 186 ? 19.430 -2.702 1.728 1.00 70.56 186 GLY A CA 1
ATOM 1476 C C . GLY A 1 186 ? 18.558 -1.730 2.530 1.00 70.56 186 GLY A C 1
ATOM 1477 O O . GLY A 1 186 ? 17.336 -1.721 2.419 1.00 70.56 186 GLY A O 1
ATOM 1478 N N . GLU A 1 187 ? 19.194 -0.849 3.303 1.00 65.19 187 GLU A N 1
ATOM 1479 C CA . GLU A 1 187 ? 18.508 0.157 4.136 1.00 65.19 187 GLU A CA 1
ATOM 1480 C C . GLU A 1 187 ? 17.887 1.325 3.338 1.00 65.19 187 GLU A C 1
ATOM 1482 O O . GLU A 1 187 ? 17.123 2.127 3.879 1.00 65.19 187 GLU A O 1
ATOM 1487 N N . ARG A 1 188 ? 18.221 1.459 2.049 1.00 71.25 188 ARG A N 1
ATOM 1488 C CA . ARG A 1 188 ? 17.821 2.585 1.189 1.00 71.25 188 ARG A CA 1
ATOM 1489 C C . ARG A 1 188 ? 16.652 2.226 0.263 1.00 71.25 188 ARG A C 1
ATOM 1491 O O . ARG A 1 188 ? 16.456 1.051 -0.045 1.00 71.25 188 ARG A O 1
ATOM 1498 N N . PRO A 1 189 ? 15.866 3.226 -0.188 1.00 72.00 189 PRO A N 1
ATOM 1499 C CA . PRO A 1 189 ? 14.669 2.972 -0.976 1.00 72.00 189 PRO A CA 1
ATOM 1500 C C . PRO A 1 189 ? 15.005 2.418 -2.362 1.00 72.00 189 PRO A C 1
ATOM 1502 O O . PRO A 1 189 ? 15.583 3.114 -3.198 1.00 72.00 189 PRO A O 1
ATOM 1505 N N . VAL A 1 190 ? 14.590 1.172 -2.585 1.00 87.44 190 VAL A N 1
ATOM 1506 C CA . VAL A 1 190 ? 14.440 0.557 -3.905 1.00 87.44 190 VAL A CA 1
ATOM 1507 C C . VAL A 1 190 ? 12.946 0.513 -4.182 1.00 87.44 190 VAL A C 1
ATOM 1509 O O . VAL A 1 190 ? 12.213 -0.243 -3.541 1.00 87.44 190 VAL A O 1
ATOM 1512 N N . ILE A 1 191 ? 12.490 1.373 -5.084 1.00 89.62 191 ILE A N 1
ATOM 1513 C CA . ILE A 1 191 ? 11.088 1.427 -5.502 1.00 89.62 191 ILE A CA 1
ATOM 1514 C C . ILE A 1 191 ? 10.984 0.654 -6.801 1.00 89.62 191 ILE A C 1
ATOM 1516 O O . ILE A 1 191 ? 11.784 0.883 -7.702 1.00 89.62 191 ILE A O 1
ATOM 1520 N N . CYS A 1 192 ? 10.026 -0.261 -6.892 1.00 92.25 192 CYS A N 1
ATOM 1521 C CA . CYS A 1 192 ? 9.851 -1.090 -8.075 1.00 92.25 192 CYS A CA 1
ATOM 1522 C C . CYS A 1 192 ? 8.491 -0.827 -8.723 1.00 92.25 192 CYS A C 1
ATOM 1524 O O . CYS A 1 192 ? 7.482 -0.682 -8.031 1.00 92.25 192 CYS A O 1
ATOM 1526 N N . GLY A 1 193 ? 8.465 -0.802 -10.050 1.00 93.81 193 GLY A N 1
ATOM 1527 C CA . GLY A 1 193 ? 7.254 -0.736 -10.852 1.00 93.81 193 GLY A CA 1
ATOM 1528 C C . GLY A 1 193 ? 7.300 -1.740 -11.998 1.00 93.81 193 GLY A C 1
ATOM 1529 O O . GLY A 1 193 ? 8.374 -2.034 -12.522 1.00 93.81 193 GLY A O 1
ATOM 1530 N N . LEU A 1 194 ? 6.134 -2.255 -12.381 1.00 93.50 194 LEU A N 1
ATOM 1531 C CA . LEU A 1 194 ? 5.963 -3.057 -13.595 1.00 93.50 194 LEU A CA 1
ATOM 1532 C C . LEU A 1 194 ? 5.234 -2.218 -14.636 1.00 93.50 194 LEU A C 1
ATOM 1534 O O . LEU A 1 194 ? 4.175 -1.681 -14.332 1.00 93.50 194 LEU A O 1
ATOM 1538 N N . LEU A 1 195 ? 5.771 -2.112 -15.844 1.00 91.25 195 LEU A N 1
ATOM 1539 C CA . LEU A 1 195 ? 5.089 -1.487 -16.973 1.00 91.25 195 LEU A CA 1
ATOM 1540 C C . LEU A 1 195 ? 4.433 -2.575 -17.826 1.00 91.25 195 LEU A C 1
ATOM 1542 O O . LEU A 1 195 ? 5.028 -3.623 -18.037 1.00 91.25 195 LEU A O 1
ATOM 1546 N N . THR A 1 196 ? 3.200 -2.377 -18.297 1.00 88.31 196 THR A N 1
ATOM 1547 C CA . THR A 1 196 ? 2.555 -3.350 -19.199 1.00 88.31 196 THR A CA 1
ATOM 1548 C C . THR A 1 196 ? 1.468 -2.737 -20.081 1.00 88.31 196 THR A C 1
ATOM 1550 O O . THR A 1 196 ? 0.800 -1.788 -19.680 1.00 88.31 196 THR A O 1
ATOM 1553 N N . HIS A 1 197 ? 1.244 -3.313 -21.266 1.00 83.75 197 HIS A N 1
ATOM 1554 C CA . HIS A 1 197 ? 0.086 -3.024 -22.130 1.00 83.75 197 HIS A CA 1
ATOM 1555 C C . HIS A 1 197 ? -1.176 -3.809 -21.766 1.00 83.75 197 HIS A C 1
ATOM 1557 O O . HIS A 1 197 ? -2.257 -3.511 -22.261 1.00 83.75 197 HIS A O 1
ATOM 1563 N N . THR A 1 198 ? -1.049 -4.831 -20.920 1.00 82.44 198 THR A N 1
ATOM 1564 C CA . THR A 1 198 ? -2.149 -5.761 -20.616 1.00 82.44 198 THR A CA 1
ATOM 1565 C C . THR A 1 198 ? -3.116 -5.242 -19.554 1.00 82.44 198 THR A C 1
ATOM 1567 O O . THR A 1 198 ? -4.166 -5.840 -19.329 1.00 82.44 198 THR A O 1
ATOM 1570 N N . VAL A 1 199 ? -2.768 -4.137 -18.893 1.00 85.12 199 VAL A N 1
ATOM 1571 C CA . VAL A 1 199 ? -3.540 -3.532 -17.807 1.00 85.12 199 VAL A CA 1
ATOM 1572 C C . VAL A 1 199 ? -3.974 -2.142 -18.237 1.00 85.12 199 VAL A C 1
ATOM 1574 O O . VAL A 1 199 ? -3.154 -1.352 -18.707 1.00 85.12 199 VAL A O 1
ATOM 1577 N N . GLN A 1 200 ? -5.258 -1.847 -18.063 1.00 84.75 200 GLN A N 1
ATOM 1578 C CA . GLN A 1 200 ? -5.811 -0.523 -18.315 1.00 84.75 200 GLN A CA 1
ATOM 1579 C C . GLN A 1 200 ? -5.576 0.397 -17.115 1.00 84.75 200 GLN A C 1
ATOM 1581 O O . GLN A 1 200 ? -5.485 -0.045 -15.966 1.00 84.75 200 GLN A O 1
ATOM 1586 N N . GLU A 1 201 ? -5.487 1.697 -17.382 1.00 81.69 201 GLU A N 1
ATOM 1587 C CA . GLU A 1 201 ? -5.511 2.699 -16.322 1.00 81.69 201 GLU A CA 1
ATOM 1588 C C . GLU A 1 201 ? -6.801 2.557 -15.489 1.00 81.69 201 GLU A C 1
ATOM 1590 O O . GLU A 1 201 ? -7.901 2.540 -16.031 1.00 81.69 201 GLU A O 1
ATOM 1595 N N . GLY A 1 202 ? -6.648 2.437 -14.165 1.00 79.81 202 GLY A N 1
ATOM 1596 C CA . GLY A 1 202 ? -7.742 2.183 -13.217 1.00 79.81 202 GLY A CA 1
ATOM 1597 C C . GLY A 1 202 ? -7.687 0.788 -12.586 1.00 79.81 202 GLY A C 1
ATOM 1598 O O . GLY A 1 202 ? -7.871 0.664 -11.376 1.00 79.81 202 GLY A O 1
ATOM 1599 N N . ASP A 1 203 ? -7.300 -0.235 -13.353 1.00 84.19 203 ASP A N 1
ATOM 1600 C CA . ASP A 1 203 ? -7.242 -1.635 -12.886 1.00 84.19 203 ASP A CA 1
ATOM 1601 C C . ASP A 1 203 ? -5.903 -2.004 -12.217 1.00 84.19 203 ASP A C 1
ATOM 1603 O O . ASP A 1 203 ? -5.713 -3.097 -11.675 1.00 84.19 203 ASP A O 1
ATOM 1607 N N . GLU A 1 204 ? -4.948 -1.078 -12.236 1.00 88.62 204 GLU A N 1
ATOM 1608 C CA . GLU A 1 204 ? -3.567 -1.254 -11.780 1.00 88.62 204 GLU A CA 1
ATOM 1609 C C . GLU A 1 204 ? -3.451 -1.722 -10.326 1.00 88.62 204 GLU A C 1
ATOM 1611 O O . GLU A 1 204 ? -2.638 -2.596 -10.023 1.00 88.62 204 GLU A O 1
ATOM 1616 N N . ILE A 1 205 ? -4.260 -1.169 -9.415 1.00 86.38 205 ILE A N 1
ATOM 1617 C CA . ILE A 1 205 ? -4.210 -1.498 -7.979 1.00 86.38 205 ILE A CA 1
ATOM 1618 C C . ILE A 1 205 ? -4.718 -2.920 -7.729 1.00 86.38 205 ILE A C 1
ATOM 1620 O O . ILE A 1 205 ? -4.109 -3.677 -6.960 1.00 86.38 205 ILE A O 1
ATOM 1624 N N . ASP A 1 206 ? -5.814 -3.293 -8.386 1.00 85.50 206 ASP A N 1
ATOM 1625 C CA . ASP A 1 206 ? -6.412 -4.617 -8.247 1.00 85.50 206 ASP A CA 1
ATOM 1626 C C . ASP A 1 206 ? -5.489 -5.675 -8.852 1.00 85.50 206 ASP A C 1
ATOM 1628 O O . ASP A 1 206 ? -5.198 -6.683 -8.201 1.00 85.50 206 ASP A O 1
ATOM 1632 N N . ARG A 1 207 ? -4.916 -5.415 -10.036 1.00 89.12 207 ARG A N 1
ATOM 1633 C CA . ARG A 1 207 ? -3.943 -6.329 -10.644 1.00 89.12 207 ARG A CA 1
ATOM 1634 C C . ARG A 1 207 ? -2.644 -6.419 -9.841 1.00 89.12 207 ARG A C 1
ATOM 1636 O O . ARG A 1 207 ? -2.121 -7.519 -9.673 1.00 89.12 207 ARG A O 1
ATOM 1643 N N . SER A 1 208 ? -2.155 -5.309 -9.280 1.00 90.12 208 SER A N 1
ATOM 1644 C CA . SER A 1 208 ? -0.996 -5.321 -8.369 1.00 90.12 208 SER A CA 1
ATOM 1645 C C . SER A 1 208 ? -1.269 -6.185 -7.137 1.00 90.12 208 SER A C 1
ATOM 1647 O O . SER A 1 208 ? -0.404 -6.949 -6.717 1.00 90.12 208 SER A O 1
ATOM 1649 N N . SER A 1 209 ? -2.484 -6.111 -6.583 1.00 88.50 209 SER A N 1
ATOM 1650 C CA . SER A 1 209 ? -2.891 -6.937 -5.440 1.00 88.50 209 SER A CA 1
ATOM 1651 C C . SER A 1 209 ? -2.956 -8.422 -5.800 1.00 88.50 209 SER A C 1
ATOM 1653 O O . SER A 1 209 ? -2.455 -9.243 -5.040 1.00 88.50 209 SER A O 1
ATOM 1655 N N . GLN A 1 210 ? -3.503 -8.766 -6.969 1.00 90.12 210 GLN A N 1
ATOM 1656 C CA . GLN A 1 210 ? -3.530 -10.148 -7.459 1.00 90.12 210 GLN A CA 1
ATOM 1657 C C . GLN A 1 210 ? -2.121 -10.713 -7.662 1.00 90.12 210 GLN A C 1
ATOM 1659 O O . GLN A 1 210 ? -1.844 -11.814 -7.199 1.00 90.12 210 GLN A O 1
ATOM 1664 N N . LEU A 1 211 ? -1.219 -9.958 -8.305 1.00 89.94 211 LEU A N 1
ATOM 1665 C CA . LEU A 1 211 ? 0.172 -10.388 -8.476 1.00 89.94 211 LEU A CA 1
ATOM 1666 C C . LEU A 1 211 ? 0.888 -10.523 -7.129 1.00 89.94 211 LEU A C 1
ATOM 1668 O O . LEU A 1 211 ? 1.674 -11.446 -6.943 1.00 89.94 211 LEU A O 1
ATOM 1672 N N . ALA A 1 212 ? 0.626 -9.626 -6.178 1.00 91.56 212 ALA A N 1
ATOM 1673 C CA . ALA A 1 212 ? 1.208 -9.736 -4.848 1.00 91.56 212 ALA A CA 1
ATOM 1674 C C . ALA A 1 212 ? 0.820 -11.061 -4.171 1.00 91.56 212 ALA A C 1
ATOM 1676 O O . ALA A 1 212 ? 1.692 -11.757 -3.650 1.00 91.56 212 ALA A O 1
ATOM 1677 N N . ASP A 1 213 ? -0.457 -11.439 -4.259 1.00 91.88 213 ASP A N 1
ATOM 1678 C CA . ASP A 1 213 ? -0.972 -12.686 -3.697 1.00 91.88 213 ASP A CA 1
ATOM 1679 C C . ASP A 1 213 ? -0.442 -13.923 -4.469 1.00 91.88 213 ASP A C 1
ATOM 1681 O O . ASP A 1 213 ? 0.005 -14.886 -3.849 1.00 91.88 213 ASP A O 1
ATOM 1685 N N . GLU A 1 214 ? -0.412 -13.885 -5.809 1.00 91.62 214 GLU A N 1
ATOM 1686 C CA . GLU A 1 214 ? 0.079 -14.971 -6.685 1.00 91.62 214 GLU A CA 1
ATOM 1687 C C . GLU A 1 214 ? 1.570 -15.273 -6.466 1.00 91.62 214 GLU A C 1
ATOM 1689 O O . GLU A 1 214 ? 1.994 -16.429 -6.453 1.00 91.62 214 GLU A O 1
ATOM 1694 N N . TYR A 1 215 ? 2.373 -14.229 -6.260 1.00 88.56 215 TYR A N 1
ATOM 1695 C CA . TYR A 1 215 ? 3.828 -14.330 -6.208 1.00 88.56 215 TYR A CA 1
ATOM 1696 C C . TYR A 1 215 ? 4.417 -14.213 -4.797 1.00 88.56 215 TYR A C 1
ATOM 1698 O O . TYR A 1 215 ? 5.645 -14.284 -4.670 1.00 88.56 215 TYR A O 1
ATOM 1706 N N . GLY A 1 216 ? 3.586 -14.059 -3.761 1.00 89.56 216 GLY A N 1
ATOM 1707 C CA . GLY A 1 216 ? 4.020 -13.929 -2.366 1.00 89.56 216 GLY A CA 1
ATOM 1708 C C . GLY A 1 216 ? 4.814 -12.648 -2.087 1.00 89.56 216 GLY A C 1
ATOM 1709 O O . GLY A 1 216 ? 5.784 -12.675 -1.331 1.00 89.56 216 GLY A O 1
ATOM 1710 N N . LEU A 1 217 ? 4.450 -11.542 -2.737 1.00 90.00 217 LEU A N 1
ATOM 1711 C CA . LEU A 1 217 ? 5.072 -10.224 -2.573 1.00 90.00 217 LEU A CA 1
ATOM 1712 C C . LEU A 1 217 ? 4.239 -9.348 -1.628 1.00 90.00 217 LEU A C 1
ATOM 1714 O O . LEU A 1 217 ? 3.029 -9.541 -1.504 1.00 90.00 217 LEU A O 1
ATOM 1718 N N . ASN A 1 218 ? 4.840 -8.329 -1.001 1.00 88.00 218 ASN A N 1
ATOM 1719 C CA . ASN A 1 218 ? 4.029 -7.339 -0.292 1.00 88.00 218 ASN A CA 1
ATOM 1720 C C . ASN A 1 218 ? 3.438 -6.346 -1.294 1.00 88.00 218 ASN A C 1
ATOM 1722 O O . ASN A 1 218 ? 4.128 -5.836 -2.175 1.00 88.00 218 ASN A O 1
ATOM 1726 N N . ARG A 1 219 ? 2.165 -5.990 -1.100 1.00 88.00 219 ARG A N 1
ATOM 1727 C CA . ARG A 1 219 ? 1.443 -5.009 -1.937 1.00 88.00 219 ARG A CA 1
ATOM 1728 C C . ARG A 1 219 ? 2.079 -3.616 -1.943 1.00 88.00 219 ARG A C 1
ATOM 1730 O O . ARG A 1 219 ? 1.775 -2.803 -2.805 1.00 88.00 219 ARG A O 1
ATOM 1737 N N . SER A 1 220 ? 2.922 -3.326 -0.960 1.00 86.88 220 SER A N 1
ATOM 1738 C CA . SER A 1 220 ? 3.687 -2.089 -0.838 1.00 86.88 220 SER A CA 1
ATOM 1739 C C . SER A 1 220 ? 4.999 -2.079 -1.619 1.00 86.88 220 SER A C 1
ATOM 1741 O O . SER A 1 220 ? 5.573 -1.007 -1.816 1.00 86.88 220 SER A O 1
ATOM 1743 N N . ASP A 1 221 ? 5.500 -3.247 -2.026 1.00 86.88 221 ASP A N 1
ATOM 1744 C CA . ASP A 1 221 ? 6.829 -3.363 -2.625 1.00 86.88 221 ASP A CA 1
ATOM 1745 C C . ASP A 1 221 ? 6.848 -2.893 -4.087 1.00 86.88 221 ASP A C 1
ATOM 1747 O O . ASP A 1 221 ? 7.910 -2.536 -4.600 1.00 86.88 221 ASP A O 1
ATOM 1751 N N . PHE A 1 222 ? 5.688 -2.869 -4.751 1.00 92.81 222 PHE A N 1
ATOM 1752 C CA . PHE A 1 222 ? 5.573 -2.448 -6.141 1.00 92.81 222 PHE A CA 1
ATOM 1753 C C . PHE A 1 222 ? 4.176 -1.952 -6.517 1.00 92.81 222 PHE A C 1
ATOM 1755 O O . PHE A 1 222 ? 3.216 -2.149 -5.774 1.00 92.81 222 PHE A O 1
ATOM 1762 N N . LEU A 1 223 ? 4.072 -1.328 -7.691 1.00 92.88 223 LEU A N 1
ATOM 1763 C CA . LEU A 1 223 ? 2.815 -1.154 -8.420 1.00 92.88 223 LEU A CA 1
ATOM 1764 C C . LEU A 1 223 ? 3.006 -1.514 -9.892 1.00 92.88 223 LEU A C 1
ATOM 1766 O O . LEU A 1 223 ? 4.076 -1.311 -10.464 1.00 92.88 223 LEU A O 1
ATOM 1770 N N . ILE A 1 224 ? 1.944 -2.012 -10.507 1.00 92.44 224 ILE A N 1
ATOM 1771 C CA . ILE A 1 224 ? 1.829 -2.082 -11.959 1.00 92.44 224 ILE A CA 1
ATOM 1772 C C . ILE A 1 224 ? 1.368 -0.719 -12.462 1.00 92.44 224 ILE A C 1
ATOM 1774 O O . ILE A 1 224 ? 0.474 -0.115 -11.875 1.00 92.44 224 ILE A O 1
ATOM 1778 N N . LEU A 1 225 ? 1.959 -0.254 -13.553 1.00 91.88 225 LEU A N 1
ATOM 1779 C CA . LEU A 1 225 ? 1.513 0.902 -14.307 1.00 91.88 225 LEU A CA 1
ATOM 1780 C C . LEU A 1 225 ? 1.230 0.471 -15.745 1.00 91.88 225 LEU A C 1
ATOM 1782 O O . LEU A 1 225 ? 2.036 -0.200 -16.394 1.00 91.88 225 LEU A O 1
ATOM 1786 N N . SER A 1 226 ? 0.083 0.886 -16.258 1.00 89.44 226 SER A N 1
ATOM 1787 C CA . SER A 1 226 ? -0.246 0.756 -17.663 1.00 89.44 226 SER A CA 1
ATOM 1788 C C . SER A 1 226 ? 0.734 1.582 -18.490 1.00 89.44 226 SER A C 1
ATOM 1790 O O . SER A 1 226 ? 0.943 2.772 -18.229 1.00 89.44 226 SER A O 1
ATOM 1792 N N . LYS A 1 227 ? 1.304 0.980 -19.536 1.00 87.31 227 LYS A N 1
ATOM 1793 C CA . LYS A 1 227 ? 2.098 1.705 -20.535 1.00 87.31 227 LYS A CA 1
ATOM 1794 C C . LYS A 1 227 ? 1.230 2.718 -21.307 1.00 87.31 227 LYS A C 1
ATOM 1796 O O . LYS A 1 227 ? 1.787 3.628 -21.916 1.00 87.31 227 LYS A O 1
ATOM 1801 N N . ASP A 1 228 ? -0.104 2.642 -21.237 1.00 85.56 228 ASP A N 1
ATOM 1802 C CA . ASP A 1 228 ? -0.994 3.657 -21.821 1.00 85.56 228 ASP A CA 1
ATOM 1803 C C . ASP A 1 228 ? -0.885 5.010 -21.115 1.00 85.56 228 ASP A C 1
ATOM 1805 O O . ASP A 1 228 ? -1.076 6.045 -21.756 1.00 85.56 228 ASP A O 1
ATOM 1809 N N . ARG A 1 229 ? -0.459 5.028 -19.842 1.00 87.25 229 ARG A N 1
ATOM 1810 C CA . ARG A 1 229 ? -0.143 6.271 -19.126 1.00 87.25 229 ARG A CA 1
ATOM 1811 C C . ARG A 1 229 ? 0.957 7.072 -19.813 1.00 87.25 229 ARG A C 1
ATOM 1813 O O . ARG A 1 229 ? 0.989 8.281 -19.657 1.00 87.25 229 ARG A O 1
ATOM 1820 N N . LEU A 1 230 ? 1.847 6.439 -20.585 1.00 85.44 230 LEU A N 1
ATOM 1821 C CA . LEU A 1 230 ? 2.880 7.155 -21.343 1.00 85.44 230 LEU A CA 1
ATOM 1822 C C . LEU A 1 230 ? 2.289 7.988 -22.487 1.00 85.44 230 LEU A C 1
ATOM 1824 O O . LEU A 1 230 ? 2.957 8.894 -22.965 1.00 85.44 230 LEU A O 1
ATOM 1828 N N . ASN A 1 231 ? 1.048 7.740 -22.916 1.00 83.19 231 ASN A N 1
ATOM 1829 C CA . ASN A 1 231 ? 0.407 8.567 -23.941 1.00 83.19 231 ASN A CA 1
ATOM 1830 C C . ASN A 1 231 ? 0.109 9.994 -23.438 1.00 83.19 231 ASN A C 1
ATOM 1832 O O . ASN A 1 231 ? 0.001 10.908 -24.255 1.00 83.19 231 ASN A O 1
ATOM 1836 N N . ASP A 1 232 ? 0.020 10.195 -22.117 1.00 86.94 232 ASP A N 1
ATOM 1837 C CA . ASP A 1 232 ? -0.102 11.507 -21.481 1.00 86.94 232 ASP A CA 1
ATOM 1838 C C . ASP A 1 232 ? 0.899 11.653 -20.327 1.00 86.94 232 ASP A C 1
ATOM 1840 O O . ASP A 1 232 ? 0.823 11.001 -19.286 1.00 86.94 232 ASP A O 1
ATOM 1844 N N . SER A 1 233 ? 1.833 12.585 -20.496 1.00 89.81 233 SER A N 1
ATOM 1845 C CA . SER A 1 233 ? 2.932 12.813 -19.561 1.00 89.81 233 SER A CA 1
ATOM 1846 C C . SER A 1 233 ? 2.474 13.079 -18.118 1.00 89.81 233 SER A C 1
ATOM 1848 O O . SER A 1 233 ? 3.118 12.588 -17.186 1.00 89.81 233 SER A O 1
ATOM 1850 N N . MET A 1 234 ? 1.350 13.780 -17.903 1.00 90.94 234 MET A N 1
ATOM 1851 C CA . MET A 1 234 ? 0.816 14.002 -16.549 1.00 90.94 234 MET A CA 1
ATOM 1852 C C . MET A 1 234 ? 0.229 12.728 -15.931 1.00 90.94 234 MET A C 1
ATOM 1854 O O . MET A 1 234 ? 0.415 12.490 -14.734 1.00 90.94 234 MET A O 1
ATOM 1858 N N . HIS A 1 235 ? -0.424 11.878 -16.727 1.00 89.81 235 HIS A N 1
ATOM 1859 C CA . HIS A 1 235 ? -0.951 10.590 -16.263 1.00 89.81 235 HIS A CA 1
ATOM 1860 C C . HIS A 1 235 ? 0.176 9.630 -15.867 1.00 89.81 235 HIS A C 1
ATOM 1862 O O . HIS A 1 235 ? 0.055 8.907 -14.870 1.00 89.81 235 HIS A O 1
ATOM 1868 N N . PHE A 1 236 ? 1.308 9.661 -16.576 1.00 90.38 236 PHE A N 1
ATOM 1869 C CA . PHE A 1 236 ? 2.510 8.932 -16.168 1.00 90.38 236 PHE A CA 1
ATOM 1870 C C . PHE A 1 236 ? 3.114 9.485 -14.869 1.00 90.38 236 PHE A C 1
ATOM 1872 O O . PHE A 1 236 ? 3.396 8.717 -13.944 1.00 90.38 236 PHE A O 1
ATOM 1879 N N . ALA A 1 237 ? 3.243 10.811 -14.744 1.00 92.44 237 ALA A N 1
ATOM 1880 C CA . ALA A 1 237 ? 3.705 11.448 -13.508 1.00 92.44 237 ALA A CA 1
ATOM 1881 C C . ALA A 1 237 ? 2.802 11.097 -12.306 1.00 92.44 237 ALA A C 1
ATOM 1883 O O . ALA A 1 237 ? 3.300 10.831 -11.209 1.00 92.44 237 ALA A O 1
ATOM 1884 N N . HIS A 1 238 ? 1.483 11.019 -12.513 1.00 91.56 238 HIS A N 1
ATOM 1885 C CA . HIS A 1 238 ? 0.530 10.546 -11.508 1.00 91.56 238 HIS A CA 1
ATOM 1886 C C . HIS A 1 238 ? 0.761 9.078 -11.112 1.00 91.56 238 HIS A C 1
ATOM 1888 O O . HIS A 1 238 ? 0.776 8.766 -9.920 1.00 91.56 238 HIS A O 1
ATOM 1894 N N . GLY A 1 239 ? 1.021 8.185 -12.072 1.00 91.12 239 GLY A N 1
ATOM 1895 C CA . GLY A 1 239 ? 1.396 6.793 -11.797 1.00 91.12 239 GLY A CA 1
ATOM 1896 C C . GLY A 1 239 ? 2.649 6.686 -10.920 1.00 91.12 239 GLY A C 1
ATOM 1897 O O . GLY A 1 239 ? 2.639 6.022 -9.878 1.00 91.12 239 GLY A O 1
ATOM 1898 N N . LEU A 1 240 ? 3.705 7.432 -11.265 1.00 92.56 240 LEU A N 1
ATOM 1899 C CA . LEU A 1 240 ? 4.933 7.492 -10.463 1.00 92.56 240 LEU A CA 1
ATOM 1900 C C . LEU A 1 240 ? 4.689 8.060 -9.057 1.00 92.56 240 LEU A C 1
ATOM 1902 O O . LEU A 1 240 ? 5.278 7.582 -8.081 1.00 92.56 240 LEU A O 1
ATOM 1906 N N . LYS A 1 241 ? 3.788 9.042 -8.930 1.00 92.75 241 LYS A N 1
ATOM 1907 C CA . LYS A 1 241 ? 3.352 9.595 -7.641 1.00 92.75 241 LYS A CA 1
ATOM 1908 C C . LYS A 1 241 ? 2.661 8.534 -6.787 1.00 92.75 241 LYS A C 1
ATOM 1910 O O . LYS A 1 241 ? 2.979 8.418 -5.605 1.00 92.75 241 LYS A O 1
ATOM 1915 N N . MET A 1 242 ? 1.741 7.755 -7.355 1.00 91.12 242 MET A N 1
ATOM 1916 C CA . MET A 1 242 ? 1.031 6.700 -6.623 1.00 91.12 242 MET A CA 1
ATOM 1917 C C . MET A 1 242 ? 1.976 5.585 -6.174 1.00 91.12 242 MET A C 1
ATOM 1919 O O . MET A 1 242 ? 1.913 5.166 -5.021 1.00 91.12 242 MET A O 1
ATOM 1923 N N . MET A 1 243 ? 2.916 5.174 -7.024 1.00 91.19 243 MET A N 1
ATOM 1924 C CA . MET A 1 243 ? 3.952 4.198 -6.666 1.00 91.19 243 MET A CA 1
ATOM 1925 C C . MET A 1 243 ? 4.848 4.706 -5.528 1.00 91.19 243 MET A C 1
ATOM 1927 O O . MET A 1 243 ? 5.082 4.004 -4.544 1.00 91.19 243 MET A O 1
ATOM 1931 N N . SER A 1 244 ? 5.267 5.967 -5.611 1.00 90.88 244 SER A N 1
ATOM 1932 C CA . SER A 1 244 ? 6.027 6.653 -4.562 1.00 90.88 244 SER A CA 1
ATOM 1933 C C . SER A 1 244 ? 5.267 6.721 -3.232 1.00 90.88 244 SER A C 1
ATOM 1935 O O . SER A 1 244 ? 5.838 6.475 -2.166 1.00 90.88 244 SER A O 1
ATOM 1937 N N . LEU A 1 245 ? 3.963 7.016 -3.277 1.00 91.38 245 LEU A N 1
ATOM 1938 C CA . LEU A 1 245 ? 3.096 7.020 -2.097 1.00 91.38 245 LEU A CA 1
ATOM 1939 C C . LEU A 1 245 ? 2.885 5.616 -1.527 1.00 91.38 245 LEU A C 1
ATOM 1941 O O . LEU A 1 245 ? 2.870 5.478 -0.306 1.00 91.38 245 LEU A O 1
ATOM 1945 N N . ASN A 1 246 ? 2.746 4.590 -2.371 1.00 90.44 246 ASN A N 1
ATOM 1946 C CA . ASN A 1 246 ? 2.596 3.202 -1.935 1.00 90.44 246 ASN A CA 1
ATOM 1947 C C . ASN A 1 246 ? 3.814 2.754 -1.116 1.00 90.44 246 ASN A C 1
ATOM 1949 O O . ASN A 1 246 ? 3.665 2.266 0.006 1.00 90.44 246 ASN A O 1
ATOM 1953 N N . TYR A 1 247 ? 5.014 3.051 -1.622 1.00 88.62 247 TYR A N 1
ATOM 1954 C CA . TYR A 1 247 ? 6.265 2.792 -0.916 1.00 88.62 247 TYR A CA 1
ATOM 1955 C C . TYR A 1 247 ? 6.358 3.574 0.408 1.00 88.62 247 TYR A C 1
ATOM 1957 O O . TYR A 1 247 ? 6.624 3.005 1.470 1.00 88.62 247 TYR A O 1
ATOM 1965 N N . ALA A 1 248 ? 6.110 4.890 0.378 1.00 88.25 248 ALA A N 1
ATOM 1966 C CA . ALA A 1 248 ? 6.235 5.744 1.562 1.00 88.25 248 ALA A CA 1
ATOM 1967 C C . ALA A 1 248 ? 5.206 5.406 2.658 1.00 88.25 248 ALA A C 1
ATOM 1969 O O . ALA A 1 248 ? 5.535 5.428 3.847 1.00 88.25 248 ALA A O 1
ATOM 1970 N N . ARG A 1 249 ? 3.973 5.053 2.268 1.00 89.62 249 ARG A N 1
ATOM 1971 C CA . ARG A 1 249 ? 2.905 4.596 3.170 1.00 89.62 249 ARG A CA 1
ATOM 1972 C C . ARG A 1 249 ? 3.337 3.375 3.973 1.00 89.62 249 ARG A C 1
ATOM 1974 O O . ARG A 1 249 ? 3.009 3.289 5.155 1.00 89.62 249 ARG A O 1
ATOM 1981 N N . ASP A 1 250 ? 4.033 2.435 3.347 1.00 88.56 250 ASP A N 1
ATOM 1982 C CA . ASP A 1 250 ? 4.398 1.178 3.993 1.00 88.56 250 ASP A CA 1
ATOM 1983 C C . ASP A 1 250 ? 5.380 1.374 5.144 1.00 88.56 250 ASP A C 1
ATOM 1985 O O . ASP A 1 250 ? 5.242 0.746 6.187 1.00 88.56 250 ASP A O 1
ATOM 1989 N N . SER A 1 251 ? 6.318 2.316 5.009 1.00 86.25 251 SER A N 1
ATOM 1990 C CA . SER A 1 251 ? 7.212 2.679 6.114 1.00 86.25 251 SER A CA 1
ATOM 1991 C C . SER A 1 251 ? 6.425 3.119 7.355 1.00 86.25 251 SER A C 1
ATOM 1993 O O . SER A 1 251 ? 6.683 2.622 8.450 1.00 86.25 251 SER A O 1
ATOM 1995 N N . LEU A 1 252 ? 5.417 3.979 7.174 1.00 91.56 252 LEU A N 1
ATOM 1996 C CA . LEU A 1 252 ? 4.544 4.431 8.260 1.00 91.56 252 LEU A CA 1
ATOM 1997 C C . LEU A 1 252 ? 3.708 3.277 8.836 1.00 91.56 252 LEU A C 1
ATOM 1999 O O . LEU A 1 252 ? 3.603 3.131 10.054 1.00 91.56 252 LEU A O 1
ATOM 2003 N N . ALA A 1 253 ? 3.129 2.440 7.970 1.00 92.56 253 ALA A N 1
ATOM 2004 C CA . ALA A 1 253 ? 2.323 1.296 8.389 1.00 92.56 253 ALA A CA 1
ATOM 2005 C C . ALA A 1 253 ? 3.142 0.279 9.203 1.00 92.56 253 ALA A C 1
ATOM 2007 O O . ALA A 1 253 ? 2.652 -0.231 10.211 1.00 92.56 253 ALA A O 1
ATOM 2008 N N . ARG A 1 254 ? 4.401 0.027 8.816 1.00 91.19 254 ARG A N 1
ATOM 2009 C CA . ARG A 1 254 ? 5.330 -0.840 9.554 1.00 91.19 254 ARG A CA 1
ATOM 2010 C C . ARG A 1 254 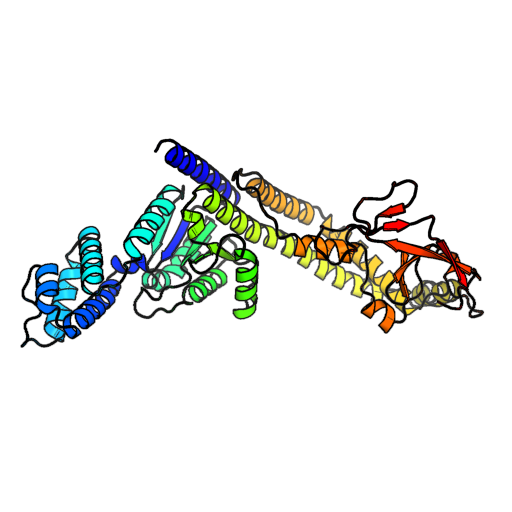? 5.643 -0.294 10.945 1.00 91.19 254 ARG A C 1
ATOM 2012 O O . ARG A 1 254 ? 5.510 -1.044 11.905 1.00 91.19 254 ARG A O 1
ATOM 2019 N N . SER A 1 255 ? 5.942 1.000 11.070 1.00 92.94 255 SER A N 1
ATOM 2020 C CA . SER A 1 255 ? 6.190 1.621 12.380 1.00 92.94 255 SER A CA 1
ATOM 2021 C C . SER A 1 255 ? 4.971 1.538 13.308 1.00 92.94 255 SER A C 1
ATOM 2023 O O . SER A 1 255 ? 5.109 1.239 14.491 1.00 92.94 255 SER A O 1
ATOM 2025 N N . VAL A 1 256 ? 3.754 1.736 12.783 1.00 95.69 256 VAL A N 1
ATOM 2026 C CA . VAL A 1 256 ? 2.518 1.555 13.571 1.00 95.69 256 VAL A CA 1
ATOM 2027 C C . VAL A 1 256 ? 2.334 0.095 13.993 1.00 95.69 256 VAL A C 1
ATOM 2029 O O . VAL A 1 256 ? 1.955 -0.164 15.134 1.00 95.69 256 VAL A O 1
ATOM 2032 N N . ARG A 1 257 ? 2.612 -0.858 13.095 1.00 95.38 257 ARG A N 1
ATOM 2033 C CA . ARG A 1 257 ? 2.519 -2.295 13.383 1.00 95.38 257 ARG A CA 1
ATOM 2034 C C . ARG A 1 257 ? 3.485 -2.720 14.488 1.00 95.38 257 ARG A C 1
ATOM 2036 O O . ARG A 1 257 ? 3.072 -3.456 15.372 1.00 95.38 257 ARG A O 1
ATOM 2043 N N . GLU A 1 258 ? 4.730 -2.257 14.452 1.00 95.44 258 GLU A N 1
ATOM 2044 C CA . GLU A 1 258 ? 5.741 -2.565 15.475 1.00 95.44 258 GLU A CA 1
ATOM 2045 C C . GLU A 1 258 ? 5.304 -2.070 16.860 1.00 95.44 258 GLU A C 1
ATOM 2047 O O . GLU A 1 258 ? 5.339 -2.828 17.827 1.00 95.44 258 GLU A O 1
ATOM 2052 N N . ILE A 1 259 ? 4.792 -0.837 16.946 1.00 96.69 259 ILE A N 1
ATOM 2053 C CA . ILE A 1 259 ? 4.243 -0.288 18.196 1.00 96.69 259 ILE A CA 1
ATOM 2054 C C . ILE A 1 259 ? 3.020 -1.081 18.668 1.00 96.69 259 ILE A C 1
ATOM 2056 O O . ILE A 1 259 ? 2.862 -1.315 19.863 1.00 96.69 259 ILE A O 1
ATOM 2060 N N . ALA A 1 260 ? 2.143 -1.499 17.751 1.00 96.31 260 ALA A N 1
ATOM 2061 C CA . ALA A 1 260 ? 0.987 -2.320 18.100 1.00 96.31 260 ALA A CA 1
ATOM 2062 C C . ALA A 1 260 ? 1.408 -3.685 18.670 1.00 96.31 260 ALA A C 1
ATOM 2064 O O . ALA A 1 260 ? 0.926 -4.064 19.730 1.00 96.31 260 ALA A O 1
ATOM 2065 N N . GLN A 1 261 ? 2.353 -4.374 18.025 1.00 97.19 261 GLN A N 1
ATOM 2066 C CA . GLN A 1 261 ? 2.864 -5.672 18.481 1.00 97.19 261 GLN A CA 1
ATOM 2067 C C . GLN A 1 261 ? 3.505 -5.587 19.869 1.00 97.19 261 GLN A C 1
ATOM 2069 O O . GLN A 1 261 ? 3.277 -6.441 20.724 1.00 97.19 261 GLN A O 1
ATOM 2074 N N . GLU A 1 262 ? 4.288 -4.541 20.111 1.00 95.94 262 GLU A N 1
ATOM 2075 C CA . GLU A 1 262 ? 4.919 -4.328 21.408 1.00 95.94 262 GLU A CA 1
ATOM 2076 C C . GLU A 1 262 ? 3.894 -3.922 22.481 1.00 95.94 262 GLU A C 1
ATOM 2078 O O . GLU A 1 262 ? 3.997 -4.335 23.636 1.00 95.94 262 GLU A O 1
ATOM 2083 N N . ALA A 1 263 ? 2.865 -3.150 22.119 1.00 97.00 263 ALA A N 1
ATOM 2084 C CA . ALA A 1 263 ? 1.755 -2.836 23.016 1.00 97.00 263 ALA A CA 1
ATOM 2085 C C . ALA A 1 263 ? 0.941 -4.081 23.398 1.00 97.00 263 ALA A C 1
ATOM 2087 O O . ALA A 1 263 ? 0.574 -4.221 24.563 1.00 97.00 263 ALA A O 1
ATOM 2088 N N . ASP A 1 264 ? 0.701 -4.993 22.453 1.00 96.50 264 ASP A N 1
ATOM 2089 C CA . ASP A 1 264 ? 0.030 -6.271 22.708 1.00 96.50 264 ASP A CA 1
ATOM 2090 C C . ASP A 1 264 ? 0.853 -7.144 23.660 1.00 96.50 264 ASP A C 1
ATOM 2092 O O . ASP A 1 264 ? 0.313 -7.733 24.601 1.00 96.50 264 ASP A O 1
ATOM 2096 N N . ARG A 1 265 ? 2.176 -7.204 23.456 1.00 97.25 265 ARG A N 1
ATOM 2097 C CA . ARG A 1 265 ? 3.088 -7.929 24.350 1.00 97.25 265 ARG A CA 1
ATOM 2098 C C . ARG A 1 265 ? 3.022 -7.378 25.774 1.00 97.25 265 ARG A C 1
ATOM 2100 O O . ARG A 1 265 ? 2.791 -8.147 26.705 1.00 97.25 265 ARG A O 1
ATOM 2107 N N . GLN A 1 266 ? 3.137 -6.059 25.937 1.00 97.12 266 GLN A N 1
ATOM 2108 C CA . GLN A 1 266 ? 3.059 -5.421 27.253 1.00 97.12 266 GLN A CA 1
ATOM 2109 C C . GLN A 1 266 ? 1.687 -5.613 27.913 1.00 97.12 266 GLN A C 1
ATOM 2111 O O . GLN A 1 266 ? 1.617 -5.886 29.106 1.00 97.12 266 GLN A O 1
ATOM 2116 N N . ALA A 1 267 ? 0.591 -5.511 27.157 1.00 97.19 267 ALA A N 1
ATOM 2117 C CA . ALA A 1 267 ? -0.755 -5.697 27.694 1.00 97.19 267 ALA A CA 1
ATOM 2118 C C . ALA A 1 267 ? -0.982 -7.113 28.233 1.00 97.19 267 ALA A C 1
ATOM 2120 O O . ALA A 1 267 ? -1.623 -7.279 29.270 1.00 97.19 267 ALA A O 1
ATOM 2121 N N . ASN A 1 268 ? -0.433 -8.125 27.556 1.00 96.25 268 ASN A N 1
ATOM 2122 C CA . ASN A 1 268 ? -0.460 -9.503 28.038 1.00 96.25 268 ASN A CA 1
ATOM 2123 C C . ASN A 1 268 ? 0.341 -9.660 29.338 1.00 96.25 268 ASN A C 1
ATOM 2125 O O . ASN A 1 268 ? -0.148 -10.272 30.287 1.00 96.25 268 ASN A O 1
ATOM 2129 N N . GLU A 1 269 ? 1.547 -9.089 29.403 1.00 96.94 269 GLU A N 1
ATOM 2130 C CA . GLU A 1 269 ? 2.371 -9.104 30.618 1.00 96.94 269 GLU A CA 1
ATOM 2131 C C . GLU A 1 269 ? 1.656 -8.408 31.792 1.00 96.94 269 GLU A C 1
ATOM 2133 O O . GLU A 1 269 ? 1.587 -8.969 32.887 1.00 96.94 269 GLU A O 1
ATOM 2138 N N . ASP A 1 270 ? 1.056 -7.238 31.556 1.00 96.19 270 ASP A N 1
ATOM 2139 C CA . ASP A 1 270 ? 0.318 -6.464 32.561 1.00 96.19 270 ASP A CA 1
ATOM 2140 C C . ASP A 1 270 ? -0.944 -7.201 33.041 1.00 96.19 270 ASP A C 1
ATOM 2142 O O . ASP A 1 270 ? -1.235 -7.220 34.239 1.00 96.19 270 ASP A O 1
ATOM 2146 N N . LEU A 1 271 ? -1.682 -7.850 32.131 1.00 95.44 271 LEU A N 1
ATOM 2147 C CA . LEU A 1 271 ? -2.874 -8.633 32.471 1.00 95.44 271 LEU A CA 1
ATOM 2148 C C . LEU A 1 271 ? -2.523 -9.807 33.394 1.00 95.44 271 LEU A C 1
ATOM 2150 O O . LEU A 1 271 ? -3.220 -10.048 34.378 1.00 95.44 271 LEU A O 1
ATOM 2154 N N . MET A 1 272 ? -1.414 -10.501 33.120 1.00 93.94 272 MET A N 1
ATOM 2155 C CA . MET A 1 272 ? -0.932 -11.611 33.951 1.00 93.94 272 MET A CA 1
ATOM 2156 C C . MET A 1 272 ? -0.439 -11.165 35.335 1.00 93.94 272 MET A C 1
ATOM 2158 O O . MET A 1 272 ? -0.338 -11.987 36.245 1.00 93.94 272 MET A O 1
ATOM 2162 N N . GLN A 1 273 ? -0.150 -9.874 35.516 1.00 95.69 273 GLN A N 1
ATOM 2163 C CA . GLN A 1 273 ? 0.232 -9.286 36.802 1.00 95.69 273 GLN A CA 1
ATOM 2164 C C . GLN A 1 273 ? -0.964 -8.775 37.621 1.00 95.69 273 GLN A C 1
ATOM 2166 O O . GLN A 1 273 ? -0.788 -8.359 38.771 1.00 95.69 273 GLN A O 1
ATOM 2171 N N . VAL A 1 274 ? -2.186 -8.811 37.077 1.00 94.31 274 VAL A N 1
ATOM 2172 C CA . VAL A 1 274 ? -3.394 -8.448 37.827 1.00 94.31 274 VAL A CA 1
ATOM 2173 C C . VAL A 1 274 ? -3.549 -9.398 39.014 1.00 94.31 274 VAL A C 1
ATOM 2175 O O . VAL A 1 274 ? -3.686 -10.610 38.864 1.00 94.31 274 VAL A O 1
ATOM 2178 N N . SER A 1 275 ? -3.527 -8.838 40.225 1.00 96.12 275 SER A N 1
ATOM 2179 C CA . SER A 1 275 ? -3.646 -9.635 41.447 1.00 96.12 275 SER A CA 1
ATOM 2180 C C . SER A 1 275 ? -4.998 -10.350 41.526 1.00 96.12 275 SER A C 1
ATOM 2182 O O . SER A 1 275 ? -6.014 -9.830 41.064 1.00 96.12 275 SER A O 1
ATOM 2184 N N . VAL A 1 276 ? -5.037 -11.500 42.205 1.00 94.94 276 VAL A N 1
ATOM 2185 C CA . VAL A 1 276 ? -6.277 -12.270 42.424 1.00 94.94 276 VAL A CA 1
ATOM 2186 C C . VAL A 1 276 ? -7.374 -11.422 43.086 1.00 94.94 276 VAL A C 1
ATOM 2188 O O . VAL A 1 276 ? -8.545 -11.567 42.753 1.00 94.94 276 VAL A O 1
ATOM 2191 N N . TYR A 1 277 ? -7.009 -10.494 43.977 1.00 95.75 277 TYR A N 1
ATOM 2192 C CA . TYR A 1 277 ? -7.965 -9.584 44.618 1.00 95.75 277 TYR A CA 1
ATOM 2193 C C . TYR A 1 277 ? -8.590 -8.594 43.627 1.00 95.75 277 TYR A C 1
ATOM 2195 O O . TYR A 1 277 ? -9.800 -8.373 43.652 1.00 95.75 277 TYR A O 1
ATOM 2203 N N . ASN A 1 278 ? -7.777 -8.013 42.739 1.00 94.56 278 ASN A N 1
ATOM 2204 C CA . ASN A 1 278 ? -8.277 -7.115 41.698 1.00 94.56 278 ASN A CA 1
ATOM 2205 C C . ASN A 1 278 ? -9.098 -7.882 40.665 1.00 94.56 278 ASN A C 1
ATOM 2207 O O . ASN A 1 278 ? -10.125 -7.382 40.222 1.00 94.56 278 ASN A O 1
ATOM 2211 N N . PHE A 1 279 ? -8.682 -9.102 40.331 1.00 94.69 279 PHE A N 1
ATOM 2212 C CA . PHE A 1 279 ? -9.427 -9.983 39.446 1.00 94.69 279 PHE A CA 1
ATOM 2213 C C . PHE A 1 279 ? -10.826 -10.287 40.001 1.00 94.69 279 PHE A C 1
ATOM 2215 O O . PHE A 1 279 ? -11.815 -10.031 39.322 1.00 94.69 279 PHE A O 1
ATOM 2222 N N . ASP A 1 280 ? -10.934 -10.746 41.253 1.00 95.19 280 ASP A N 1
ATOM 2223 C CA . ASP A 1 280 ? -12.228 -11.016 41.899 1.00 95.19 280 ASP A CA 1
ATOM 2224 C C . ASP A 1 280 ? -13.138 -9.779 41.885 1.00 95.19 280 ASP A C 1
ATOM 2226 O O . ASP A 1 280 ? -14.301 -9.849 41.490 1.00 95.19 280 ASP A O 1
ATOM 2230 N N . TYR A 1 281 ? -12.602 -8.615 42.258 1.00 94.56 281 TYR A N 1
ATOM 2231 C CA . TYR A 1 281 ? -13.397 -7.393 42.319 1.00 94.56 281 TYR A CA 1
ATOM 2232 C C . TYR A 1 281 ? -13.813 -6.873 40.934 1.00 94.56 281 TYR A C 1
ATOM 2234 O O . TYR A 1 281 ? -14.998 -6.637 40.694 1.00 94.56 281 TYR A O 1
ATOM 2242 N N . MET A 1 282 ? -12.846 -6.673 40.035 1.00 91.50 282 MET A N 1
ATOM 2243 C CA . MET A 1 282 ? -13.064 -6.022 38.741 1.00 91.50 282 MET A CA 1
ATOM 2244 C C . MET A 1 282 ? -13.777 -6.939 37.753 1.00 91.50 282 MET A C 1
ATOM 2246 O O . MET A 1 282 ? -14.637 -6.468 37.017 1.00 91.50 282 MET A O 1
ATOM 2250 N N . VAL A 1 283 ? -13.429 -8.228 37.735 1.00 93.19 283 VAL A N 1
ATOM 2251 C CA . VAL A 1 283 ? -13.955 -9.182 36.757 1.00 93.19 283 VAL A CA 1
ATOM 2252 C C . VAL A 1 283 ? -15.186 -9.889 37.299 1.00 93.19 283 VAL A C 1
ATOM 2254 O O . VAL A 1 283 ? -16.230 -9.815 36.669 1.00 93.19 283 VAL A O 1
ATOM 2257 N N . LEU A 1 284 ? -15.109 -10.560 38.448 1.00 93.12 284 LEU A N 1
ATOM 2258 C CA . LEU A 1 284 ? -16.213 -11.418 38.894 1.00 93.12 284 LEU A CA 1
ATOM 2259 C C . LEU A 1 284 ? -17.351 -10.586 39.498 1.00 93.12 284 LEU A C 1
ATOM 2261 O O . LEU A 1 284 ? -18.473 -10.582 38.995 1.00 93.12 284 LEU A O 1
ATOM 2265 N N . ARG A 1 285 ? -17.061 -9.816 40.553 1.00 91.50 285 ARG A N 1
ATOM 2266 C CA . ARG A 1 285 ? -18.100 -9.096 41.309 1.00 91.50 285 ARG A CA 1
ATOM 2267 C C . ARG A 1 285 ? -18.738 -7.958 40.519 1.00 91.50 285 ARG A C 1
ATOM 2269 O O . ARG A 1 285 ? -19.949 -7.762 40.626 1.00 91.50 285 ARG A O 1
ATOM 2276 N N . SER A 1 286 ? -17.950 -7.192 39.758 1.00 87.88 286 SER A N 1
ATOM 2277 C CA . SER A 1 286 ? -18.494 -6.095 38.942 1.00 87.88 286 SER A CA 1
ATOM 2278 C C . SER A 1 286 ? -19.409 -6.629 37.843 1.00 87.88 286 SER A C 1
ATOM 2280 O O . SER A 1 286 ? -20.536 -6.156 37.714 1.00 87.88 286 SER A O 1
ATOM 2282 N N . SER A 1 287 ? -18.980 -7.670 37.123 1.00 88.38 287 SER A N 1
ATOM 2283 C CA . SER A 1 287 ? -19.778 -8.274 36.047 1.00 88.38 287 SER A CA 1
ATOM 2284 C C . SER A 1 287 ? -21.071 -8.896 36.582 1.00 88.38 287 SER A C 1
ATOM 2286 O O . SER A 1 287 ? -22.142 -8.627 36.045 1.00 88.38 287 SER A O 1
ATOM 2288 N N . GLU A 1 288 ? -21.020 -9.606 37.718 1.00 85.50 288 GLU A N 1
ATOM 2289 C CA . GLU A 1 288 ? -22.213 -10.176 38.370 1.00 85.50 288 GLU A CA 1
ATOM 2290 C C . GLU A 1 288 ? -23.207 -9.094 38.845 1.00 85.50 288 GLU A C 1
ATOM 2292 O O . GLU A 1 288 ? -24.421 -9.316 38.938 1.00 85.50 288 GLU A O 1
ATOM 2297 N N . LYS A 1 289 ? -22.702 -7.912 39.215 1.00 84.44 289 LYS A N 1
ATOM 2298 C CA . LYS A 1 289 ? -23.530 -6.764 39.609 1.00 84.44 289 LYS A CA 1
ATOM 2299 C C . LYS A 1 289 ? -24.160 -6.081 38.395 1.00 84.44 289 LYS A C 1
ATOM 2301 O O . LYS A 1 289 ? -25.304 -5.638 38.482 1.00 84.44 289 LYS A O 1
ATOM 2306 N N . GLU A 1 290 ? -23.416 -5.981 37.302 1.00 79.94 290 GLU A N 1
ATOM 2307 C CA . GLU A 1 290 ? -23.810 -5.264 36.088 1.00 79.94 290 GLU A CA 1
ATOM 2308 C C . GLU A 1 290 ? -24.555 -6.145 35.078 1.00 79.94 290 GLU A C 1
ATOM 2310 O O . GLU A 1 290 ? -25.175 -5.607 34.170 1.00 79.94 290 GLU A O 1
ATOM 2315 N N . GLY A 1 291 ? -24.571 -7.470 35.262 1.00 79.88 291 GLY A N 1
ATOM 2316 C CA . GLY A 1 291 ? -25.206 -8.408 34.331 1.00 79.88 291 GLY A CA 1
ATOM 2317 C C . GLY A 1 291 ? -24.412 -8.591 33.036 1.00 79.88 291 GLY A C 1
ATOM 2318 O O . GLY A 1 291 ? -25.004 -8.817 31.985 1.00 79.88 291 GLY A O 1
ATOM 2319 N N . VAL A 1 292 ? -23.087 -8.457 33.114 1.00 83.25 292 VAL A N 1
ATOM 2320 C CA . VAL A 1 292 ? -22.151 -8.613 31.992 1.00 83.25 292 VAL A CA 1
ATOM 2321 C C . VAL A 1 292 ? -21.453 -9.963 32.120 1.00 83.25 292 VAL A C 1
ATOM 2323 O O . VAL A 1 292 ? -21.293 -10.477 33.226 1.00 83.25 292 VAL A O 1
ATOM 2326 N N . TRP A 1 293 ? -21.037 -10.553 31.003 1.00 84.75 293 TRP A N 1
ATOM 2327 C CA . TRP A 1 293 ? -20.253 -11.781 31.033 1.00 84.75 293 TRP A CA 1
ATOM 2328 C C . TRP A 1 293 ? -18.821 -11.503 31.512 1.00 84.75 293 TRP A C 1
ATOM 2330 O O . TRP A 1 293 ? -18.144 -10.608 31.014 1.00 84.75 293 TRP A O 1
ATOM 2340 N N . GLU A 1 294 ? -18.315 -12.284 32.464 1.00 90.31 294 GLU A N 1
ATOM 2341 C CA . GLU A 1 294 ? -17.012 -12.057 33.099 1.00 90.31 294 GLU A CA 1
ATOM 2342 C C . GLU A 1 294 ? -15.852 -12.052 32.091 1.00 90.31 294 GLU A C 1
ATOM 2344 O O . GLU A 1 294 ? -14.913 -11.264 32.215 1.00 90.31 294 GLU A O 1
ATOM 2349 N N . VAL A 1 295 ? -15.920 -12.901 31.061 1.00 90.69 295 VAL A N 1
ATOM 2350 C CA . VAL A 1 295 ? -14.889 -12.967 30.012 1.00 90.69 295 VAL A CA 1
ATOM 2351 C C . VAL A 1 295 ? -14.890 -11.700 29.151 1.00 90.69 295 VAL A C 1
ATOM 2353 O O . VAL A 1 295 ? -13.826 -11.225 28.758 1.00 90.69 295 VAL A O 1
ATOM 2356 N N . GLU A 1 296 ? -16.052 -11.087 28.922 1.00 87.19 296 GLU A N 1
ATOM 2357 C CA . GLU A 1 296 ? -16.151 -9.794 28.238 1.00 87.19 296 GLU A CA 1
ATOM 2358 C C . GLU A 1 296 ? -15.440 -8.694 29.037 1.00 87.19 296 GLU A C 1
ATOM 2360 O O . GLU A 1 296 ? -14.712 -7.873 28.475 1.00 87.19 296 GLU A O 1
ATOM 2365 N N . THR A 1 297 ? -15.571 -8.717 30.365 1.00 91.19 297 THR A N 1
ATOM 2366 C CA . THR A 1 297 ? -14.834 -7.808 31.251 1.00 91.19 297 THR A CA 1
ATOM 2367 C C . THR A 1 297 ? -13.322 -8.048 31.189 1.00 91.19 297 THR A C 1
ATOM 2369 O O . THR A 1 297 ? -12.561 -7.078 31.198 1.00 91.19 297 THR A O 1
ATOM 2372 N N . LEU A 1 298 ? -12.861 -9.299 31.042 1.00 91.94 298 LEU A N 1
ATOM 2373 C CA . LEU A 1 298 ? -11.447 -9.594 30.756 1.00 91.94 298 LEU A CA 1
ATOM 2374 C C . LEU A 1 298 ? -10.988 -9.001 29.420 1.00 91.94 298 LEU A C 1
ATOM 2376 O O . LEU A 1 298 ? -9.930 -8.375 29.374 1.00 91.94 298 LEU A O 1
ATOM 2380 N N . PHE A 1 299 ? -11.763 -9.175 28.345 1.00 91.94 299 PHE A N 1
ATOM 2381 C CA . PHE A 1 299 ? -11.423 -8.613 27.034 1.00 91.94 299 PHE A CA 1
ATOM 2382 C C . PHE A 1 299 ? -11.339 -7.087 27.092 1.00 91.94 299 PHE A C 1
ATOM 2384 O O . PHE A 1 299 ? -10.369 -6.499 26.616 1.00 91.94 299 PHE A O 1
ATOM 2391 N N . ARG A 1 300 ? -12.296 -6.437 27.763 1.00 91.50 300 ARG A N 1
ATOM 2392 C CA . ARG A 1 300 ? -12.268 -4.988 28.002 1.00 91.50 300 ARG A CA 1
ATOM 2393 C C . ARG A 1 300 ? -11.034 -4.561 28.794 1.00 91.50 300 ARG A C 1
ATOM 2395 O O . ARG A 1 300 ? -10.414 -3.556 28.454 1.00 91.50 300 ARG A O 1
ATOM 2402 N N . LEU A 1 301 ? -10.659 -5.314 29.829 1.00 94.25 301 LEU A N 1
ATOM 2403 C CA . LEU A 1 301 ? -9.458 -5.033 30.615 1.00 94.25 301 LEU A CA 1
ATOM 2404 C C . LEU A 1 301 ? -8.191 -5.121 29.755 1.00 94.25 301 LEU A C 1
ATOM 2406 O O . LEU A 1 301 ? -7.366 -4.208 29.799 1.00 94.25 301 LEU A O 1
ATOM 2410 N N . PHE A 1 302 ? -8.064 -6.169 28.937 1.00 95.50 302 PHE A N 1
ATOM 2411 C CA . PHE A 1 302 ? -6.961 -6.310 27.987 1.00 95.50 302 PHE A CA 1
ATOM 2412 C C . PHE A 1 302 ? -6.897 -5.124 27.014 1.00 95.50 302 PHE A C 1
ATOM 2414 O O . PHE A 1 302 ? -5.843 -4.508 26.871 1.00 95.50 302 PHE A O 1
ATOM 2421 N N . GLU A 1 303 ? -8.025 -4.728 26.418 1.00 96.31 303 GLU A N 1
ATOM 2422 C CA . GLU A 1 303 ? -8.095 -3.581 25.504 1.00 96.31 303 GLU A CA 1
ATOM 2423 C C . GLU A 1 303 ? -7.688 -2.256 26.168 1.00 96.31 303 GLU A C 1
ATOM 2425 O O . GLU A 1 303 ? -7.007 -1.429 25.554 1.00 96.31 303 GLU A O 1
ATOM 2430 N N . ILE A 1 304 ? -8.050 -2.052 27.440 1.00 96.12 304 ILE A N 1
ATOM 2431 C CA . ILE A 1 304 ? -7.618 -0.882 28.218 1.00 96.12 304 ILE A CA 1
ATOM 2432 C C . ILE A 1 304 ? -6.093 -0.884 28.381 1.00 96.12 304 ILE A C 1
ATOM 2434 O O . ILE A 1 304 ? -5.450 0.133 28.102 1.00 96.12 304 ILE A O 1
ATOM 2438 N N . LEU A 1 305 ? -5.509 -2.010 28.803 1.00 96.81 305 LEU A N 1
ATOM 2439 C CA . LEU A 1 305 ? -4.062 -2.150 28.995 1.00 96.81 305 LEU A CA 1
ATOM 2440 C C . LEU A 1 305 ? -3.304 -1.949 27.675 1.00 96.81 305 LEU A C 1
ATOM 2442 O O . LEU A 1 305 ? -2.381 -1.134 27.607 1.00 96.81 305 LEU A O 1
ATOM 2446 N N . ARG A 1 306 ? -3.769 -2.592 26.600 1.00 97.62 306 ARG A N 1
ATOM 2447 C CA . ARG A 1 306 ? -3.250 -2.450 25.234 1.00 97.62 306 ARG A CA 1
ATOM 2448 C C . ARG A 1 306 ? -3.277 -1.006 24.763 1.00 97.62 306 ARG A C 1
ATOM 2450 O O . ARG A 1 306 ? -2.267 -0.496 24.279 1.00 97.62 306 ARG A O 1
ATOM 2457 N N . ARG A 1 307 ? -4.391 -0.295 24.961 1.00 96.69 307 ARG A N 1
ATOM 2458 C CA . ARG A 1 307 ? -4.505 1.127 24.604 1.00 96.69 307 ARG A CA 1
ATOM 2459 C C . ARG A 1 307 ? -3.509 1.992 25.373 1.00 96.69 307 ARG A C 1
ATOM 2461 O O . ARG A 1 307 ? -2.895 2.874 24.773 1.00 96.69 307 ARG A O 1
ATOM 2468 N N . ILE A 1 308 ? -3.346 1.762 26.675 1.00 96.31 308 ILE A N 1
ATOM 2469 C CA . ILE A 1 308 ? -2.392 2.511 27.504 1.00 96.31 308 ILE A CA 1
ATOM 2470 C C . ILE A 1 308 ? -0.960 2.270 27.014 1.00 96.31 308 ILE A C 1
ATOM 2472 O O . ILE A 1 308 ? -0.215 3.234 26.814 1.00 96.31 308 ILE A O 1
ATOM 2476 N N . ALA A 1 309 ? -0.579 1.009 26.795 1.00 97.00 309 ALA A N 1
ATOM 2477 C CA . ALA A 1 309 ? 0.743 0.642 26.296 1.00 97.00 309 ALA A CA 1
ATOM 2478 C C . ALA A 1 309 ? 1.014 1.257 24.913 1.00 97.00 309 ALA A C 1
ATOM 2480 O O . ALA A 1 309 ? 2.046 1.905 24.716 1.00 97.00 309 ALA A O 1
ATOM 2481 N N . PHE A 1 310 ? 0.045 1.158 23.999 1.00 97.25 310 PHE A N 1
ATOM 2482 C CA . PHE A 1 310 ? 0.120 1.752 22.666 1.00 97.25 310 PHE A CA 1
ATOM 2483 C C . PHE A 1 310 ? 0.331 3.264 22.735 1.00 97.25 310 PHE A C 1
ATOM 2485 O O . PHE A 1 310 ? 1.232 3.788 22.088 1.00 97.25 310 PHE A O 1
ATOM 2492 N N . GLN A 1 311 ? -0.453 3.981 23.547 1.00 95.75 311 GLN A N 1
ATOM 2493 C CA . GLN A 1 311 ? -0.322 5.434 23.684 1.00 95.75 311 GLN A CA 1
ATOM 2494 C C . GLN A 1 311 ? 1.048 5.836 24.239 1.00 95.75 311 GLN A C 1
ATOM 2496 O O . GLN A 1 311 ? 1.677 6.743 23.694 1.00 95.75 311 GLN A O 1
ATOM 2501 N N . LYS A 1 312 ? 1.545 5.154 25.279 1.00 95.69 312 LYS A N 1
ATOM 2502 C CA . LYS A 1 312 ? 2.877 5.430 25.845 1.00 95.69 312 LYS A CA 1
ATOM 2503 C C . LYS A 1 312 ? 3.980 5.303 24.794 1.00 95.69 312 LYS A C 1
ATOM 2505 O O . LYS A 1 312 ? 4.870 6.147 24.735 1.00 95.69 312 LYS A O 1
ATOM 2510 N N . GLN A 1 313 ? 3.911 4.269 23.961 1.00 94.88 313 GLN A N 1
ATOM 2511 C CA . GLN A 1 313 ? 4.890 4.041 22.904 1.00 94.88 313 GLN A CA 1
ATOM 2512 C C . GLN A 1 313 ? 4.719 5.021 21.742 1.00 94.88 313 GLN A C 1
ATOM 2514 O O . GLN A 1 313 ? 5.685 5.680 21.354 1.00 94.88 313 GLN A O 1
ATOM 2519 N N . ALA A 1 314 ? 3.506 5.158 21.202 1.00 93.75 314 ALA A N 1
ATOM 2520 C CA . ALA A 1 314 ? 3.207 6.010 20.053 1.00 93.75 314 ALA A CA 1
ATOM 2521 C C . ALA A 1 314 ? 3.549 7.484 20.312 1.00 93.75 314 ALA A C 1
ATOM 2523 O O . ALA A 1 314 ? 4.056 8.162 19.421 1.00 93.75 314 ALA A O 1
ATOM 2524 N N . PHE A 1 315 ? 3.323 7.962 21.540 1.00 94.69 315 PHE A N 1
ATOM 2525 C CA . PHE A 1 315 ? 3.623 9.335 21.949 1.00 94.69 315 PHE A CA 1
ATOM 2526 C C . PHE A 1 315 ? 4.985 9.496 22.639 1.00 94.69 315 PHE A C 1
ATOM 2528 O O . PHE A 1 315 ? 5.259 10.542 23.229 1.00 94.69 315 PHE A O 1
ATOM 2535 N N . SER A 1 316 ? 5.866 8.496 22.557 1.00 95.75 316 SER A N 1
ATOM 2536 C CA . SER A 1 316 ? 7.257 8.681 22.971 1.00 95.75 316 SER A CA 1
ATOM 2537 C C . SER A 1 316 ? 7.967 9.675 22.032 1.00 95.75 316 SER A C 1
ATOM 2539 O O . SER A 1 316 ? 7.678 9.691 20.831 1.00 95.75 316 SER A O 1
ATOM 2541 N N . PRO A 1 317 ? 8.916 10.498 22.523 1.00 95.94 317 PRO A N 1
ATOM 2542 C CA . PRO A 1 317 ? 9.589 11.502 21.693 1.00 95.94 317 PRO A CA 1
ATOM 2543 C C . PRO A 1 317 ? 10.225 10.935 20.413 1.00 95.94 317 PRO A C 1
ATOM 2545 O O . PRO A 1 317 ? 10.108 11.542 19.348 1.00 95.94 317 PRO A O 1
ATOM 2548 N N . ASN A 1 318 ? 10.833 9.746 20.495 1.00 94.75 318 ASN A N 1
ATOM 2549 C CA . ASN A 1 318 ? 11.473 9.082 19.356 1.00 94.75 318 ASN A CA 1
ATOM 2550 C C . ASN A 1 318 ? 10.454 8.643 18.291 1.00 94.75 318 ASN A C 1
ATOM 2552 O O . ASN A 1 318 ? 10.668 8.871 17.098 1.00 94.75 318 ASN A O 1
ATOM 2556 N N . ASN A 1 319 ? 9.325 8.063 18.709 1.00 94.94 319 ASN A N 1
ATOM 2557 C CA . ASN A 1 319 ? 8.288 7.619 17.777 1.00 94.94 319 ASN A CA 1
ATOM 2558 C C . ASN A 1 319 ? 7.554 8.808 17.149 1.00 94.94 319 ASN A C 1
ATOM 2560 O O . ASN A 1 319 ? 7.331 8.809 15.941 1.00 94.94 319 ASN A O 1
ATOM 2564 N N . ILE A 1 320 ? 7.280 9.870 17.917 1.00 95.88 320 ILE A N 1
ATOM 2565 C CA . ILE A 1 320 ? 6.722 11.121 17.378 1.00 95.88 320 ILE A CA 1
ATOM 2566 C C . ILE A 1 320 ? 7.642 11.708 16.302 1.00 95.88 320 ILE A C 1
ATOM 2568 O O . ILE A 1 320 ? 7.171 12.076 15.225 1.00 95.88 320 ILE A O 1
ATOM 2572 N N . ALA A 1 321 ? 8.949 11.796 16.569 1.00 95.69 321 ALA A N 1
ATOM 2573 C CA . ALA A 1 321 ? 9.911 12.316 15.600 1.00 95.69 321 ALA A CA 1
ATOM 2574 C C . ALA A 1 321 ? 9.951 11.458 14.320 1.00 95.69 321 ALA A C 1
ATOM 2576 O O . ALA A 1 321 ? 9.949 11.998 13.208 1.00 95.69 321 ALA A O 1
ATOM 2577 N N . THR A 1 322 ? 9.906 10.131 14.473 1.00 94.19 322 THR A N 1
ATOM 2578 C CA . THR A 1 322 ? 9.874 9.169 13.359 1.00 94.19 322 THR A CA 1
ATOM 2579 C C . THR A 1 322 ? 8.615 9.341 12.510 1.00 94.19 322 THR A C 1
ATOM 2581 O O . THR A 1 322 ? 8.712 9.550 11.298 1.00 94.19 322 THR A O 1
ATOM 2584 N N . PHE A 1 323 ? 7.435 9.361 13.136 1.00 95.00 323 PHE A N 1
ATOM 2585 C CA . PHE A 1 323 ? 6.164 9.562 12.444 1.00 95.00 323 PHE A CA 1
ATOM 2586 C C . PHE A 1 323 ? 6.093 10.910 11.737 1.00 95.00 323 PHE A C 1
ATOM 2588 O O . PHE A 1 323 ? 5.681 10.970 10.581 1.00 95.00 323 PHE A O 1
ATOM 2595 N N . ASN A 1 324 ? 6.528 11.992 12.385 1.00 94.88 324 ASN A N 1
ATOM 2596 C CA . ASN A 1 324 ? 6.536 13.313 11.763 1.00 94.88 324 ASN A CA 1
ATOM 2597 C C . ASN A 1 324 ? 7.443 13.347 10.530 1.00 94.88 324 ASN A C 1
ATOM 2599 O O . ASN A 1 324 ? 7.057 13.920 9.514 1.00 94.88 324 ASN A O 1
ATOM 2603 N N . THR A 1 325 ? 8.600 12.684 10.587 1.00 91.62 325 THR A N 1
ATOM 2604 C CA . THR A 1 325 ? 9.517 12.569 9.445 1.00 91.62 325 THR A CA 1
ATOM 2605 C C . THR A 1 325 ? 8.875 11.792 8.292 1.00 91.62 325 THR A C 1
ATOM 2607 O O . THR A 1 325 ? 8.872 12.261 7.152 1.00 91.62 325 THR A O 1
ATOM 2610 N N . GLN A 1 326 ? 8.263 10.638 8.575 1.00 91.75 326 GLN A N 1
ATOM 2611 C CA . GLN A 1 326 ? 7.568 9.827 7.567 1.00 91.75 326 GLN A CA 1
ATOM 2612 C C . GLN A 1 326 ? 6.373 10.574 6.952 1.00 91.75 326 GLN A C 1
ATOM 2614 O O . GLN A 1 326 ? 6.223 10.614 5.730 1.00 91.75 326 GLN A O 1
ATOM 2619 N N . ILE A 1 327 ? 5.543 11.216 7.781 1.00 94.00 327 ILE A N 1
ATOM 2620 C CA . ILE A 1 327 ? 4.375 11.989 7.340 1.00 94.00 327 ILE A CA 1
ATOM 2621 C C . ILE A 1 327 ? 4.804 13.198 6.511 1.00 94.00 327 ILE A C 1
ATOM 2623 O O . ILE A 1 327 ? 4.176 13.472 5.489 1.00 94.00 327 ILE A O 1
ATOM 2627 N N . ALA A 1 328 ? 5.856 13.916 6.913 1.00 91.44 328 ALA A N 1
ATOM 2628 C CA . ALA A 1 328 ? 6.388 15.032 6.136 1.00 91.44 328 ALA A CA 1
ATOM 2629 C C . ALA A 1 328 ? 6.791 14.569 4.730 1.00 91.44 328 ALA A C 1
ATOM 2631 O O . ALA A 1 328 ? 6.387 15.184 3.745 1.00 91.44 328 ALA A O 1
ATOM 2632 N N . ARG A 1 329 ? 7.479 13.426 4.627 1.00 87.62 329 ARG A N 1
ATOM 2633 C CA . ARG A 1 329 ? 7.864 12.828 3.342 1.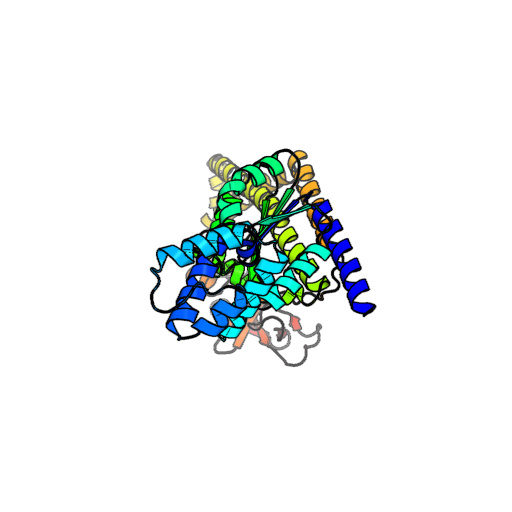00 87.62 329 ARG A CA 1
ATOM 2634 C C . ARG A 1 329 ? 6.652 12.473 2.473 1.00 87.62 329 ARG A C 1
ATOM 2636 O O . ARG A 1 329 ? 6.617 12.818 1.296 1.00 87.62 329 ARG A O 1
ATOM 2643 N N . ILE A 1 330 ? 5.626 11.850 3.059 1.00 91.81 330 ILE A N 1
ATOM 2644 C CA . ILE A 1 330 ? 4.365 11.524 2.365 1.00 91.81 330 ILE A CA 1
ATOM 2645 C C . ILE A 1 330 ? 3.655 12.797 1.881 1.00 91.81 330 ILE A C 1
ATOM 2647 O O . ILE A 1 330 ? 3.141 12.826 0.762 1.00 91.81 330 ILE A O 1
ATOM 2651 N N . ARG A 1 331 ? 3.617 13.856 2.702 1.00 91.75 331 ARG A N 1
ATOM 2652 C CA . ARG A 1 331 ? 2.974 15.132 2.349 1.00 91.75 331 ARG A CA 1
ATOM 2653 C C . ARG A 1 331 ? 3.654 15.803 1.164 1.00 91.75 331 ARG A C 1
ATOM 2655 O O . ARG A 1 331 ? 2.942 16.204 0.251 1.00 91.75 331 ARG A O 1
ATOM 2662 N N . VAL A 1 332 ? 4.988 15.834 1.140 1.00 91.12 332 VAL A N 1
ATOM 2663 C CA . VAL A 1 332 ? 5.760 16.378 0.010 1.00 91.12 332 VAL A CA 1
ATOM 2664 C C . VAL A 1 332 ? 5.364 15.688 -1.296 1.00 91.12 332 VAL A C 1
ATOM 2666 O O . VAL A 1 332 ? 5.008 16.363 -2.254 1.00 91.12 332 VAL A O 1
ATOM 2669 N N . ILE A 1 333 ? 5.325 14.351 -1.320 1.00 91.38 333 ILE A N 1
ATOM 2670 C CA . ILE A 1 333 ? 4.923 13.590 -2.517 1.00 91.38 333 ILE A CA 1
ATOM 2671 C C . ILE A 1 333 ? 3.455 13.870 -2.878 1.00 91.38 333 ILE A C 1
ATOM 2673 O O . ILE A 1 333 ? 3.116 14.043 -4.047 1.00 91.38 333 ILE A O 1
ATOM 2677 N N . ARG A 1 334 ? 2.560 13.921 -1.881 1.00 90.44 334 ARG A N 1
ATOM 2678 C CA . ARG A 1 334 ? 1.124 14.172 -2.085 1.00 90.44 334 ARG A CA 1
ATOM 2679 C C . ARG A 1 334 ? 0.856 15.539 -2.716 1.00 90.44 334 ARG A C 1
ATOM 2681 O O . ARG A 1 334 ? -0.049 15.636 -3.546 1.00 90.44 334 ARG A O 1
ATOM 2688 N N . GLU A 1 335 ? 1.574 16.572 -2.289 1.00 91.62 335 GLU A N 1
ATOM 2689 C CA . GLU A 1 335 ? 1.360 17.965 -2.700 1.00 91.62 335 GLU A CA 1
ATOM 2690 C C . GLU A 1 335 ? 1.790 18.252 -4.141 1.00 91.62 335 GLU A C 1
ATOM 2692 O O . GLU A 1 335 ? 1.313 19.226 -4.725 1.00 91.62 335 GLU A O 1
ATOM 2697 N N . VAL A 1 336 ? 2.606 17.379 -4.743 1.00 91.94 336 VAL A N 1
ATOM 2698 C CA . VAL A 1 336 ? 2.955 17.469 -6.165 1.00 91.94 336 VAL A CA 1
ATOM 2699 C C . VAL A 1 336 ? 1.682 17.428 -7.008 1.00 91.94 336 VAL A C 1
ATOM 2701 O O . VAL A 1 336 ? 0.919 16.458 -6.965 1.00 91.94 336 VAL A O 1
ATOM 2704 N N . LYS A 1 337 ? 1.433 18.490 -7.773 1.00 89.62 337 LYS A N 1
ATOM 2705 C CA . LYS A 1 337 ? 0.261 18.585 -8.646 1.00 89.62 337 LYS A CA 1
ATOM 2706 C C . LYS A 1 337 ? 0.458 17.708 -9.869 1.00 89.62 337 LYS A C 1
ATOM 2708 O O . LYS A 1 337 ? 1.481 17.804 -10.538 1.00 89.62 337 LYS A O 1
ATOM 2713 N N . THR A 1 338 ? -0.526 16.857 -10.136 1.00 83.69 338 THR A N 1
ATOM 2714 C CA . THR A 1 338 ? -0.518 15.975 -11.305 1.00 83.69 338 THR A CA 1
ATOM 2715 C C . THR A 1 338 ? -1.722 16.176 -12.224 1.00 83.69 338 THR A C 1
ATOM 2717 O O . THR A 1 338 ? -1.827 15.445 -13.191 1.00 83.69 338 THR A O 1
ATOM 2720 N N . ASP A 1 339 ? -2.621 17.124 -11.924 1.00 71.56 339 ASP A N 1
ATOM 2721 C CA . ASP A 1 339 ? -3.840 17.499 -12.677 1.00 71.56 339 ASP A CA 1
ATOM 2722 C C . ASP A 1 339 ? -4.759 16.353 -13.166 1.00 71.56 339 ASP A C 1
ATOM 2724 O O . ASP A 1 339 ? -5.738 16.593 -13.864 1.00 71.56 339 ASP A O 1
ATOM 2728 N N . VAL A 1 340 ? -4.512 15.119 -12.724 1.00 74.75 340 VAL A N 1
ATOM 2729 C CA . VAL A 1 340 ? -5.406 13.968 -12.863 1.00 74.75 340 VAL A CA 1
ATOM 2730 C C . VAL A 1 340 ? -6.396 13.992 -11.705 1.00 74.75 340 VAL A C 1
ATOM 2732 O O . VAL A 1 340 ? -5.991 13.958 -10.537 1.00 74.75 340 VAL A O 1
ATOM 2735 N N . GLU A 1 341 ? -7.690 14.058 -12.017 1.00 61.56 341 GLU A N 1
ATOM 2736 C CA . GLU A 1 341 ? -8.745 13.893 -11.024 1.00 61.56 341 GLU A CA 1
ATOM 2737 C C . GLU A 1 341 ? -8.803 12.406 -10.639 1.00 61.56 341 GLU A C 1
ATOM 2739 O O . GLU A 1 341 ? -9.079 11.562 -11.492 1.00 61.56 341 GLU A O 1
ATOM 2744 N N . PRO A 1 342 ? -8.469 12.034 -9.392 1.00 59.31 342 PRO A N 1
ATOM 2745 C CA . PRO A 1 342 ? -8.393 10.631 -9.034 1.00 59.31 342 PRO A CA 1
ATOM 2746 C C . PRO A 1 342 ? -9.803 10.057 -8.899 1.00 59.31 342 PRO A C 1
ATOM 2748 O O . PRO A 1 342 ? -10.534 10.426 -7.975 1.00 59.31 342 PRO A O 1
ATOM 2751 N N . ASP A 1 343 ? -10.154 9.099 -9.755 1.00 58.25 343 ASP A N 1
ATOM 2752 C CA . ASP A 1 343 ? -11.276 8.198 -9.494 1.00 58.25 343 ASP A CA 1
ATOM 2753 C C . ASP A 1 343 ? -10.819 7.154 -8.466 1.00 58.25 343 ASP A C 1
ATOM 2755 O O . ASP A 1 343 ? -10.300 6.084 -8.783 1.00 58.25 343 ASP A O 1
ATOM 2759 N N . TYR A 1 344 ? -10.868 7.527 -7.185 1.00 57.72 344 TYR A N 1
ATOM 2760 C CA . TYR A 1 344 ? -10.516 6.601 -6.115 1.00 57.72 344 TYR A CA 1
ATOM 2761 C C . TYR A 1 344 ? -11.550 5.475 -6.070 1.00 57.72 344 TYR A C 1
ATOM 2763 O O . TYR A 1 344 ? -12.727 5.787 -5.874 1.00 57.72 344 TYR A O 1
ATOM 2771 N N . PRO A 1 345 ? -11.147 4.190 -6.118 1.00 57.00 345 PRO A N 1
ATOM 2772 C CA . PRO A 1 345 ? -12.095 3.088 -6.071 1.00 57.00 345 PRO A CA 1
ATOM 2773 C C . PRO A 1 345 ? -12.962 3.213 -4.803 1.00 57.00 345 PRO A C 1
ATOM 2775 O O . PRO A 1 345 ? -12.451 3.130 -3.677 1.00 57.00 345 PRO A O 1
ATOM 2778 N N . PRO A 1 346 ? -14.282 3.449 -4.939 1.00 58.47 346 PRO A N 1
ATOM 2779 C CA . PRO A 1 346 ? -15.139 3.790 -3.804 1.00 58.47 346 PRO A CA 1
ATOM 2780 C C . PRO A 1 346 ? -15.300 2.624 -2.815 1.00 58.47 346 PRO A C 1
ATOM 2782 O O . PRO A 1 346 ? -15.682 2.825 -1.658 1.00 58.47 346 PRO A O 1
ATOM 2785 N N . ASN A 1 347 ? -14.979 1.399 -3.241 1.00 65.31 347 ASN A N 1
ATOM 2786 C CA . ASN A 1 347 ? -15.314 0.163 -2.544 1.00 65.31 347 ASN A CA 1
ATOM 2787 C C . ASN A 1 347 ? -14.545 -0.047 -1.221 1.00 65.31 347 ASN A C 1
ATOM 2789 O O . ASN A 1 347 ? -15.169 -0.379 -0.213 1.00 65.31 347 ASN A O 1
ATOM 2793 N N . GLN A 1 348 ? -13.225 0.158 -1.163 1.00 70.81 348 GLN A N 1
ATOM 2794 C CA . GLN A 1 348 ? -12.437 -0.154 0.036 1.00 70.81 348 GLN A CA 1
ATOM 2795 C C . GLN A 1 348 ? -12.669 0.876 1.141 1.00 70.81 348 GLN A C 1
ATOM 2797 O O . GLN A 1 348 ? -12.874 0.514 2.301 1.00 70.81 348 GLN A O 1
ATOM 2802 N N . ARG A 1 349 ? -12.712 2.163 0.778 1.00 77.12 349 ARG A N 1
ATOM 2803 C CA . ARG A 1 349 ? -13.058 3.242 1.711 1.00 77.12 349 ARG A CA 1
ATOM 2804 C C . ARG A 1 349 ? -14.445 3.018 2.312 1.00 77.12 349 ARG A C 1
ATOM 2806 O O . ARG A 1 349 ? -14.611 3.198 3.515 1.00 77.12 349 ARG A O 1
ATOM 2813 N N . TRP A 1 350 ? -15.419 2.625 1.489 1.00 79.19 350 TRP A N 1
ATOM 2814 C CA . TRP A 1 350 ? -16.771 2.318 1.948 1.00 79.19 350 TRP A CA 1
ATOM 2815 C C . TRP A 1 350 ? -16.785 1.153 2.935 1.00 79.19 350 TRP A C 1
ATOM 2817 O O . TRP A 1 350 ? -17.351 1.294 4.013 1.00 79.19 350 TRP A O 1
ATOM 2827 N N . LYS A 1 351 ? -16.113 0.040 2.609 1.00 81.25 351 LYS A N 1
ATOM 2828 C CA . LYS A 1 351 ? -16.020 -1.135 3.490 1.00 81.25 351 LYS A CA 1
ATOM 2829 C C . LYS A 1 351 ? -15.446 -0.779 4.863 1.00 81.25 351 LYS A C 1
ATOM 2831 O O . LYS A 1 351 ? -16.064 -1.113 5.864 1.00 81.25 351 LYS A O 1
ATOM 2836 N N . ILE A 1 352 ? -14.332 -0.041 4.905 1.00 83.56 352 ILE A N 1
ATOM 2837 C CA . ILE A 1 352 ? -13.696 0.379 6.167 1.00 83.56 352 ILE A CA 1
ATOM 2838 C C . ILE A 1 352 ? -14.625 1.294 6.982 1.00 83.56 352 ILE A C 1
ATOM 2840 O O . ILE A 1 352 ? -14.745 1.142 8.193 1.00 83.56 352 ILE A O 1
ATOM 2844 N N . ARG A 1 353 ? -15.310 2.242 6.329 1.00 84.88 353 ARG A N 1
ATOM 2845 C CA . ARG A 1 353 ? -16.266 3.130 7.012 1.00 84.88 353 ARG A CA 1
ATOM 2846 C C . ARG A 1 353 ? -17.520 2.408 7.483 1.00 84.88 353 ARG A C 1
ATOM 2848 O O . ARG A 1 353 ? -18.076 2.782 8.507 1.00 84.88 353 ARG A O 1
ATOM 2855 N N . LYS A 1 354 ? -17.959 1.379 6.762 1.00 86.94 354 LYS A N 1
ATOM 2856 C CA . LYS A 1 354 ? -19.062 0.525 7.193 1.00 86.94 354 LYS A CA 1
ATOM 2857 C C . LYS A 1 354 ? -18.670 -0.265 8.442 1.00 86.94 354 LYS A C 1
ATOM 2859 O O . LYS A 1 354 ? -19.424 -0.223 9.402 1.00 86.94 354 LYS A O 1
ATOM 2864 N N . SER A 1 355 ? -17.492 -0.893 8.465 1.00 87.81 355 SER A N 1
ATOM 2865 C CA . SER A 1 355 ? -17.012 -1.648 9.636 1.00 87.81 355 SER A CA 1
ATOM 2866 C C . SER A 1 355 ? -16.719 -0.777 10.863 1.00 87.81 355 SER A C 1
ATOM 2868 O O . SER A 1 355 ? -16.670 -1.284 11.970 1.00 87.81 355 SER A O 1
ATOM 2870 N N . GLU A 1 356 ? -16.502 0.530 10.687 1.00 87.88 356 GLU A N 1
ATOM 2871 C CA . GLU A 1 356 ? -16.395 1.480 11.808 1.00 87.88 356 GLU A CA 1
ATOM 2872 C C . GLU A 1 356 ? -17.751 1.737 12.489 1.00 87.88 356 GLU A C 1
ATOM 2874 O O . GLU A 1 356 ? -17.789 2.141 13.647 1.00 87.88 356 GLU A O 1
ATOM 2879 N N . LEU A 1 357 ? -18.858 1.550 11.765 1.00 90.19 357 LEU A N 1
ATOM 2880 C CA . LEU A 1 357 ? -20.201 1.930 12.209 1.00 90.19 357 LEU A CA 1
ATOM 2881 C C . LEU A 1 357 ? -21.125 0.743 12.482 1.00 90.19 357 LEU A C 1
ATOM 2883 O O . LEU A 1 357 ? -22.121 0.920 13.179 1.00 90.19 357 LEU A O 1
ATOM 2887 N N . TYR A 1 358 ? -20.850 -0.418 11.889 1.00 91.00 358 TYR A N 1
ATOM 2888 C CA . TYR A 1 358 ? -21.717 -1.587 11.955 1.00 91.00 358 TYR A CA 1
ATOM 2889 C C . TYR A 1 358 ? -20.905 -2.862 12.105 1.00 91.00 358 TYR A C 1
ATOM 2891 O O . TYR A 1 358 ? -19.996 -3.119 11.311 1.00 91.00 358 TYR A O 1
ATOM 2899 N N . ASP A 1 359 ? -21.339 -3.691 13.045 1.00 90.44 359 ASP A N 1
ATOM 2900 C CA . ASP A 1 359 ? -20.917 -5.077 13.153 1.00 90.44 359 ASP A CA 1
ATOM 2901 C C . ASP A 1 359 ? -21.696 -5.974 12.181 1.00 90.44 359 ASP A C 1
ATOM 2903 O O . ASP A 1 359 ? -22.812 -5.668 11.740 1.00 90.44 359 ASP A O 1
ATOM 2907 N N . GLU A 1 360 ? -21.093 -7.104 11.815 1.00 88.75 360 GLU A N 1
ATOM 2908 C CA . GLU A 1 360 ? -21.711 -8.068 10.909 1.00 88.75 360 GLU A CA 1
ATOM 2909 C C . GLU A 1 360 ? -22.751 -8.921 11.650 1.00 88.75 360 GLU A C 1
ATOM 2911 O O . GLU A 1 360 ? -22.465 -9.555 12.668 1.00 88.75 360 GLU A O 1
ATOM 2916 N N . GLY A 1 361 ? -23.969 -8.986 11.106 1.00 88.06 361 GLY A N 1
ATOM 2917 C CA . GLY A 1 361 ? -25.085 -9.686 11.751 1.00 88.06 361 GLY A CA 1
ATOM 2918 C C . GLY A 1 361 ? -24.844 -11.186 11.954 1.00 88.06 361 GLY A C 1
ATOM 2919 O O . GLY A 1 361 ? -25.346 -11.760 12.914 1.00 88.06 361 GLY A O 1
ATOM 2920 N N . GLU A 1 362 ? -24.058 -11.834 11.089 1.00 88.81 362 GLU A N 1
ATOM 2921 C CA . GLU A 1 362 ? -23.676 -13.245 11.255 1.00 88.81 362 GLU A CA 1
ATOM 2922 C C . GLU A 1 362 ? -22.858 -13.466 12.537 1.00 88.81 362 GLU A C 1
ATOM 2924 O O . GLU A 1 362 ? -23.121 -14.403 13.295 1.00 88.81 362 GLU A O 1
ATOM 2929 N N . PHE A 1 363 ? -21.920 -12.561 12.826 1.00 88.31 363 PHE A N 1
ATOM 2930 C CA . PHE A 1 363 ? -21.125 -12.601 14.049 1.00 88.31 363 PHE A CA 1
ATOM 2931 C C . PHE A 1 363 ? -21.999 -12.361 15.285 1.00 88.31 363 PHE A C 1
ATOM 2933 O O . PHE A 1 363 ? -21.994 -13.186 16.197 1.00 88.31 363 PHE A O 1
ATOM 2940 N N . ILE A 1 364 ? -22.816 -11.301 15.274 1.00 88.94 364 ILE A N 1
ATOM 2941 C CA . ILE A 1 364 ? -23.728 -10.967 16.382 1.00 88.94 364 ILE A CA 1
ATOM 2942 C C . ILE A 1 364 ? -24.644 -12.154 16.720 1.00 88.94 364 ILE A C 1
ATOM 2944 O O . ILE A 1 364 ? -24.754 -12.554 17.880 1.00 88.94 364 ILE A O 1
ATOM 2948 N N . ASN A 1 365 ? -25.270 -12.748 15.698 1.00 87.38 365 ASN A N 1
ATOM 2949 C CA . ASN A 1 365 ? -26.235 -13.831 15.877 1.00 87.38 365 ASN A CA 1
ATOM 2950 C C . ASN A 1 365 ? -25.582 -15.134 16.351 1.00 87.38 365 ASN A C 1
ATOM 2952 O O . ASN A 1 365 ? -26.141 -15.811 17.210 1.00 87.38 365 ASN A O 1
ATOM 2956 N N . SER A 1 366 ? -24.419 -15.497 15.798 1.00 89.25 366 SER A N 1
ATOM 2957 C CA . SER A 1 366 ? -23.713 -16.733 16.170 1.00 89.25 366 SER A CA 1
ATOM 2958 C C . SER A 1 366 ? -23.131 -16.675 17.583 1.00 89.25 366 SER A C 1
ATOM 2960 O O . SER A 1 366 ? -23.121 -17.684 18.286 1.00 89.25 366 SER A O 1
ATOM 2962 N N . ALA A 1 367 ? -22.688 -15.494 18.017 1.00 85.06 367 ALA A N 1
ATOM 2963 C CA . ALA A 1 367 ? -22.164 -15.268 19.357 1.00 85.06 367 ALA A CA 1
ATOM 2964 C C . ALA A 1 367 ? -23.257 -14.968 20.401 1.00 85.06 367 ALA A C 1
ATOM 2966 O O . ALA A 1 367 ? -22.939 -14.871 21.584 1.00 85.06 367 ALA A O 1
ATOM 2967 N N . HIS A 1 368 ? -24.526 -14.833 19.987 1.00 85.12 368 HIS A N 1
ATOM 2968 C CA . HIS A 1 368 ? -25.652 -14.449 20.849 1.00 85.12 368 HIS A CA 1
ATOM 2969 C C . HIS A 1 368 ? -25.353 -13.203 21.699 1.00 85.12 368 HIS A C 1
ATOM 2971 O O . HIS A 1 368 ? -25.611 -13.189 22.907 1.00 85.12 368 HIS A O 1
ATOM 2977 N N . LEU A 1 369 ? -24.775 -12.171 21.073 1.00 85.44 369 LEU A N 1
ATOM 2978 C CA . LEU A 1 369 ? -24.394 -10.953 21.787 1.00 85.44 369 LEU A CA 1
ATOM 2979 C C . LEU A 1 369 ? -25.625 -10.256 22.401 1.00 85.44 369 LEU A C 1
ATOM 2981 O O . LEU A 1 369 ? -26.731 -10.365 21.860 1.00 85.44 369 LEU A O 1
ATOM 2985 N N . PRO A 1 370 ? -25.462 -9.553 23.538 1.00 84.12 370 PRO A N 1
ATOM 2986 C CA . PRO A 1 370 ? -26.542 -8.785 24.146 1.00 84.12 370 PRO A CA 1
ATOM 2987 C C . PRO A 1 370 ? -27.110 -7.721 23.201 1.00 84.12 370 PRO A C 1
ATOM 2989 O O . PRO A 1 370 ? -26.405 -7.202 22.345 1.00 84.12 370 PRO A O 1
ATOM 2992 N N . LEU A 1 371 ? -28.378 -7.358 23.418 1.00 88.56 371 LEU A N 1
ATOM 2993 C CA . LEU A 1 371 ? -29.023 -6.275 22.677 1.00 88.56 371 LEU A CA 1
ATOM 2994 C C . LEU A 1 371 ? -28.393 -4.921 23.007 1.00 88.56 371 LEU A C 1
ATOM 2996 O O . LEU A 1 371 ? -28.314 -4.549 24.184 1.00 88.56 371 LEU A O 1
ATOM 3000 N N . GLU A 1 372 ? -28.082 -4.144 21.975 1.00 89.44 372 GLU A N 1
ATOM 3001 C CA . GLU A 1 372 ? -27.533 -2.798 22.087 1.00 89.44 372 GLU A CA 1
ATOM 3002 C C . GLU A 1 372 ? -28.408 -1.745 21.382 1.00 89.44 372 GLU A C 1
ATOM 3004 O O . GLU A 1 372 ? -29.092 -2.016 20.387 1.00 89.44 372 GLU A O 1
ATOM 3009 N N . PRO A 1 373 ? -28.432 -0.492 21.876 1.00 91.38 373 PRO A N 1
ATOM 3010 C CA . PRO A 1 373 ? -29.094 0.586 21.157 1.00 91.38 373 PRO A CA 1
ATOM 3011 C C . PRO A 1 373 ? -28.442 0.783 19.789 1.00 91.38 373 PRO A C 1
ATOM 3013 O O . PRO A 1 373 ? -27.236 0.985 19.690 1.00 91.38 373 PRO A O 1
ATOM 3016 N N . GLY A 1 374 ? -29.258 0.806 18.740 1.00 92.25 374 GLY A N 1
ATOM 3017 C CA . GLY A 1 374 ? -28.777 0.882 17.365 1.00 92.25 374 GLY A CA 1
ATOM 3018 C C . GLY A 1 374 ? -28.736 -0.458 16.633 1.00 92.25 374 GLY A C 1
ATOM 3019 O O . GLY A 1 374 ? -28.542 -0.432 15.418 1.00 92.25 374 GLY A O 1
ATOM 3020 N N . ASP A 1 375 ?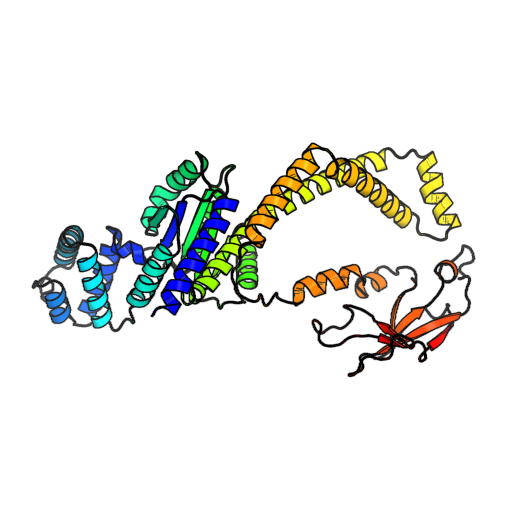 -29.004 -1.584 17.307 1.00 93.31 375 ASP A N 1
ATOM 3021 C CA . ASP A 1 375 ? -29.126 -2.891 16.655 1.00 93.31 375 ASP A CA 1
ATOM 3022 C C . ASP A 1 375 ? -30.140 -2.866 15.514 1.00 93.31 375 ASP A C 1
ATOM 3024 O O . ASP A 1 375 ? -31.222 -2.272 15.619 1.00 93.31 375 ASP A O 1
ATOM 3028 N N . ILE A 1 376 ? -29.793 -3.533 14.410 1.00 93.69 376 ILE A N 1
ATOM 3029 C CA . ILE A 1 376 ? -30.610 -3.554 13.198 1.00 93.69 376 ILE A CA 1
ATOM 3030 C C . ILE A 1 376 ? -31.164 -4.955 12.955 1.00 93.69 376 ILE A C 1
ATOM 3032 O O . ILE A 1 376 ? -30.448 -5.876 12.573 1.00 93.69 376 ILE A O 1
ATOM 3036 N N . PHE A 1 377 ? -32.480 -5.080 13.083 1.00 92.00 377 PHE A N 1
ATOM 3037 C CA . PHE A 1 377 ? -33.221 -6.317 12.882 1.00 92.00 377 PHE A CA 1
ATOM 3038 C C . PHE A 1 377 ? -33.745 -6.418 11.455 1.00 92.00 377 PHE A C 1
ATOM 3040 O O . PHE A 1 377 ? -34.258 -5.442 10.901 1.00 92.00 377 PHE A O 1
ATOM 3047 N N . ALA A 1 378 ? -33.683 -7.617 10.881 1.00 90.81 378 ALA A N 1
ATOM 3048 C CA . ALA A 1 378 ? -34.422 -7.974 9.677 1.00 90.81 378 ALA A CA 1
ATOM 3049 C C . ALA A 1 378 ? -35.671 -8.769 10.079 1.00 90.81 378 ALA A C 1
ATOM 3051 O O . ALA A 1 378 ? -35.566 -9.880 10.593 1.00 90.81 378 ALA A O 1
ATOM 3052 N N . ILE A 1 379 ? -36.854 -8.192 9.860 1.00 88.56 379 ILE A N 1
ATOM 3053 C CA . ILE A 1 379 ? -38.144 -8.849 10.097 1.00 88.56 379 ILE A CA 1
ATOM 3054 C C . ILE A 1 379 ? -38.843 -8.953 8.739 1.00 88.56 379 ILE A C 1
ATOM 3056 O O . ILE A 1 379 ? -39.374 -7.967 8.215 1.00 88.56 379 ILE A O 1
ATOM 3060 N N . GLY A 1 380 ? -38.782 -10.144 8.137 1.00 87.50 380 GLY A N 1
ATOM 3061 C CA . GLY A 1 380 ? -39.081 -10.325 6.713 1.00 87.50 380 GLY A CA 1
ATOM 3062 C C . GLY A 1 380 ? -38.143 -9.475 5.847 1.00 87.50 380 GLY A C 1
ATOM 3063 O O . GLY A 1 380 ? -36.955 -9.364 6.139 1.00 87.50 380 GLY A O 1
ATOM 3064 N N . ASP A 1 381 ? -38.689 -8.806 4.832 1.00 86.44 381 ASP A N 1
ATOM 3065 C CA . ASP A 1 381 ? -37.917 -7.923 3.939 1.00 86.44 381 ASP A CA 1
ATOM 3066 C C . ASP A 1 381 ? -37.668 -6.521 4.521 1.00 86.44 381 ASP A C 1
ATOM 3068 O O . ASP A 1 381 ? -37.029 -5.672 3.894 1.00 86.44 381 ASP A O 1
ATOM 3072 N N . THR A 1 382 ? -38.209 -6.227 5.708 1.00 89.00 382 THR A N 1
ATOM 3073 C CA . THR A 1 382 ? -38.098 -4.900 6.319 1.00 89.00 382 THR A CA 1
ATOM 3074 C C . THR A 1 382 ? -37.034 -4.885 7.403 1.00 89.00 382 THR A C 1
ATOM 3076 O O . THR A 1 382 ? -37.002 -5.740 8.286 1.00 89.00 382 THR A O 1
ATOM 3079 N N . LYS A 1 383 ? -36.190 -3.852 7.364 1.00 92.69 383 LYS A N 1
ATOM 3080 C CA . LYS A 1 383 ? -35.188 -3.597 8.395 1.00 92.69 383 LYS A CA 1
ATOM 3081 C C . LYS A 1 383 ? -35.693 -2.586 9.420 1.00 92.69 383 LYS A C 1
ATOM 3083 O O . LYS A 1 383 ? -36.366 -1.614 9.060 1.00 92.69 383 LYS A O 1
ATOM 3088 N N . PHE A 1 384 ? -35.335 -2.794 10.678 1.00 94.06 384 PHE A N 1
ATOM 3089 C CA . PHE A 1 384 ? -35.707 -1.945 11.804 1.00 94.06 384 PHE A CA 1
ATOM 3090 C C . PHE A 1 384 ? -34.488 -1.661 12.670 1.00 94.06 384 PHE A C 1
ATOM 3092 O O . PHE A 1 384 ? -33.683 -2.558 12.860 1.00 94.06 384 PHE A O 1
ATOM 3099 N N . ILE A 1 385 ? -34.366 -0.447 13.203 1.00 94.50 385 ILE A N 1
ATOM 3100 C CA . ILE A 1 385 ? -33.314 -0.089 14.161 1.00 94.50 385 ILE A CA 1
ATOM 3101 C C . ILE A 1 385 ? -33.896 0.056 15.568 1.00 94.50 385 ILE A C 1
ATOM 3103 O O . ILE A 1 385 ? -34.952 0.674 15.740 1.00 94.50 385 ILE A O 1
ATOM 3107 N N . LEU A 1 386 ? -33.213 -0.510 16.559 1.00 94.62 386 LEU A N 1
ATOM 3108 C CA . LEU A 1 386 ? -33.593 -0.460 17.964 1.00 94.62 386 LEU A CA 1
ATOM 3109 C C . LEU A 1 386 ? -33.223 0.878 18.596 1.00 94.62 386 LEU A C 1
ATOM 3111 O O . LEU A 1 386 ? -32.081 1.326 18.549 1.00 94.62 386 LEU A O 1
ATOM 3115 N N . VAL A 1 387 ? -34.210 1.503 19.229 1.00 93.19 387 VAL A N 1
ATOM 3116 C CA . VAL A 1 387 ? -34.056 2.725 20.012 1.00 93.19 387 VAL A CA 1
ATOM 3117 C C . VAL A 1 387 ? -34.511 2.431 21.433 1.00 93.19 387 VAL A C 1
ATOM 3119 O O . VAL A 1 387 ? -35.701 2.288 21.714 1.00 93.19 387 VAL A O 1
ATOM 3122 N N . ALA A 1 388 ? -33.542 2.345 22.333 1.00 90.94 388 ALA A N 1
ATOM 3123 C CA . ALA A 1 388 ? -33.754 2.135 23.757 1.00 90.94 388 ALA A CA 1
ATOM 3124 C C . ALA A 1 388 ? -32.618 2.790 24.550 1.00 90.94 388 ALA A C 1
ATOM 3126 O O . ALA A 1 388 ? -31.578 3.139 23.989 1.00 90.94 388 ALA A O 1
ATOM 3127 N N . GLN A 1 389 ? -32.813 2.969 25.856 1.00 86.44 389 GLN A N 1
ATOM 3128 C CA . GLN A 1 389 ? -31.704 3.318 26.737 1.00 86.44 389 GLN A CA 1
ATOM 3129 C C . GLN A 1 389 ? -30.872 2.057 27.026 1.00 86.44 389 GLN A C 1
ATOM 3131 O O . GLN A 1 389 ? -31.455 0.993 27.231 1.00 86.44 389 GLN A O 1
ATOM 3136 N N . PRO A 1 390 ? -29.531 2.141 27.099 1.00 84.50 390 PRO A N 1
ATOM 3137 C CA . PRO A 1 390 ? -28.692 0.972 27.374 1.00 84.50 390 PRO A CA 1
ATOM 3138 C C . PRO A 1 390 ? -29.102 0.214 28.647 1.00 84.50 390 PRO A C 1
ATOM 3140 O O . PRO A 1 390 ? -29.204 -1.008 28.649 1.00 84.50 390 PRO A O 1
ATOM 3143 N N . CYS A 1 391 ? -29.416 0.938 29.726 1.00 81.12 391 CYS A N 1
ATOM 3144 C CA . CYS A 1 391 ? -29.803 0.354 31.015 1.00 81.12 391 CYS A CA 1
ATOM 3145 C C . CYS A 1 391 ? -31.133 -0.419 30.986 1.00 81.12 391 CYS A C 1
ATOM 3147 O O . CYS A 1 391 ? -31.380 -1.236 31.878 1.00 81.12 391 CYS A O 1
ATOM 3149 N N . ASP A 1 392 ? -31.964 -0.172 29.973 1.00 85.69 392 ASP A N 1
ATOM 3150 C CA . ASP A 1 392 ? -33.237 -0.856 29.769 1.00 85.69 392 ASP A CA 1
ATOM 3151 C C . ASP A 1 392 ? -33.062 -2.217 29.099 1.00 85.69 392 ASP A C 1
ATOM 3153 O O . ASP A 1 392 ? -33.890 -3.108 29.302 1.00 85.69 392 ASP A O 1
ATOM 3157 N N . LEU A 1 393 ? -31.975 -2.385 28.340 1.00 87.06 393 LEU A N 1
ATOM 3158 C CA . LEU A 1 393 ? -31.684 -3.589 27.575 1.00 87.06 393 LEU A CA 1
ATOM 3159 C C . LEU A 1 393 ? -30.935 -4.643 28.389 1.00 87.06 393 LEU A C 1
ATOM 3161 O O . LEU A 1 393 ? -31.005 -5.809 28.043 1.00 87.06 393 LEU A O 1
ATOM 3165 N N . VAL A 1 394 ? -30.257 -4.308 29.483 1.00 82.81 394 VAL A N 1
ATOM 3166 C CA . VAL A 1 394 ? -29.449 -5.284 30.241 1.00 82.81 394 VAL A CA 1
ATOM 3167 C C . VAL A 1 394 ? -30.315 -6.333 30.962 1.00 82.81 394 VAL A C 1
ATOM 3169 O O . VAL A 1 394 ? -31.309 -5.991 31.610 1.00 82.81 394 VAL A O 1
ATOM 3172 N N . ILE A 1 395 ? -29.920 -7.613 30.902 1.00 81.62 395 ILE A N 1
ATOM 3173 C CA . ILE A 1 395 ? -30.539 -8.701 31.682 1.00 81.62 395 ILE A CA 1
ATOM 3174 C C . ILE A 1 395 ? -29.965 -8.691 33.101 1.00 81.62 395 ILE A C 1
ATOM 3176 O O . ILE A 1 395 ? -28.763 -8.826 33.304 1.00 81.62 395 ILE A O 1
ATOM 3180 N N . ARG A 1 396 ? -30.831 -8.545 34.106 1.00 76.31 396 ARG A N 1
ATOM 3181 C CA . ARG A 1 396 ? -30.432 -8.542 35.524 1.00 76.31 396 ARG A CA 1
ATOM 3182 C C . ARG A 1 396 ? -30.433 -9.960 36.106 1.00 76.31 396 ARG A C 1
ATOM 3184 O O . ARG A 1 396 ? -30.976 -10.882 35.506 1.00 76.31 396 ARG A O 1
ATOM 3191 N N . ARG A 1 397 ? -29.929 -10.133 37.340 1.00 75.56 397 ARG A N 1
ATOM 3192 C CA . ARG A 1 397 ? -29.893 -11.433 38.062 1.00 75.56 397 ARG A CA 1
ATOM 3193 C C . ARG A 1 397 ? -31.226 -12.188 38.118 1.00 75.56 397 ARG A C 1
ATOM 3195 O O . ARG A 1 397 ? -31.239 -13.401 38.270 1.00 75.56 397 ARG A O 1
ATOM 3202 N N . ASN A 1 398 ? -32.349 -11.481 38.029 1.00 79.62 398 ASN A N 1
ATOM 3203 C CA . ASN A 1 398 ? -33.683 -12.083 38.009 1.00 79.62 398 ASN A CA 1
ATOM 3204 C C . ASN A 1 398 ? -34.106 -12.597 36.616 1.00 79.62 398 ASN A C 1
ATOM 3206 O O . ASN A 1 398 ? -35.269 -12.958 36.444 1.00 79.62 398 ASN A O 1
ATOM 3210 N N . GLY A 1 399 ? -33.206 -12.584 35.629 1.00 79.38 399 GLY A N 1
ATOM 3211 C CA . GLY A 1 399 ? -33.471 -12.987 34.249 1.00 79.38 399 GLY A CA 1
ATOM 3212 C C . GLY A 1 399 ? -34.354 -12.009 33.474 1.00 79.38 399 GLY A C 1
ATOM 3213 O O . GLY A 1 399 ? -34.849 -12.358 32.408 1.00 79.38 399 GLY A O 1
ATOM 3214 N N . LYS A 1 400 ? -34.597 -10.801 34.002 1.00 80.88 400 LYS A N 1
ATOM 3215 C CA . LYS A 1 400 ? -35.472 -9.801 33.381 1.00 80.88 400 LYS A CA 1
ATOM 3216 C C . LYS A 1 400 ? -34.692 -8.556 32.978 1.00 80.88 400 LYS A C 1
ATOM 3218 O O . LYS A 1 400 ? -33.759 -8.139 33.668 1.00 80.88 400 LYS A O 1
ATOM 3223 N N . ARG A 1 401 ? -35.131 -7.947 31.877 1.00 83.56 401 ARG A N 1
ATOM 3224 C CA . ARG A 1 401 ? -34.742 -6.593 31.473 1.00 83.56 401 ARG A CA 1
ATOM 3225 C C . ARG A 1 401 ? -35.502 -5.556 32.303 1.00 83.56 401 ARG A C 1
ATOM 3227 O O . ARG A 1 401 ? -36.508 -5.883 32.937 1.00 83.56 401 ARG A O 1
ATOM 3234 N N . ALA A 1 402 ? -35.009 -4.319 32.335 1.00 83.44 402 ALA A N 1
ATOM 3235 C CA . ALA A 1 402 ? -35.691 -3.249 33.066 1.00 83.44 402 ALA A CA 1
ATOM 3236 C C . ALA A 1 402 ? -36.908 -2.712 32.297 1.00 83.44 402 ALA A C 1
ATOM 3238 O O . ALA A 1 402 ? -37.920 -2.400 32.921 1.00 83.44 402 ALA A O 1
ATOM 3239 N N . ALA A 1 403 ? -36.830 -2.659 30.963 1.00 83.44 403 ALA A N 1
ATOM 3240 C CA . ALA A 1 403 ? -37.964 -2.301 30.122 1.00 83.44 403 ALA A CA 1
ATOM 3241 C C . ALA A 1 403 ? -38.779 -3.530 29.704 1.00 83.44 403 ALA A C 1
ATOM 3243 O O . ALA A 1 403 ? -38.235 -4.549 29.282 1.00 83.44 403 ALA A O 1
ATOM 3244 N N . GLU A 1 404 ? -40.104 -3.398 29.758 1.00 85.44 404 GLU A N 1
ATOM 3245 C CA . GLU A 1 404 ? -41.039 -4.388 29.209 1.00 85.44 404 GLU A CA 1
ATOM 3246 C C . GLU A 1 404 ? -41.265 -4.198 27.704 1.00 85.44 404 GLU A C 1
ATOM 3248 O O . GLU A 1 404 ? -41.596 -5.152 26.994 1.00 85.44 404 GLU A O 1
ATOM 3253 N N . THR A 1 405 ? -41.064 -2.973 27.208 1.00 90.00 405 THR A N 1
ATOM 3254 C CA . THR A 1 405 ? -41.246 -2.595 25.804 1.00 90.00 405 THR A CA 1
ATOM 3255 C C . THR A 1 405 ? -40.102 -1.730 25.300 1.00 90.00 405 THR A C 1
ATOM 3257 O O . THR A 1 405 ? -39.647 -0.839 26.014 1.00 90.00 405 THR A O 1
ATOM 3260 N N . VAL A 1 406 ? -39.714 -1.925 24.044 1.00 92.19 406 VAL A N 1
ATOM 3261 C CA . VAL A 1 406 ? -38.708 -1.120 23.340 1.00 92.19 406 VAL A CA 1
ATOM 3262 C C . VAL A 1 406 ? -39.261 -0.587 22.021 1.00 92.19 406 VAL A C 1
ATOM 3264 O O . VAL A 1 406 ? -40.313 -1.032 21.556 1.00 92.19 406 VAL A O 1
ATOM 3267 N N . VAL A 1 407 ? -38.573 0.387 21.422 1.00 94.69 407 VAL A N 1
ATOM 3268 C CA . VAL A 1 407 ? -39.001 1.027 20.174 1.00 94.69 407 VAL A CA 1
ATOM 3269 C C . VAL A 1 407 ? -38.131 0.566 19.012 1.00 94.69 407 VAL A C 1
ATOM 3271 O O . VAL A 1 407 ? -36.909 0.662 19.058 1.00 94.69 407 VAL A O 1
ATOM 3274 N N . LEU A 1 408 ? -38.777 0.133 17.934 1.00 94.81 408 LEU A N 1
ATOM 3275 C CA . LEU A 1 408 ? -38.156 -0.149 16.646 1.00 94.81 408 LEU A CA 1
ATOM 3276 C C . LEU A 1 408 ? -38.551 0.925 15.630 1.00 94.81 408 LEU A C 1
ATOM 3278 O O . LEU A 1 408 ? -39.737 1.190 15.433 1.00 94.81 408 LEU A O 1
ATOM 3282 N N . LEU A 1 409 ? -37.578 1.525 14.946 1.00 95.31 409 LEU A N 1
ATOM 3283 C CA . LEU A 1 409 ? -37.826 2.456 13.843 1.00 95.31 409 LEU A CA 1
ATOM 3284 C C . LEU A 1 409 ? -37.608 1.766 12.499 1.00 95.31 409 LEU A C 1
ATOM 3286 O O . LEU A 1 409 ? -36.568 1.153 12.273 1.00 95.31 409 LEU A O 1
ATOM 3290 N N . LYS A 1 410 ? -38.551 1.914 11.566 1.00 93.4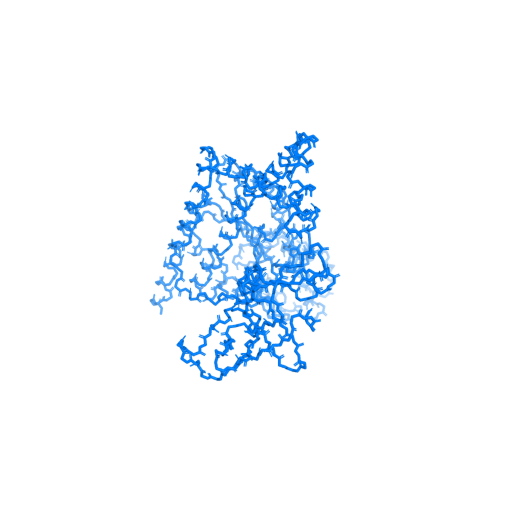4 410 LYS A N 1
ATOM 3291 C CA . LYS A 1 410 ? -38.401 1.362 10.211 1.00 93.44 410 LYS A CA 1
ATOM 3292 C C . LYS A 1 410 ? -37.252 2.038 9.455 1.00 93.44 410 LYS A C 1
ATOM 3294 O O . LYS A 1 410 ? -37.209 3.269 9.349 1.00 93.44 410 LYS A O 1
ATOM 3299 N N . VAL A 1 411 ? -36.387 1.221 8.856 1.00 92.12 411 VAL A N 1
ATOM 3300 C CA . VAL A 1 411 ? -35.321 1.645 7.943 1.00 92.12 411 VAL A CA 1
ATOM 3301 C C . VAL A 1 411 ? -35.849 1.682 6.508 1.00 92.12 411 VAL A C 1
ATOM 3303 O O . VAL A 1 411 ? -36.560 0.785 6.059 1.00 92.12 411 VAL A O 1
ATOM 3306 N N . THR A 1 412 ? -35.520 2.745 5.777 1.00 88.56 412 THR A N 1
ATOM 3307 C CA . THR A 1 412 ? -35.979 2.981 4.400 1.00 88.56 412 THR A CA 1
ATOM 3308 C C . THR A 1 412 ? -34.862 3.536 3.525 1.00 88.56 412 THR A C 1
ATOM 3310 O O . THR A 1 412 ? -33.980 4.232 4.019 1.00 88.56 412 THR A O 1
ATOM 3313 N N . THR A 1 413 ? -34.937 3.279 2.221 1.00 85.31 413 THR A N 1
ATOM 3314 C CA . THR A 1 413 ? -34.015 3.789 1.191 1.00 85.31 413 THR A CA 1
ATOM 3315 C C . THR A 1 413 ? -34.794 4.568 0.119 1.00 85.31 413 THR A C 1
ATOM 3317 O O . THR A 1 413 ? -34.920 4.109 -1.016 1.00 85.31 413 THR A O 1
ATOM 3320 N N . PRO A 1 414 ? -35.419 5.706 0.478 1.00 79.19 414 PRO A N 1
ATOM 3321 C CA . PRO A 1 414 ? -36.196 6.507 -0.462 1.00 79.19 414 PRO A CA 1
ATOM 3322 C C . PRO A 1 414 ? -35.302 7.147 -1.535 1.00 79.19 414 PRO A C 1
ATOM 3324 O O . PRO A 1 414 ? -34.129 7.419 -1.285 1.00 79.19 414 PRO A O 1
ATOM 3327 N N . SER A 1 415 ? -35.882 7.415 -2.710 1.00 73.12 415 SER A N 1
ATOM 3328 C CA . SER A 1 415 ? -35.212 8.113 -3.817 1.00 73.12 415 SER A CA 1
ATOM 3329 C C . SER A 1 415 ? -34.806 9.542 -3.442 1.00 73.12 415 SER A C 1
ATOM 3331 O O . SER A 1 415 ? -33.717 9.976 -3.799 1.00 73.12 415 SER A O 1
ATOM 3333 N N . ASP A 1 416 ? -35.653 10.228 -2.667 1.00 68.25 416 ASP A N 1
ATOM 3334 C CA . ASP A 1 416 ? -35.384 11.562 -2.131 1.00 68.25 416 ASP A CA 1
ATOM 3335 C C . ASP A 1 416 ? -35.098 11.506 -0.622 1.00 68.25 416 ASP A C 1
ATOM 3337 O O . ASP A 1 416 ? -35.799 10.798 0.118 1.00 68.25 416 ASP A O 1
ATOM 3341 N N . PRO A 1 417 ? -34.100 12.265 -0.129 1.00 72.50 417 PRO A N 1
ATOM 3342 C CA . PRO A 1 417 ? -33.752 12.282 1.281 1.00 72.50 417 PRO A CA 1
ATOM 3343 C C . PRO A 1 417 ? -34.904 12.872 2.120 1.00 72.50 417 PRO A C 1
ATOM 3345 O O . PRO A 1 417 ? -35.343 13.996 1.866 1.00 72.50 417 PRO A O 1
ATOM 3348 N N . PRO A 1 418 ? -35.397 12.157 3.146 1.00 77.31 418 PRO A N 1
ATOM 3349 C CA . PRO A 1 418 ? -36.387 12.695 4.070 1.00 77.31 418 PRO A CA 1
ATOM 3350 C C . PRO A 1 418 ? -35.808 13.858 4.890 1.00 77.31 418 PRO A C 1
ATOM 3352 O O . PRO A 1 418 ? -34.596 13.980 5.071 1.00 77.31 418 PRO A O 1
ATOM 3355 N N . SER A 1 419 ? -36.687 14.717 5.417 1.00 78.62 419 SER A N 1
ATOM 3356 C CA . SER A 1 419 ? -36.279 15.830 6.284 1.00 78.62 419 SER A CA 1
ATOM 3357 C C . SER A 1 419 ? -35.507 15.321 7.504 1.00 78.62 419 SER A C 1
ATOM 3359 O O . SER A 1 419 ? -35.974 14.407 8.191 1.00 78.62 419 SER A O 1
ATOM 3361 N N . ALA A 1 420 ? -34.386 15.975 7.827 1.00 76.00 420 ALA A N 1
ATOM 3362 C CA . ALA A 1 420 ? -33.549 15.667 8.992 1.00 76.00 420 ALA A CA 1
ATOM 3363 C C . ALA A 1 420 ? -34.305 15.758 10.332 1.00 76.00 420 ALA A C 1
ATOM 3365 O O . ALA A 1 420 ? -33.927 15.118 11.304 1.00 76.00 420 ALA A O 1
ATOM 3366 N N . VAL A 1 421 ? -35.417 16.500 10.382 1.00 80.62 421 VAL A N 1
ATOM 3367 C CA . VAL A 1 421 ? -36.287 16.590 11.570 1.00 80.62 421 VAL A CA 1
ATOM 3368 C C . VAL A 1 421 ? -37.129 15.315 11.759 1.00 80.62 421 VAL A C 1
ATOM 3370 O O . VAL A 1 421 ? -37.661 15.060 12.834 1.00 80.62 421 VAL A O 1
ATOM 3373 N N . SER A 1 422 ? -37.277 14.501 10.712 1.00 85.06 422 SER A N 1
ATOM 3374 C CA . SER A 1 422 ? -38.181 13.340 10.669 1.00 85.06 422 SER A CA 1
ATOM 3375 C C . SER A 1 422 ? -37.477 11.987 10.553 1.00 85.06 422 SER A C 1
ATOM 3377 O O . SER A 1 422 ? -38.141 10.943 10.546 1.00 85.06 422 SER A O 1
ATOM 3379 N N . SER A 1 423 ? -36.149 11.992 10.452 1.00 88.88 423 SER A N 1
ATOM 3380 C CA . SER A 1 423 ? -35.358 10.786 10.250 1.00 88.88 423 SER A CA 1
ATOM 3381 C C . SER A 1 423 ? -33.909 10.952 10.676 1.00 88.88 423 SER A C 1
ATOM 3383 O O . SER A 1 423 ? -33.363 12.049 10.614 1.00 88.88 423 SER A O 1
ATOM 3385 N N . PHE A 1 424 ? -33.269 9.829 10.971 1.00 89.12 424 PHE A N 1
ATOM 3386 C CA . PHE A 1 424 ? -31.830 9.721 11.165 1.00 89.12 424 PHE A CA 1
ATOM 3387 C C . PHE A 1 424 ? -31.182 8.997 9.977 1.00 89.12 424 PHE A C 1
ATOM 3389 O O . PHE A 1 424 ? -31.722 7.999 9.495 1.00 89.12 424 PHE A O 1
ATOM 3396 N N . THR A 1 425 ? -30.038 9.489 9.498 1.00 89.94 425 THR A N 1
ATOM 3397 C CA . THR A 1 425 ? -29.308 8.892 8.367 1.00 89.94 425 THR A CA 1
ATOM 3398 C C . THR A 1 425 ? -28.396 7.767 8.846 1.00 89.94 425 THR A C 1
ATOM 3400 O O . THR A 1 425 ? -27.532 7.983 9.691 1.00 89.94 425 THR A O 1
ATOM 3403 N N . LEU A 1 426 ? -28.529 6.590 8.242 1.00 89.62 426 LEU A N 1
ATOM 3404 C CA . LEU A 1 426 ? -27.629 5.455 8.425 1.00 89.62 426 LEU A CA 1
ATOM 3405 C C . LEU A 1 426 ? -26.511 5.533 7.375 1.00 89.62 426 LEU A C 1
ATOM 3407 O O . LEU A 1 426 ? -26.636 5.026 6.255 1.00 89.62 426 LEU A O 1
ATOM 3411 N N . ASN A 1 427 ? -25.443 6.258 7.710 1.00 87.06 427 ASN A N 1
ATOM 3412 C CA . ASN A 1 427 ? -24.289 6.434 6.826 1.00 87.06 427 ASN A CA 1
ATOM 3413 C C . ASN A 1 427 ? -23.627 5.083 6.546 1.00 87.06 427 ASN A C 1
ATOM 3415 O O . ASN A 1 427 ? -23.438 4.319 7.470 1.00 87.06 427 ASN A O 1
ATOM 3419 N N . TYR A 1 428 ? -23.219 4.807 5.306 1.00 84.19 428 TYR A N 1
ATOM 3420 C CA . TYR A 1 428 ? -22.509 3.570 4.933 1.00 84.19 428 TYR A CA 1
ATOM 3421 C C . TYR A 1 428 ? -23.309 2.252 5.055 1.00 84.19 428 TYR A C 1
ATOM 3423 O O . TYR A 1 428 ? -22.758 1.176 4.839 1.00 84.19 428 TYR A O 1
ATOM 3431 N N . PHE A 1 429 ? -24.617 2.315 5.338 1.00 84.06 429 PHE A N 1
ATOM 3432 C CA . PHE A 1 429 ? -25.444 1.122 5.563 1.00 84.06 429 PHE A CA 1
ATOM 3433 C C . PHE A 1 429 ? -25.928 0.410 4.285 1.00 84.06 429 PHE A C 1
ATOM 3435 O O . PHE A 1 429 ? -26.157 -0.801 4.298 1.00 84.06 429 PHE A O 1
ATOM 3442 N N . ALA A 1 430 ? -26.133 1.135 3.180 1.00 73.94 430 ALA A N 1
ATOM 3443 C CA . ALA A 1 430 ? -26.621 0.536 1.935 1.00 73.94 430 ALA A CA 1
ATOM 3444 C C . ALA A 1 430 ? -25.562 -0.370 1.273 1.00 73.94 430 ALA A C 1
ATOM 3446 O O . ALA A 1 430 ? -24.360 -0.154 1.423 1.00 73.94 430 ALA A O 1
ATOM 3447 N N . LEU A 1 431 ? -26.024 -1.395 0.548 1.00 57.34 431 LEU A N 1
ATOM 3448 C CA . LEU A 1 431 ? -25.167 -2.394 -0.112 1.00 57.34 431 LEU A CA 1
ATOM 3449 C C . LEU A 1 431 ? -24.400 -1.813 -1.310 1.00 57.34 431 LEU A C 1
ATOM 3451 O O . LEU A 1 431 ? -23.307 -2.275 -1.630 1.00 57.34 431 LEU A O 1
ATOM 3455 N N . ASP A 1 432 ? -24.953 -0.775 -1.930 1.00 59.44 432 ASP A N 1
ATOM 3456 C CA . ASP A 1 432 ? -24.437 -0.172 -3.150 1.00 59.44 432 ASP A CA 1
ATOM 3457 C C . ASP A 1 432 ? -23.511 0.985 -2.747 1.00 59.44 432 ASP A C 1
ATOM 3459 O O . ASP A 1 432 ? -23.927 1.862 -1.987 1.00 59.44 432 ASP A O 1
ATOM 3463 N N . ALA A 1 433 ? -22.264 0.980 -3.228 1.00 53.66 433 ALA A N 1
ATOM 3464 C CA . ALA A 1 433 ? -21.186 1.902 -2.857 1.00 53.66 433 ALA A CA 1
ATOM 3465 C C . ALA A 1 433 ? -21.532 3.398 -3.069 1.00 53.66 433 ALA A C 1
ATOM 3467 O O . ALA A 1 433 ? -21.090 4.033 -4.021 1.00 53.66 433 ALA A O 1
ATOM 3468 N N . GLY A 1 434 ? -22.312 3.978 -2.154 1.00 53.00 434 GLY A N 1
ATOM 3469 C CA . GLY A 1 434 ? -22.591 5.412 -2.061 1.00 53.00 434 GLY A CA 1
ATOM 3470 C C . GLY A 1 434 ? -23.802 5.952 -2.834 1.00 53.00 434 GLY A C 1
ATOM 3471 O O . GLY A 1 434 ? -24.101 7.134 -2.673 1.00 53.00 434 GLY A O 1
ATOM 3472 N N . THR A 1 435 ? -24.534 5.153 -3.620 1.00 57.97 435 THR A N 1
ATOM 3473 C CA . THR A 1 435 ? -25.632 5.669 -4.474 1.00 57.97 435 THR A CA 1
ATOM 3474 C C . THR A 1 435 ? -26.983 5.786 -3.770 1.00 57.97 435 THR A C 1
ATOM 3476 O O . THR A 1 435 ? -27.798 6.627 -4.148 1.00 57.97 435 THR A O 1
ATOM 3479 N N . ARG A 1 436 ? -27.240 4.992 -2.724 1.00 66.31 436 ARG A N 1
ATOM 3480 C CA . ARG A 1 436 ? -28.490 5.050 -1.948 1.00 66.31 436 ARG A CA 1
ATOM 3481 C C . ARG A 1 436 ? -28.191 5.246 -0.471 1.00 66.31 436 ARG A C 1
ATOM 3483 O O . ARG A 1 436 ? -27.359 4.556 0.108 1.00 66.31 436 ARG A O 1
ATOM 3490 N N . ARG A 1 437 ? -28.884 6.195 0.157 1.00 80.31 437 ARG A N 1
ATOM 3491 C CA . ARG A 1 437 ? -28.788 6.443 1.600 1.00 80.31 437 ARG A CA 1
ATOM 3492 C C . ARG A 1 437 ? -29.932 5.737 2.311 1.00 80.31 437 ARG A C 1
ATOM 3494 O O . ARG A 1 437 ? -31.061 5.728 1.823 1.00 80.31 437 ARG A O 1
ATOM 3501 N N . ALA A 1 438 ? -29.631 5.144 3.459 1.00 88.31 438 ALA A N 1
ATOM 3502 C CA . ALA A 1 438 ? -30.634 4.537 4.316 1.00 88.31 438 ALA A CA 1
ATOM 3503 C C . ALA A 1 438 ? -30.991 5.482 5.466 1.00 88.31 438 ALA A C 1
ATOM 3505 O O . ALA A 1 438 ? -30.147 6.226 5.964 1.00 88.31 438 ALA A O 1
ATOM 3506 N N . TYR A 1 439 ? -32.253 5.445 5.882 1.00 90.88 439 TYR A N 1
ATOM 3507 C CA . TYR A 1 439 ? -32.804 6.340 6.892 1.00 90.88 439 TYR A CA 1
ATOM 3508 C C . TYR A 1 439 ? -33.714 5.586 7.849 1.00 90.88 439 TYR A C 1
ATOM 3510 O O . TYR A 1 439 ? -34.603 4.857 7.404 1.00 90.88 439 TYR A O 1
ATOM 3518 N N . ALA A 1 440 ? -33.553 5.837 9.144 1.00 91.38 440 ALA A N 1
ATOM 3519 C CA . ALA A 1 440 ? -34.504 5.444 10.174 1.00 91.38 440 ALA A CA 1
ATOM 3520 C C . ALA A 1 440 ? -35.567 6.539 10.332 1.00 91.38 440 ALA A C 1
ATOM 3522 O O . ALA A 1 440 ? -35.234 7.689 10.622 1.00 91.38 440 ALA A O 1
ATOM 3523 N N . LYS A 1 441 ? -36.848 6.215 10.120 1.00 89.50 441 LYS A N 1
ATOM 3524 C CA . LYS A 1 441 ? -37.944 7.201 10.178 1.00 89.50 441 LYS A CA 1
ATOM 3525 C C . LYS A 1 441 ? -38.555 7.276 11.574 1.00 89.50 441 LYS A C 1
ATOM 3527 O O . LYS A 1 441 ? -39.183 6.319 12.016 1.00 89.50 441 LYS A O 1
ATOM 3532 N N . PHE A 1 442 ? -38.497 8.446 12.212 1.00 88.75 442 PHE A N 1
ATOM 3533 C CA . PHE A 1 442 ? -39.053 8.649 13.560 1.00 88.75 442 PHE A CA 1
ATOM 3534 C C . PHE A 1 442 ? -40.573 8.444 13.614 1.00 88.75 442 PHE A C 1
ATOM 3536 O O . PHE A 1 442 ? -41.104 7.969 14.609 1.00 88.75 442 PHE A O 1
ATOM 3543 N N . ARG A 1 443 ? -41.286 8.754 12.521 1.00 86.25 443 ARG A N 1
ATOM 3544 C CA . ARG A 1 443 ? -42.746 8.557 12.418 1.00 86.25 443 ARG A CA 1
ATOM 3545 C C . ARG A 1 443 ? -43.165 7.112 12.135 1.00 86.25 443 ARG A C 1
ATOM 3547 O O . ARG A 1 443 ? -44.354 6.823 12.118 1.00 86.25 443 ARG A O 1
ATOM 3554 N N . SER A 1 444 ? -42.218 6.217 11.872 1.00 88.75 444 SER A N 1
ATOM 3555 C CA . SER A 1 444 ? -42.473 4.796 11.622 1.00 88.75 444 SER A CA 1
ATOM 3556 C C . SER A 1 444 ? -41.917 3.967 12.776 1.00 88.75 444 SER A C 1
ATOM 3558 O O . SER A 1 444 ? -41.077 3.091 12.564 1.00 88.75 444 SER A O 1
ATOM 3560 N N . ALA A 1 445 ? -42.360 4.316 13.985 1.00 91.25 445 ALA A N 1
ATOM 3561 C CA . ALA A 1 445 ? -41.969 3.702 15.243 1.00 91.25 445 ALA A CA 1
ATOM 3562 C C . ALA A 1 445 ? -42.970 2.621 15.664 1.00 91.25 445 ALA A C 1
ATOM 3564 O O . ALA A 1 445 ? -44.181 2.822 15.575 1.00 91.25 445 ALA A O 1
ATOM 3565 N N . TYR A 1 446 ? -42.452 1.500 16.151 1.00 92.62 446 TYR A N 1
ATOM 3566 C CA . TYR A 1 446 ? -43.227 0.360 16.620 1.00 92.62 446 TYR A CA 1
ATOM 3567 C C . TYR A 1 446 ? -42.762 0.000 18.025 1.00 92.62 446 TYR A C 1
ATOM 3569 O O . TYR A 1 446 ? -41.573 -0.227 18.240 1.00 92.62 446 TYR A O 1
ATOM 3577 N N . SER A 1 447 ? -43.690 -0.052 18.975 1.00 92.00 447 SER A N 1
ATOM 3578 C CA . SER A 1 447 ? -43.410 -0.566 20.314 1.00 92.00 447 SER A CA 1
ATOM 3579 C C . SER A 1 447 ? -43.569 -2.081 20.310 1.00 92.00 447 SER A C 1
ATOM 3581 O O . SER A 1 447 ? -44.628 -2.590 19.945 1.00 92.00 447 SER A O 1
ATOM 3583 N N . ILE A 1 448 ? -42.523 -2.79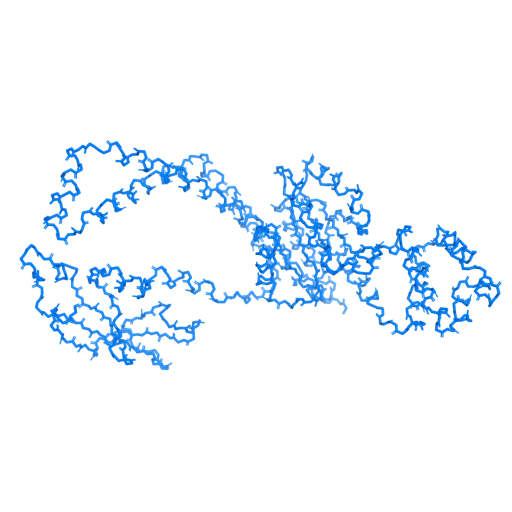4 20.711 1.00 90.12 448 ILE A N 1
ATOM 3584 C CA . ILE A 1 448 ? -42.508 -4.255 20.810 1.00 90.12 448 ILE A CA 1
ATOM 3585 C C . ILE A 1 448 ? -42.126 -4.667 22.226 1.00 90.12 448 ILE A C 1
ATOM 3587 O O . ILE A 1 448 ? -41.410 -3.938 22.913 1.00 90.12 448 ILE A O 1
ATOM 3591 N N . SER A 1 449 ? -42.610 -5.823 22.678 1.00 88.31 449 SER A N 1
ATOM 3592 C CA . SER A 1 449 ? -42.174 -6.362 23.961 1.00 88.31 449 SER A CA 1
ATOM 3593 C C . SER A 1 449 ? -40.696 -6.744 23.909 1.00 88.31 449 SER A C 1
ATOM 3595 O O . SER A 1 449 ? -40.254 -7.419 22.981 1.00 88.31 449 SER A O 1
ATOM 3597 N N . ALA A 1 450 ? -39.947 -6.343 24.934 1.00 83.12 450 ALA A N 1
ATOM 3598 C CA . ALA A 1 450 ? -38.518 -6.615 25.058 1.00 83.12 450 ALA A CA 1
ATOM 3599 C C . ALA A 1 450 ? -38.189 -8.103 25.296 1.00 83.12 450 ALA A C 1
ATOM 3601 O O . ALA A 1 450 ? -37.018 -8.458 25.337 1.00 83.12 450 ALA A O 1
ATOM 3602 N N . SER A 1 451 ? -39.202 -8.956 25.499 1.00 80.19 451 SER A N 1
ATOM 3603 C CA . SER A 1 451 ? -39.060 -10.414 25.621 1.00 80.19 451 SER A CA 1
ATOM 3604 C C . SER A 1 451 ? -39.147 -11.158 24.285 1.00 80.19 451 SER A C 1
ATOM 3606 O O . SER A 1 451 ? -38.879 -12.355 24.241 1.00 80.19 451 SER A O 1
ATOM 3608 N N . VAL A 1 452 ? -39.572 -10.471 23.219 1.00 79.94 452 VAL A N 1
ATOM 3609 C CA . VAL A 1 452 ? -39.677 -11.021 21.855 1.00 79.94 452 VAL A CA 1
ATOM 3610 C C . VAL A 1 452 ? -38.370 -10.827 21.073 1.00 79.94 452 VAL A C 1
ATOM 3612 O O . VAL A 1 452 ? -38.170 -11.486 20.055 1.00 79.94 452 VAL A O 1
ATOM 3615 N N . LEU A 1 453 ? -37.501 -9.931 21.556 1.00 73.06 453 LEU A N 1
ATOM 3616 C CA . LEU A 1 453 ? -36.140 -9.689 21.074 1.00 73.06 453 LEU A CA 1
ATOM 3617 C C . LEU A 1 453 ? -35.140 -10.376 22.006 1.00 73.06 453 LEU A C 1
ATOM 3619 O O . LEU A 1 453 ? -34.222 -11.028 21.474 1.00 73.06 453 LEU A O 1
#